Protein 7NDF (pdb70)

Structure (mmCIF, N/CA/C/O backbone):
data_7NDF
#
_entry.id   7NDF
#
_cell.length_a   63.530
_cell.length_b   99.300
_cell.length_c   142.450
_cell.angle_alpha   90.000
_cell.angle_beta   90.000
_cell.angle_gamma   90.000
#
_symmetry.space_group_name_H-M   'P 21 21 21'
#
loop_
_entity.id
_entity.type
_entity.pdbx_description
1 polymer 'Nb_MsbA 1'
2 polymer 'Lipid A ABC transporter ATP-binding protein/permease MsbA'
3 water water
#
loop_
_atom_site.group_PDB
_atom_site.id
_atom_site.type_symbol
_atom_site.label_atom_id
_atom_site.label_alt_id
_atom_site.label_comp_id
_atom_site.label_asym_id
_atom_site.label_entity_id
_atom_site.label_seq_id
_atom_site.pdbx_PDB_ins_code
_atom_site.Cartn_x
_atom_site.Cartn_y
_atom_site.Cartn_z
_atom_site.occupancy
_atom_site.B_iso_or_equiv
_atom_site.auth_seq_id
_atom_site.auth_comp_id
_atom_site.auth_asym_id
_atom_site.auth_atom_id
_atom_site.pdbx_PDB_model_num
ATOM 1 N N . GLN A 1 4 ? -31.201 -15.106 31.290 1.00 50.65 1 GLN C N 1
ATOM 2 C CA . GLN A 1 4 ? -31.494 -14.258 30.138 1.00 48.65 1 GLN C CA 1
ATOM 3 C C . GLN A 1 4 ? -31.728 -12.800 30.538 1.00 41.81 1 GLN C C 1
ATOM 4 O O . GLN A 1 4 ? -32.455 -12.518 31.491 1.00 42.24 1 GLN C O 1
ATOM 10 N N . MET A 1 5 ? -31.131 -11.879 29.785 1.00 34.45 2 MET C N 1
ATOM 11 C CA . MET A 1 5 ? -31.301 -10.460 30.053 1.00 37.59 2 MET C CA 1
ATOM 12 C C . MET A 1 5 ? -32.747 -10.023 29.829 1.00 35.29 2 MET C C 1
ATOM 13 O O . MET A 1 5 ? -33.402 -10.451 28.879 1.00 37.97 2 MET C O 1
ATOM 18 N N . GLN A 1 6 ? -33.236 -9.153 30.712 1.00 34.34 3 GLN C N 1
ATOM 19 C CA . GLN A 1 6 ? -34.568 -8.568 30.611 1.00 33.55 3 GLN C CA 1
ATOM 20 C C . GLN A 1 6 ? -34.454 -7.058 30.754 1.00 31.54 3 GLN C C 1
ATOM 21 O O . GLN A 1 6 ? -33.753 -6.564 31.643 1.00 30.28 3 GLN C O 1
ATOM 27 N N . LEU A 1 7 ? -35.117 -6.336 29.859 1.00 27.03 4 LEU C N 1
ATOM 28 C CA . LEU A 1 7 ? -35.229 -4.885 29.916 1.00 26.25 4 LEU C CA 1
ATOM 29 C C . LEU A 1 7 ? -36.714 -4.578 29.999 1.00 34.14 4 LEU C C 1
ATOM 30 O O . LEU A 1 7 ? -37.485 -4.997 29.124 1.00 30.69 4 LEU C O 1
ATOM 35 N N . VAL A 1 8 ? -37.125 -3.877 31.053 1.00 31.39 5 VAL C N 1
ATOM 36 C CA . VAL A 1 8 ? -38.539 -3.624 31.297 1.00 32.12 5 VAL C CA 1
ATOM 37 C C . VAL A 1 8 ? -38.734 -2.128 31.468 1.00 33.37 5 VAL C C 1
ATOM 38 O O . VAL A 1 8 ? -38.312 -1.552 32.482 1.00 30.58 5 VAL C O 1
ATOM 42 N N . GLU A 1 9 ? -39.388 -1.503 30.489 1.00 33.75 6 GLU C N 1
ATOM 43 C CA . GLU A 1 9 ? -39.685 -0.079 30.524 1.00 36.03 6 GLU C CA 1
ATOM 44 C C . GLU A 1 9 ? -40.947 0.202 31.331 1.00 39.62 6 GLU C C 1
ATOM 45 O O . GLU A 1 9 ? -41.846 -0.634 31.436 1.00 40.17 6 GLU C O 1
ATOM 51 N N . SER A 1 10 ? -41.015 1.410 31.883 1.00 40.00 7 SER C N 1
ATOM 52 C CA . SER A 1 10 ? -42.267 1.910 32.439 1.00 45.66 7 SER C CA 1
ATOM 53 C C . SER A 1 10 ? -42.229 3.431 32.429 1.00 45.98 7 SER C C 1
ATOM 54 O O . SER A 1 10 ? -41.194 4.046 32.159 1.00 44.12 7 SER C O 1
ATOM 57 N N . GLY A 1 11 ? -43.378 4.030 32.729 1.00 43.72 8 GLY C N 1
ATOM 58 C CA . GLY A 1 11 ? -43.499 5.467 32.862 1.00 44.17 8 GLY C CA 1
ATOM 59 C C . GLY A 1 11 ? -44.188 6.154 31.708 1.00 46.01 8 GLY C C 1
ATOM 60 O O . GLY A 1 11 ? -44.513 7.343 31.825 1.00 52.26 8 GLY C O 1
ATOM 61 N N . GLY A 1 12 ? -44.425 5.459 30.602 1.00 46.47 9 GLY C N 1
ATOM 62 C CA . GLY A 1 12 ? -45.078 6.085 29.473 1.00 49.97 9 GLY C CA 1
ATOM 63 C C . GLY A 1 12 ? -46.519 6.450 29.769 1.00 49.82 9 GLY C C 1
ATOM 64 O O . GLY A 1 12 ? -47.132 5.978 30.729 1.00 50.97 9 GLY C O 1
ATOM 65 N N . GLY A 1 13 ? -47.067 7.317 28.925 1.00 52.11 10 GLY C N 1
ATOM 66 C CA . GLY A 1 13 ? -48.468 7.677 29.046 1.00 53.61 10 GLY C CA 1
ATOM 67 C C . GLY A 1 13 ? -48.807 8.868 28.171 1.00 54.05 10 GLY C C 1
ATOM 68 O O . GLY A 1 13 ? -48.072 9.208 27.241 1.00 57.45 10 GLY C O 1
ATOM 69 N N . LEU A 1 14 ? -49.930 9.498 28.497 1.00 52.78 11 LEU C N 1
ATOM 70 C CA . LEU A 1 14 ? -50.451 10.634 27.750 1.00 56.57 11 LEU C CA 1
ATOM 71 C C . LEU A 1 14 ? -50.155 11.924 28.503 1.00 61.65 11 LEU C C 1
ATOM 72 O O . LEU A 1 14 ? -50.460 12.037 29.696 1.00 62.23 11 LEU C O 1
ATOM 77 N N . VAL A 1 15 ? -49.557 12.891 27.803 1.00 63.53 12 VAL C N 1
ATOM 78 C CA . VAL A 1 15 ? -49.315 14.225 28.337 1.00 68.15 12 VAL C CA 1
ATOM 79 C C . VAL A 1 15 ? -49.665 15.248 27.265 1.00 69.74 12 VAL C C 1
ATOM 80 O O . VAL A 1 15 ? -49.670 14.951 26.068 1.00 69.12 12 VAL C O 1
ATOM 84 N N . GLN A 1 16 ? -49.958 16.466 27.708 1.00 69.84 13 GLN C N 1
ATOM 85 C CA . GLN 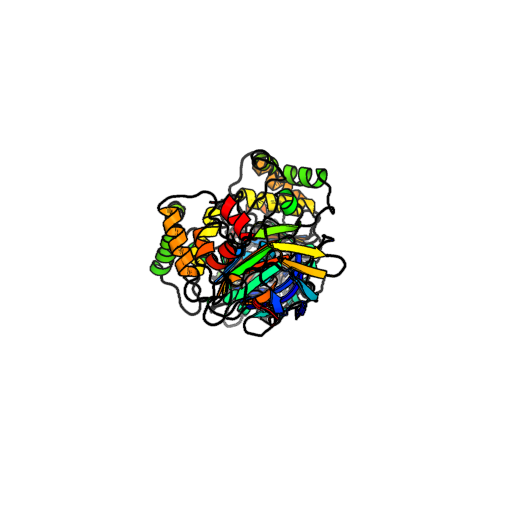A 1 16 ? -50.201 17.570 26.792 1.00 69.87 13 GLN C CA 1
ATOM 86 C C . GLN A 1 16 ? -48.895 18.304 26.504 1.00 68.27 13 GLN C C 1
ATOM 87 O O . GLN A 1 16 ? -47.932 18.232 27.273 1.00 62.02 13 GLN C O 1
ATOM 93 N N . ALA A 1 17 ? -48.875 19.011 25.373 1.00 71.41 14 ALA C N 1
ATOM 94 C CA . ALA A 1 17 ? -47.670 19.699 24.925 1.00 68.79 14 ALA C CA 1
ATOM 95 C C . ALA A 1 17 ? -47.109 20.586 26.028 1.00 70.53 14 ALA C C 1
ATOM 96 O O . ALA A 1 17 ? -47.850 21.270 26.740 1.00 74.14 14 ALA C O 1
ATOM 98 N N . GLY A 1 18 ? -45.786 20.563 26.168 1.00 68.43 15 GLY C N 1
ATOM 99 C CA . GLY A 1 18 ? -45.112 21.254 27.241 1.00 70.08 15 GLY C CA 1
ATOM 100 C C . GLY A 1 18 ? -44.915 20.435 28.497 1.00 66.78 15 GLY C C 1
ATOM 101 O O . GLY A 1 18 ? -44.109 20.826 29.353 1.00 65.97 15 GLY C O 1
ATOM 102 N N . GLY A 1 19 ? -45.612 19.312 28.631 1.00 63.93 16 GLY C N 1
ATOM 103 C CA . GLY A 1 19 ? -45.529 18.505 29.826 1.00 64.58 16 GLY C CA 1
ATOM 104 C C . GLY A 1 19 ? -44.236 17.714 29.905 1.00 66.69 16 GLY C C 1
ATOM 105 O O . GLY A 1 19 ? -43.371 17.756 29.029 1.00 69.26 16 GLY C O 1
ATOM 106 N N . SER A 1 20 ? -44.113 16.968 30.998 1.00 65.84 17 SER C N 1
ATOM 107 C CA . SER A 1 20 ? -42.917 16.199 31.290 1.00 65.33 17 SER C CA 1
ATOM 108 C C . SER A 1 20 ? -43.297 14.759 31.602 1.00 65.40 17 SER C C 1
ATOM 109 O O . SER A 1 20 ? -44.402 14.476 32.075 1.00 68.48 17 SER C O 1
ATOM 112 N N . LEU A 1 21 ? -42.359 13.856 31.326 1.00 59.40 18 LEU C N 1
ATOM 113 C CA . LEU A 1 21 ? -42.499 12.437 31.613 1.00 54.65 18 LEU C CA 1
ATOM 114 C C . LEU A 1 21 ? -41.118 11.868 31.890 1.00 53.82 18 LEU C C 1
ATOM 115 O O . LEU A 1 21 ? -40.149 12.219 31.214 1.00 52.54 18 LEU C O 1
ATOM 120 N N . ARG A 1 22 ? -41.041 10.986 32.879 1.00 52.09 19 ARG C N 1
ATOM 121 C CA . ARG A 1 22 ? -39.810 10.296 33.235 1.00 51.96 19 ARG C CA 1
ATOM 122 C C . ARG A 1 22 ? -40.006 8.815 32.957 1.00 48.57 19 ARG C C 1
ATOM 123 O O . ARG A 1 22 ? -40.867 8.177 33.571 1.00 49.56 19 ARG C O 1
ATOM 131 N N . LEU A 1 23 ? -39.222 8.274 32.027 1.00 43.15 20 LEU C N 1
ATOM 132 C CA . LEU A 1 23 ? -39.262 6.851 31.748 1.00 37.85 20 LEU C CA 1
ATOM 133 C C . LEU A 1 23 ? -38.178 6.139 32.549 1.00 41.34 20 LEU C C 1
ATOM 134 O O . LEU A 1 23 ? -37.125 6.706 32.846 1.00 43.86 20 LEU C O 1
ATOM 139 N N . SER A 1 24 ? -38.465 4.896 32.919 1.00 39.06 21 SER C N 1
ATOM 140 C CA . SER A 1 24 ? -37.551 4.046 33.660 1.00 38.36 21 SER C CA 1
ATOM 141 C C . SER A 1 24 ? -37.439 2.717 32.938 1.00 37.69 21 SER C C 1
ATOM 142 O O . SER A 1 24 ? -38.362 2.300 32.238 1.00 33.82 21 SER C O 1
ATOM 145 N N . CYS A 1 25 ? -36.303 2.053 33.120 1.00 39.10 22 CYS C N 1
ATOM 146 C CA . CYS A 1 25 ? -36.075 0.741 32.530 1.00 37.16 22 CYS C CA 1
ATOM 147 C C . CYS A 1 25 ? -35.246 -0.073 33.509 1.00 41.41 22 CYS C C 1
ATOM 148 O O . CYS A 1 25 ? -34.094 0.270 33.782 1.00 39.30 22 CYS C O 1
ATOM 151 N N . ALA A 1 26 ? -35.825 -1.143 34.042 1.00 37.80 23 ALA C N 1
ATOM 152 C CA . ALA A 1 26 ? -35.080 -2.054 34.898 1.00 36.42 23 ALA C CA 1
ATOM 153 C C . ALA A 1 26 ? -34.369 -3.077 34.028 1.00 37.03 23 ALA C C 1
ATOM 154 O O . ALA A 1 26 ? -34.988 -3.670 33.137 1.00 34.59 23 ALA C O 1
ATOM 156 N N . VAL A 1 27 ? -33.070 -3.270 34.273 1.00 32.10 24 VAL C N 1
ATOM 157 C CA . VAL A 1 27 ? -32.248 -4.203 33.505 1.00 30.19 24 VAL C CA 1
ATOM 158 C C . VAL A 1 27 ? -31.705 -5.260 34.459 1.00 32.58 24 VAL C C 1
ATOM 159 O O . VAL A 1 27 ? -31.019 -4.927 35.431 1.00 37.14 24 VAL C O 1
ATOM 163 N N . SER A 1 28 ? -32.031 -6.527 34.196 1.00 29.58 25 SER C N 1
ATOM 164 C CA . SER A 1 28 ? -31.494 -7.661 34.936 1.00 28.68 25 SER C CA 1
ATOM 165 C C . SER A 1 28 ? -30.704 -8.555 33.987 1.00 33.90 25 SER C C 1
ATOM 166 O O . SER A 1 28 ? -31.021 -8.659 32.800 1.00 35.19 25 SER C O 1
ATOM 169 N N . GLY A 1 29 ? -29.661 -9.190 34.516 1.00 32.40 26 GLY C N 1
ATOM 170 C CA . GLY A 1 29 ? -28.865 -10.108 33.729 1.00 29.10 26 GLY C CA 1
ATOM 171 C C . GLY A 1 29 ? -27.763 -9.472 32.915 1.00 35.44 26 GLY C C 1
ATOM 172 O O . GLY A 1 29 ? -27.196 -10.143 32.047 1.00 38.47 26 GLY C O 1
ATOM 173 N N . SER A 1 30 ? -27.435 -8.205 33.159 1.00 33.64 27 SER C N 1
ATOM 174 C CA . SER A 1 30 ? -26.399 -7.524 32.396 1.00 35.10 27 SER C CA 1
ATOM 175 C C . SER A 1 30 ? -25.280 -7.053 33.314 1.00 33.60 27 SER C C 1
ATOM 176 O O . SER A 1 30 ? -25.479 -6.850 34.519 1.00 27.30 27 SER C O 1
ATOM 179 N N . ILE A 1 31 ? -24.100 -6.857 32.723 1.00 32.30 28 ILE C N 1
ATOM 180 C CA . ILE A 1 31 ? -23.007 -6.196 33.431 1.00 35.22 28 ILE C CA 1
ATOM 181 C C . ILE A 1 31 ? -23.268 -4.701 33.316 1.00 35.36 28 ILE C C 1
ATOM 182 O O . ILE A 1 31 ? -22.659 -3.993 32.498 1.00 34.74 28 ILE C O 1
ATOM 187 N N . PHE A 1 32 ? -24.182 -4.231 34.165 1.00 35.29 29 PHE C N 1
ATOM 188 C CA . PHE A 1 32 ? -24.867 -2.960 33.963 1.00 34.74 29 PHE C CA 1
ATOM 189 C C . PHE A 1 32 ? -23.905 -1.780 33.983 1.00 32.63 29 PHE C C 1
ATOM 190 O O . PHE A 1 32 ? -24.063 -0.828 33.207 1.00 30.82 29 PHE C O 1
ATOM 198 N N . SER A 1 33 ? -22.898 -1.822 34.860 1.00 32.81 30 SER C N 1
ATOM 199 C CA . SER A 1 33 ? -22.024 -0.665 35.016 1.00 33.57 30 SER C CA 1
ATOM 200 C C . SER A 1 33 ? -21.135 -0.430 33.799 1.00 36.29 30 SER C C 1
ATOM 201 O O . SER A 1 33 ? -20.582 0.666 33.665 1.00 40.99 30 SER C O 1
ATOM 204 N N . ILE A 1 34 ? -20.988 -1.408 32.905 1.00 31.80 31 ILE C N 1
ATOM 205 C CA . ILE A 1 34 ? -19.989 -1.345 31.842 1.00 31.29 31 ILE C CA 1
ATOM 206 C C . ILE A 1 34 ? -20.624 -1.240 30.456 1.00 36.12 31 ILE C C 1
ATOM 207 O O . ILE A 1 34 ? -20.164 -0.451 29.624 1.00 33.50 31 ILE C O 1
ATOM 212 N N . ILE A 1 35 ? -21.694 -2.002 30.192 1.00 33.14 32 ILE C N 1
ATOM 213 C CA . ILE A 1 35 ? -22.298 -2.009 28.861 1.00 31.89 32 ILE C CA 1
ATOM 214 C C . ILE A 1 35 ? -22.931 -0.656 28.567 1.00 29.91 32 ILE C C 1
ATOM 215 O O . ILE A 1 35 ? -23.321 0.090 29.474 1.00 27.95 32 ILE C O 1
ATOM 220 N N . THR A 1 36 ? -23.029 -0.336 27.282 1.00 26.73 33 THR C N 1
ATOM 221 C CA . THR A 1 36 ? -23.733 0.859 26.846 1.00 31.06 33 THR C CA 1
ATOM 222 C C . THR A 1 36 ? -25.244 0.653 26.930 1.00 32.54 33 THR C C 1
ATOM 223 O O . THR A 1 36 ? -25.762 -0.410 26.578 1.00 31.83 33 THR C O 1
ATOM 227 N N . LEU A 1 37 ? -25.945 1.680 27.402 1.00 33.55 34 LEU C N 1
ATOM 228 C CA . LEU A 1 37 ? -27.392 1.686 27.518 1.00 32.60 34 LEU C CA 1
ATOM 229 C C . LEU A 1 37 ? -27.943 2.812 26.653 1.00 34.87 34 LEU C C 1
ATOM 230 O O . LEU A 1 37 ? -27.244 3.788 26.361 1.00 35.72 34 LEU C O 1
ATOM 235 N N . ALA A 1 38 ? -29.190 2.669 26.218 1.00 30.03 35 ALA C N 1
ATOM 236 C CA . ALA A 1 38 ? -29.740 3.668 25.314 1.00 35.38 35 ALA C CA 1
ATOM 237 C C . ALA A 1 38 ? -31.257 3.645 25.360 1.00 33.33 35 ALA C C 1
ATOM 238 O O . ALA A 1 38 ? -31.876 2.659 25.770 1.00 34.19 35 ALA C O 1
ATOM 240 N N . TRP A 1 39 ? -31.843 4.749 24.907 1.00 32.54 36 TRP C N 1
ATOM 241 C CA . TRP A 1 39 ? -33.270 4.834 24.639 1.00 33.56 36 TRP C CA 1
ATOM 242 C C . TRP A 1 39 ? -33.466 5.095 23.154 1.00 35.39 36 TRP C C 1
ATOM 243 O O . TRP A 1 39 ? -32.802 5.968 22.583 1.00 35.97 36 TRP C O 1
ATOM 254 N N . TYR A 1 40 ? -34.357 4.322 22.536 1.00 31.84 37 TYR C N 1
ATOM 255 C CA . TYR A 1 40 ? -34.777 4.484 21.152 1.00 31.97 37 TYR C CA 1
ATOM 256 C C . TYR A 1 40 ? -36.274 4.775 21.139 1.00 36.30 37 TYR C C 1
ATOM 257 O O . TYR A 1 40 ? -36.969 4.593 22.142 1.00 35.96 37 TYR C O 1
ATOM 266 N N . ARG A 1 41 ? -36.790 5.223 19.996 1.00 38.67 38 ARG C N 1
ATOM 267 C CA . ARG A 1 41 ? -38.235 5.400 19.875 1.00 37.17 38 ARG C CA 1
ATOM 268 C C . ARG A 1 41 ? -38.657 5.091 18.450 1.00 40.08 38 ARG C C 1
ATOM 269 O O . ARG A 1 41 ? -37.840 5.087 17.525 1.00 44.15 38 ARG C O 1
ATOM 277 N N . GLN A 1 42 ? -39.950 4.819 18.287 1.00 36.39 39 GLN C N 1
ATOM 278 C CA . GLN A 1 42 ? -40.494 4.464 16.980 1.00 40.39 39 GLN C CA 1
ATOM 279 C C . GLN A 1 42 ? -41.919 4.985 16.883 1.00 42.21 39 GLN C C 1
ATOM 280 O O . GLN A 1 42 ? -42.777 4.592 17.680 1.00 43.15 39 GLN C O 1
ATOM 286 N N . ALA A 1 43 ? -42.158 5.879 15.925 1.00 43.03 40 ALA C N 1
ATOM 287 C CA . ALA A 1 43 ? -43.493 6.360 15.596 1.00 47.37 40 ALA C CA 1
ATOM 288 C C . ALA A 1 43 ? -44.165 5.399 14.616 1.00 49.30 40 ALA C C 1
ATOM 289 O O . ALA A 1 43 ? -43.485 4.643 13.920 1.00 49.04 40 ALA C O 1
ATOM 291 N N . PRO A 1 44 ? -45.503 5.407 14.540 1.00 55.62 41 PRO C N 1
ATOM 292 C CA . PRO A 1 44 ? -46.205 4.360 13.768 1.00 60.96 41 PRO C CA 1
ATOM 293 C C . PRO A 1 44 ? -45.738 4.176 12.326 1.00 63.86 41 PRO C C 1
ATOM 294 O O . PRO A 1 44 ? -45.796 3.049 11.814 1.00 64.24 41 PRO C O 1
ATOM 298 N N . GLY A 1 45 ? -45.274 5.224 11.652 1.00 64.02 42 GLY C N 1
ATOM 299 C CA . GLY A 1 45 ? -44.883 5.061 10.264 1.00 66.85 42 GLY C CA 1
ATOM 300 C C . GLY A 1 45 ? -43.390 4.983 10.016 1.00 68.29 42 GLY C C 1
ATOM 301 O O . GLY A 1 45 ? -42.958 4.584 8.929 1.00 67.12 42 GLY C O 1
ATOM 302 N N . LYS A 1 46 ? -42.594 5.341 11.014 1.00 67.82 43 LYS C N 1
ATOM 303 C CA . LYS A 1 46 ? -41.161 5.540 10.882 1.00 66.34 43 LYS C CA 1
ATOM 304 C C . LYS A 1 46 ? -40.394 4.350 11.448 1.00 65.02 43 LYS C C 1
ATOM 305 O O . LYS A 1 46 ? -40.956 3.490 12.132 1.00 64.85 43 LYS C O 1
ATOM 311 N N . PRO A 1 47 ? -39.097 4.255 11.166 1.00 58.25 44 PRO C N 1
ATOM 312 C CA . PRO A 1 47 ? -38.272 3.235 11.818 1.00 55.97 44 PRO C CA 1
ATOM 313 C C . PRO A 1 47 ? -37.902 3.635 13.242 1.00 50.04 44 PRO C C 1
ATOM 314 O O . PRO A 1 47 ? -38.097 4.768 13.684 1.00 48.20 44 PRO C O 1
ATOM 318 N N . ARG A 1 48 ? -37.336 2.669 13.952 1.00 46.77 45 ARG C N 1
ATOM 319 C CA . ARG A 1 48 ? -36.917 2.865 15.333 1.00 42.85 45 ARG C CA 1
ATOM 320 C C . ARG A 1 48 ? -35.573 3.590 15.361 1.00 42.90 45 ARG C C 1
ATOM 321 O O . ARG A 1 48 ? -34.600 3.123 14.757 1.00 46.18 45 ARG C O 1
ATOM 329 N N . GLU A 1 49 ? -35.515 4.729 16.055 1.00 42.35 46 GLU C N 1
ATOM 330 C CA . GLU A 1 49 ? -34.372 5.633 15.979 1.00 45.47 46 GLU C CA 1
ATOM 331 C C . GLU A 1 49 ? -33.847 5.978 17.367 1.00 43.04 46 GLU C C 1
ATOM 332 O O . GLU A 1 49 ? -34.602 6.045 18.341 1.00 40.96 46 GLU C O 1
ATOM 338 N N . ASN A 1 50 ? -32.539 6.214 17.442 1.00 42.35 47 ASN C N 1
ATOM 339 C CA . ASN A 1 50 ? -31.898 6.487 18.721 1.00 39.78 47 ASN C CA 1
ATOM 340 C C . ASN A 1 50 ? -32.337 7.839 19.262 1.00 37.94 47 ASN C C 1
ATOM 341 O O . ASN A 1 50 ? -32.482 8.810 18.515 1.00 40.59 47 ASN C O 1
ATOM 346 N N . VAL A 1 51 ? -32.552 7.897 20.570 1.00 36.90 48 VAL C N 1
ATOM 347 C CA . VAL A 1 51 ? -32.907 9.131 21.259 1.00 34.78 48 VAL C CA 1
ATOM 348 C C . VAL A 1 51 ? -31.760 9.624 22.126 1.00 36.19 48 VAL C C 1
ATOM 349 O O . VAL A 1 51 ? -31.335 10.777 22.019 1.00 34.42 48 VAL C O 1
ATOM 353 N N . ALA A 1 52 ? -31.238 8.751 22.984 1.00 38.35 49 ALA C N 1
ATOM 354 C CA . ALA A 1 52 ? -30.197 9.102 23.935 1.00 39.10 49 ALA C CA 1
ATOM 355 C C . ALA A 1 52 ? -29.405 7.847 24.264 1.00 38.09 49 ALA C C 1
ATOM 356 O O . ALA A 1 52 ? -29.934 6.734 24.222 1.00 37.31 49 ALA C O 1
ATOM 358 N N . THR A 1 53 ? -28.130 8.038 24.586 1.00 36.74 50 THR C N 1
ATOM 359 C CA . THR A 1 53 ? -27.211 6.936 24.827 1.00 36.05 50 THR C CA 1
ATOM 360 C C . THR A 1 53 ? -26.297 7.304 25.985 1.00 37.23 50 THR C C 1
ATOM 361 O O . THR A 1 53 ? -25.870 8.456 26.097 1.00 38.88 50 THR C O 1
ATOM 365 N N . ILE A 1 54 ? -25.995 6.336 26.848 1.00 36.38 51 ILE C N 1
ATOM 366 C CA . ILE A 1 54 ? -25.133 6.582 27.998 1.00 33.23 51 ILE C CA 1
ATOM 367 C C . ILE A 1 54 ? -24.154 5.423 28.129 1.00 34.14 51 ILE C C 1
ATOM 368 O O . ILE A 1 54 ? -24.557 4.257 28.197 1.00 29.93 51 ILE C O 1
ATOM 373 N N . THR A 1 55 ? -22.862 5.739 28.124 1.00 39.24 52 THR C N 1
ATOM 374 C CA . THR A 1 55 ? -21.820 4.729 28.154 1.00 41.92 52 THR C CA 1
ATOM 375 C C . THR A 1 55 ? -21.246 4.615 29.566 1.00 43.60 52 THR C C 1
ATOM 376 O O . THR A 1 55 ? -21.731 5.242 30.511 1.00 46.40 52 THR C O 1
ATOM 380 N N . ARG A 1 56 ? -20.177 3.830 29.698 1.00 46.13 53 ARG C N 1
ATOM 381 C CA . ARG A 1 56 ? -19.754 3.299 30.994 1.00 47.96 53 ARG C CA 1
ATOM 382 C C . ARG A 1 56 ? -19.609 4.382 32.067 1.00 53.48 53 ARG C C 1
ATOM 383 O O . ARG A 1 56 ? -20.165 4.261 33.164 1.00 63.96 53 ARG C O 1
ATOM 391 N N . GLY A 1 57 ? -18.881 5.450 31.773 1.00 46.98 54 GLY C N 1
ATOM 392 C CA . GLY A 1 57 ? -18.700 6.476 32.787 1.00 53.76 54 GLY C CA 1
ATOM 393 C C . GLY A 1 57 ? -19.847 7.462 32.938 1.00 52.92 54 GLY C C 1
ATOM 394 O O . GLY A 1 57 ? -19.650 8.580 33.425 1.00 56.52 54 GLY C O 1
ATOM 395 N N . SER A 1 58 ? -21.051 7.060 32.525 1.00 49.33 55 SER C N 1
ATOM 396 C CA . SER A 1 58 ? -22.216 7.947 32.455 1.00 50.13 55 SER C CA 1
ATOM 397 C C . SER A 1 58 ? -21.981 9.119 31.507 1.00 51.29 55 SER C C 1
ATOM 398 O O . SER A 1 58 ? -22.455 10.231 31.748 1.00 55.41 55 SER C O 1
ATOM 401 N N . ARG A 1 59 ? -21.235 8.882 30.431 1.00 52.28 56 ARG C N 1
ATOM 402 C CA . ARG A 1 59 ? -21.107 9.857 29.355 1.00 53.34 56 ARG C CA 1
ATOM 403 C C . ARG A 1 59 ? -22.351 9.763 28.472 1.00 48.57 56 ARG C C 1
ATOM 404 O O . ARG A 1 59 ? -22.704 8.674 28.007 1.00 46.38 56 ARG C O 1
ATOM 412 N N . THR A 1 60 ? -23.022 10.891 28.257 1.00 45.94 57 THR C N 1
ATOM 413 C CA . THR A 1 60 ? -24.313 10.906 27.586 1.00 46.92 57 THR C CA 1
ATOM 414 C C . THR A 1 60 ? -24.203 11.510 26.190 1.00 46.41 57 THR C C 1
ATOM 415 O O . THR A 1 60 ? -23.291 12.280 25.887 1.00 45.12 57 THR C O 1
ATOM 419 N N . SER A 1 61 ? -25.158 11.143 25.340 1.00 41.84 58 SER C N 1
ATOM 420 C CA . SER A 1 61 ? -25.270 11.690 23.998 1.00 43.70 58 SER C CA 1
ATOM 421 C C . SER A 1 61 ? -26.748 11.722 23.630 1.00 43.42 58 SER C C 1
ATOM 422 O O . SER A 1 61 ? -27.549 10.955 24.172 1.00 41.49 58 SER C O 1
ATOM 425 N N . TYR A 1 62 ? -27.103 12.612 22.705 1.00 44.64 59 TYR C N 1
ATOM 426 C CA . TYR A 1 62 ? -28.502 12.870 22.391 1.00 49.18 59 TYR C CA 1
ATOM 427 C C . TYR A 1 62 ? -28.680 13.102 20.896 1.00 49.56 59 TYR C C 1
ATOM 428 O O . TYR A 1 62 ? -27.774 13.594 20.214 1.00 44.88 59 TYR C O 1
ATOM 437 N N . ALA A 1 63 ? -29.863 12.743 20.393 1.00 48.38 60 ALA C N 1
ATOM 438 C CA . ALA A 1 63 ? -30.253 13.147 19.049 1.00 49.75 60 ALA C CA 1
ATOM 439 C C . ALA A 1 63 ? -30.521 14.651 19.017 1.00 50.50 60 ALA C C 1
ATOM 440 O O . ALA A 1 63 ? -30.950 15.245 20.008 1.00 56.04 60 ALA C O 1
ATOM 442 N N . ASP A 1 64 ? -30.267 15.266 17.857 1.00 53.74 61 ASP C N 1
ATOM 443 C CA . ASP A 1 64 ? -30.362 16.722 17.751 1.00 54.84 61 ASP C CA 1
ATOM 444 C C . ASP A 1 64 ? -31.756 17.228 18.110 1.00 56.04 61 ASP C C 1
ATOM 445 O O . ASP A 1 64 ? -31.895 18.259 18.780 1.00 57.80 61 ASP C O 1
ATOM 450 N N . SER A 1 65 ? -32.803 16.516 17.680 1.00 56.07 62 SER C N 1
ATOM 451 C CA . SER A 1 65 ? -34.172 16.959 17.940 1.00 55.98 62 SER C CA 1
ATOM 452 C C . SER A 1 65 ? -34.527 16.921 19.417 1.00 54.96 62 SER C C 1
ATOM 453 O O . SER A 1 65 ? -35.594 17.409 19.802 1.00 54.07 62 SER C O 1
ATOM 456 N N . VAL A 1 66 ? -33.653 16.366 20.246 1.00 53.62 63 VAL C N 1
ATOM 457 C CA . VAL A 1 66 ? -33.963 16.125 21.645 1.00 54.37 63 VAL C CA 1
ATOM 458 C C . VAL A 1 66 ? -33.036 16.875 22.598 1.00 55.66 63 VAL C C 1
ATOM 459 O O . VAL A 1 66 ? -33.387 17.046 23.781 1.00 55.75 63 VAL C O 1
ATOM 463 N N . LYS A 1 67 ? -31.908 17.397 22.115 1.00 58.23 64 LYS C N 1
ATOM 464 C CA . LYS A 1 67 ? -30.966 18.118 22.960 1.00 58.85 64 LYS C CA 1
ATOM 465 C C . LYS A 1 67 ? -31.649 19.270 23.685 1.00 61.25 64 LYS C C 1
ATOM 466 O O . LYS A 1 67 ? -32.496 19.969 23.120 1.00 64.01 64 LYS C O 1
ATOM 472 N N . GLY A 1 68 ? -31.272 19.459 24.949 1.00 56.80 65 GLY C N 1
ATOM 473 C CA . GLY A 1 68 ? -31.818 20.523 25.762 1.00 61.57 65 GLY C CA 1
ATOM 474 C C . GLY A 1 68 ? -33.175 20.247 26.368 1.00 61.60 65 GLY C C 1
ATOM 475 O O . GLY A 1 68 ? -33.620 21.024 27.223 1.00 66.10 65 GLY C O 1
ATOM 476 N N . ARG A 1 69 ? -33.848 19.178 25.957 1.00 58.74 66 ARG C N 1
ATOM 477 C CA . ARG A 1 69 ? -35.139 18.789 26.507 1.00 57.81 66 ARG C CA 1
ATOM 478 C C . ARG A 1 69 ? -35.095 17.471 27.264 1.00 55.07 66 ARG C C 1
ATOM 479 O O . ARG A 1 69 ? -35.715 17.355 28.324 1.00 55.75 66 ARG C O 1
ATOM 487 N N . PHE A 1 70 ? -34.366 16.478 26.761 1.00 53.57 67 PHE C N 1
ATOM 488 C CA . PHE A 1 70 ? -34.315 15.149 27.363 1.00 50.67 67 PHE C CA 1
ATOM 489 C C . PHE A 1 70 ? -32.982 14.919 28.070 1.00 53.32 67 PHE C C 1
ATOM 490 O O . PHE A 1 70 ? -31.953 15.501 27.716 1.00 50.80 67 PHE C O 1
ATOM 498 N N . THR A 1 71 ? -33.006 14.022 29.055 1.00 53.17 68 THR C N 1
ATOM 499 C CA . THR A 1 71 ? -31.813 13.669 29.817 1.00 52.92 68 THR C CA 1
ATOM 500 C C . THR A 1 71 ? -31.828 12.173 30.101 1.00 49.48 68 THR C C 1
ATOM 501 O O . THR A 1 71 ? -32.791 11.661 30.677 1.00 51.72 68 THR C O 1
ATOM 505 N N . ILE A 1 72 ? -30.774 11.468 29.701 1.00 42.49 69 ILE C N 1
ATOM 506 C CA . ILE A 1 72 ? -30.614 10.058 30.040 1.00 38.00 69 ILE C CA 1
ATOM 507 C C . ILE A 1 72 ? -29.676 9.954 31.234 1.00 37.83 69 ILE C C 1
ATOM 508 O O . ILE A 1 72 ? -28.726 10.736 31.362 1.00 47.13 69 ILE C O 1
ATOM 513 N N . SER A 1 73 ? -29.960 9.008 32.126 1.00 39.85 70 SER C N 1
ATOM 514 C CA . SER A 1 73 ? -29.123 8.753 33.292 1.00 42.83 70 SER C CA 1
ATOM 515 C C . SER A 1 73 ? -29.242 7.277 33.654 1.00 38.89 70 SER C C 1
ATOM 516 O O . SER A 1 73 ? -30.139 6.576 33.180 1.00 39.15 70 SER C O 1
ATOM 519 N N . LYS A 1 74 ? -28.317 6.800 34.491 1.00 35.40 71 LYS C N 1
ATOM 520 C CA . LYS A 1 74 ? -28.306 5.399 34.900 1.00 38.18 71 LYS C CA 1
ATOM 521 C C . LYS A 1 74 ? -28.005 5.296 36.393 1.00 41.51 71 LYS C C 1
ATOM 522 O O . LYS A 1 74 ? -27.383 6.184 36.978 1.00 33.51 71 LYS C O 1
ATOM 528 N N . ASP A 1 75 ? -28.460 4.204 37.008 1.00 39.55 72 ASP C N 1
ATOM 529 C CA . ASP A 1 75 ? -28.267 3.964 38.441 1.00 40.22 72 ASP C CA 1
ATOM 530 C C . ASP A 1 75 ? -27.770 2.531 38.627 1.00 40.96 72 ASP C C 1
ATOM 531 O O . ASP A 1 75 ? -28.569 1.587 38.627 1.00 33.98 72 ASP C O 1
ATOM 536 N N . ASN A 1 76 ? -26.449 2.384 38.793 1.00 37.19 73 ASN C N 1
ATOM 537 C CA . ASN A 1 76 ? -25.843 1.064 38.964 1.00 38.86 73 ASN C CA 1
ATOM 538 C C . ASN A 1 76 ? -26.436 0.318 40.154 1.00 36.73 73 ASN C C 1
ATOM 539 O O . ASN A 1 76 ? -26.626 -0.902 40.099 1.00 38.37 73 ASN C O 1
ATOM 544 N N . ALA A 1 77 ? -26.724 1.027 41.243 1.00 38.73 74 ALA C N 1
ATOM 545 C CA . ALA A 1 77 ? -27.231 0.347 42.430 1.00 43.43 74 ALA C CA 1
ATOM 546 C C . ALA A 1 77 ? -28.602 -0.279 42.169 1.00 45.13 74 ALA C C 1
ATOM 547 O O . ALA A 1 77 ? -28.873 -1.398 42.622 1.00 45.72 74 ALA C O 1
ATOM 549 N N . LYS A 1 78 ? -29.471 0.416 41.429 1.00 42.98 75 LYS C N 1
ATOM 550 C CA . LYS A 1 78 ? -30.789 -0.104 41.073 1.00 42.02 75 LYS C CA 1
ATOM 551 C C . LYS A 1 78 ? -30.812 -0.823 39.737 1.00 42.66 75 LYS C C 1
ATOM 552 O O . LYS A 1 78 ? -31.866 -1.362 39.366 1.00 40.17 75 LYS C O 1
ATOM 558 N N . SER A 1 79 ? -29.686 -0.840 39.021 1.00 39.56 76 SER C N 1
ATOM 559 C CA . SER A 1 79 ? -29.593 -1.308 37.638 1.00 41.80 76 SER C CA 1
ATOM 560 C C . SER A 1 79 ? -30.788 -0.835 36.810 1.00 40.48 76 SER C C 1
ATOM 561 O O . SER A 1 79 ? -31.477 -1.608 36.140 1.00 37.66 76 SER C O 1
ATOM 564 N N . THR A 1 80 ? -31.015 0.471 36.849 1.00 35.99 77 THR C N 1
ATOM 565 C CA . THR A 1 80 ? -32.082 1.102 36.098 1.00 36.65 77 THR C CA 1
ATOM 566 C C . THR A 1 80 ? -31.497 2.237 35.269 1.00 38.16 77 THR C C 1
ATOM 567 O O . THR A 1 80 ? -30.526 2.884 35.678 1.00 36.16 77 THR C O 1
ATOM 571 N N . VAL A 1 81 ? -32.064 2.446 34.086 1.00 34.68 78 VAL C N 1
ATOM 572 C CA . VAL A 1 81 ? -31.720 3.571 33.229 1.00 37.49 78 VAL C CA 1
ATOM 573 C C . VAL A 1 81 ? -32.987 4.400 33.044 1.00 39.54 78 VAL C C 1
ATOM 574 O O . VAL A 1 81 ? -34.097 3.854 33.016 1.00 42.74 78 VAL C O 1
ATOM 578 N N . TYR A 1 82 ? -32.824 5.718 32.976 1.00 34.52 79 TYR C N 1
ATOM 579 C CA . TYR A 1 82 ? -33.932 6.664 33.019 1.00 38.17 79 TYR C CA 1
ATOM 580 C C . TYR A 1 82 ? -33.863 7.604 31.824 1.00 42.53 79 TYR C C 1
ATOM 581 O O . TYR A 1 82 ? -32.777 7.909 31.319 1.00 41.52 79 TYR C O 1
ATOM 590 N N . LEU A 1 83 ? -35.030 8.069 31.377 1.00 41.34 80 LEU C N 1
ATOM 591 C CA . LEU A 1 83 ? -35.114 9.119 30.360 1.00 42.89 80 LEU C CA 1
ATOM 592 C C . LEU A 1 83 ? -36.055 10.204 30.872 1.00 48.13 80 LEU C C 1
ATOM 593 O O . LEU A 1 83 ? -37.277 10.027 30.852 1.00 48.74 80 LEU C O 1
ATOM 598 N N . GLN A 1 84 ? -35.489 11.325 31.326 1.00 45.18 81 GLN C N 1
ATOM 599 C CA . GLN A 1 84 ? -36.285 12.467 31.753 1.00 48.91 81 GLN C CA 1
ATOM 600 C C . GLN A 1 84 ? -36.645 13.304 30.533 1.00 54.14 81 GLN C C 1
ATOM 601 O O . GLN A 1 84 ? -35.764 13.866 29.874 1.00 55.74 81 GLN C O 1
ATOM 607 N N . MET A 1 85 ? -37.936 13.381 30.229 1.00 53.16 82 MET C N 1
ATOM 608 C CA . MET A 1 85 ? -38.439 14.075 29.049 1.00 53.17 82 MET C CA 1
ATOM 609 C C . MET A 1 85 ? -39.180 15.317 29.515 1.00 57.75 82 MET C C 1
ATOM 610 O O . MET A 1 85 ? -40.218 15.214 30.169 1.00 61.84 82 MET C O 1
ATOM 615 N N . ASN A 1 86 ? -38.633 16.486 29.196 1.00 59.67 83 ASN C N 1
ATOM 616 C CA . ASN A 1 86 ? -39.250 17.765 29.499 1.00 62.02 83 ASN C CA 1
ATOM 617 C C . ASN A 1 86 ? -39.567 18.479 28.195 1.00 62.30 83 ASN C C 1
ATOM 618 O O . ASN A 1 86 ? -39.051 18.120 27.133 1.00 60.81 83 ASN C O 1
ATOM 623 N N . LYS A 1 87 ? -40.430 19.493 28.286 1.00 60.95 84 LYS C N 1
ATOM 624 C CA . LYS A 1 87 ? -40.780 20.331 27.142 1.00 61.61 84 LYS C CA 1
ATOM 625 C C . LYS A 1 87 ? -41.276 19.479 25.976 1.00 64.45 84 LYS C C 1
ATOM 626 O O . LYS A 1 87 ? -40.871 19.653 24.824 1.00 67.14 84 LYS C O 1
ATOM 632 N N . LEU A 1 88 ? -42.168 18.542 26.290 1.00 61.61 85 LEU C N 1
ATOM 633 C CA . LEU A 1 88 ? -42.588 17.544 25.317 1.00 60.18 85 LEU C CA 1
ATOM 634 C C . LEU A 1 88 ? -43.404 18.178 24.197 1.00 69.11 85 LEU C C 1
ATOM 635 O O . LEU A 1 88 ? -44.310 18.981 24.444 1.00 68.32 85 LEU C O 1
ATOM 640 N N . LYS A 1 89 ? -43.061 17.813 22.941 1.00 72.59 86 LYS C N 1
ATOM 641 C CA . LYS A 1 89 ? -43.674 18.186 21.678 1.00 75.37 86 LYS C CA 1
ATOM 642 C C . LYS A 1 89 ? -44.489 17.023 21.125 1.00 73.57 86 LYS C C 1
ATOM 643 O O . LYS A 1 89 ? -44.165 15.857 21.375 1.00 71.10 86 LYS C O 1
ATOM 649 N N . PRO A 1 90 ? -45.558 17.304 20.373 1.00 71.92 87 PRO C N 1
ATOM 650 C CA . PRO A 1 90 ? -46.326 16.204 19.766 1.00 70.05 87 PRO C CA 1
ATOM 651 C C . PRO A 1 90 ? -45.479 15.300 18.891 1.00 68.42 87 PRO C C 1
ATOM 652 O O . PRO A 1 90 ? -45.782 14.106 18.770 1.00 68.57 87 PRO C O 1
ATOM 656 N N . GLU A 1 91 ? -44.416 15.832 18.285 1.00 66.55 88 GLU C N 1
ATOM 657 C CA . GLU A 1 91 ? -43.518 15.032 17.464 1.00 64.10 88 GLU C CA 1
ATOM 658 C C . GLU A 1 91 ? -42.736 14.012 18.280 1.00 57.26 88 GLU C C 1
ATOM 659 O O . GLU A 1 91 ? -42.033 13.184 17.690 1.00 53.05 88 GLU C O 1
ATOM 665 N N . ASP A 1 92 ? -42.829 14.059 19.611 1.00 52.19 89 ASP C N 1
ATOM 666 C CA . ASP A 1 92 ? -42.206 13.062 20.469 1.00 49.85 89 ASP C CA 1
ATOM 667 C C . ASP A 1 92 ? -43.089 11.846 20.691 1.00 47.99 89 ASP C C 1
ATOM 668 O O . ASP A 1 92 ? -42.641 10.879 21.317 1.00 47.83 89 ASP C O 1
ATOM 673 N N . THR A 1 93 ? -44.326 11.879 20.205 1.00 48.48 90 THR C N 1
ATOM 674 C CA . THR A 1 93 ? -45.225 10.742 20.326 1.00 47.38 90 THR C CA 1
ATOM 675 C C . THR A 1 93 ? -44.649 9.537 19.597 1.00 45.07 90 THR C C 1
ATOM 676 O O . THR A 1 93 ? -44.366 9.611 18.397 1.00 46.96 90 THR C O 1
ATOM 680 N N . ALA A 1 94 ? -44.493 8.428 20.320 1.00 44.60 91 ALA C N 1
ATOM 681 C CA . ALA A 1 94 ? -43.872 7.215 19.802 1.00 43.15 91 ALA C CA 1
ATOM 682 C C . ALA A 1 94 ? -43.872 6.149 20.895 1.00 40.89 91 ALA C C 1
ATOM 683 O O . ALA A 1 94 ? -44.179 6.416 22.063 1.00 40.07 91 ALA C O 1
ATOM 685 N N . ASP A 1 95 ? -43.525 4.929 20.485 1.00 37.60 92 ASP C N 1
ATOM 686 C CA . ASP A 1 95 ? -43.166 3.850 21.395 1.00 36.56 92 ASP C CA 1
ATOM 687 C C . ASP A 1 95 ? -41.691 3.999 21.763 1.00 41.02 92 ASP C C 1
ATOM 688 O O . ASP A 1 95 ? -40.829 4.016 20.878 1.00 39.75 92 ASP C O 1
ATOM 693 N N . TYR A 1 96 ? -41.394 4.104 23.056 1.00 41.74 93 TYR C N 1
ATOM 694 C CA . TYR A 1 96 ? -40.023 4.300 23.520 1.00 37.39 93 TYR C CA 1
ATOM 695 C C . TYR A 1 96 ? -39.439 2.986 24.023 1.00 34.94 93 TYR C C 1
ATOM 696 O O . TYR A 1 96 ? -40.043 2.316 24.862 1.00 36.76 93 TYR C O 1
ATOM 705 N N . TYR A 1 97 ? -38.262 2.626 23.514 1.00 38.10 94 TYR C N 1
ATOM 706 C CA . TYR A 1 97 ? -37.621 1.344 23.790 1.00 36.70 94 TYR C CA 1
ATOM 707 C C . TYR A 1 97 ? -36.318 1.525 24.561 1.00 38.92 94 TYR C C 1
ATOM 708 O O . TYR A 1 97 ? -35.462 2.331 24.178 1.00 37.49 94 TYR C O 1
ATOM 717 N N . CYS A 1 98 ? -36.151 0.730 25.607 1.00 34.89 95 CYS C N 1
ATOM 718 C CA . CYS A 1 98 ? -34.882 0.600 26.302 1.00 31.65 95 CYS C CA 1
ATOM 719 C C . CYS A 1 98 ? -33.960 -0.358 25.543 1.00 27.93 95 CYS C C 1
ATOM 720 O O . CYS A 1 98 ? -34.412 -1.326 24.927 1.00 27.93 95 CYS C O 1
ATOM 723 N N . ASN A 1 99 ? -32.655 -0.092 25.594 1.00 28.58 96 ASN C N 1
ATOM 724 C CA . ASN A 1 99 ? -31.701 -0.870 24.806 1.00 26.86 96 ASN C CA 1
ATOM 725 C C . ASN A 1 99 ? -30.395 -1.052 25.573 1.00 30.51 96 ASN C C 1
ATOM 726 O O . ASN A 1 99 ? -29.957 -0.141 26.281 1.00 30.39 96 ASN C O 1
ATOM 731 N N . ALA A 1 100 ? -29.789 -2.245 25.442 1.00 31.70 97 ALA C N 1
ATOM 732 C CA . ALA A 1 100 ? -28.486 -2.557 26.027 1.00 33.50 97 ALA C CA 1
ATOM 733 C C . ALA A 1 100 ? -27.573 -3.204 24.989 1.00 34.24 97 ALA C C 1
ATOM 734 O O . ALA A 1 100 ? -28.029 -4.006 24.165 1.00 32.67 97 ALA C O 1
ATOM 736 N N . GLU A 1 101 ? -26.283 -2.844 25.039 1.00 31.13 98 GLU C N 1
ATOM 737 C CA . GLU A 1 101 ? -25.239 -3.368 24.140 1.00 30.36 98 GLU C CA 1
ATOM 738 C C . GLU A 1 101 ? -25.502 -3.040 22.667 1.00 31.81 98 GLU C C 1
ATOM 739 O O . GLU A 1 101 ? -25.237 -3.856 21.774 1.00 31.56 98 GLU C O 1
ATOM 745 N N . GLY A 1 102 ? -26.037 -1.842 22.397 1.00 33.40 99 GLY C N 1
ATOM 746 C CA . GLY A 1 102 ? -26.082 -1.323 21.043 1.00 31.57 99 GLY C CA 1
ATOM 747 C C . GLY A 1 102 ? -27.254 -1.812 20.209 1.00 33.87 99 GLY C C 1
ATOM 748 O O . GLY A 1 102 ? -28.040 -2.656 20.649 1.00 34.13 99 GLY C O 1
ATOM 749 N N . PRO A 1 103 ? -27.379 -1.300 18.973 1.00 31.66 100 PRO C N 1
ATOM 750 C CA . PRO A 1 103 ? -28.579 -1.594 18.170 1.00 33.82 100 PRO C CA 1
ATOM 751 C C . PRO A 1 103 ? -28.751 -3.053 17.794 1.00 37.19 100 PRO C C 1
ATOM 752 O O . PRO A 1 103 ? -29.883 -3.449 17.508 1.00 30.89 100 PRO C O 1
ATOM 756 N N . ALA A 1 104 ? -27.694 -3.868 17.767 1.00 36.43 101 ALA C N 1
ATOM 757 C CA . ALA A 1 104 ? -27.873 -5.305 17.580 1.00 33.85 101 ALA C CA 1
ATOM 758 C C . ALA A 1 104 ? -27.798 -6.067 18.905 1.00 28.84 101 ALA C C 1
ATOM 759 O O . ALA A 1 104 ? -27.586 -7.283 18.913 1.00 29.98 101 ALA C O 1
ATOM 761 N N . GLY A 1 105 ? -27.943 -5.366 20.020 1.00 27.05 102 GLY C N 1
ATOM 762 C CA . GLY A 1 105 ? -27.918 -5.988 21.331 1.00 33.41 102 GLY C CA 1
ATOM 763 C C . GLY A 1 105 ? -29.292 -6.432 21.800 1.00 34.24 102 GLY C C 1
ATOM 764 O O . GLY A 1 105 ? -29.931 -7.265 21.152 1.00 30.96 102 GLY C O 1
ATOM 765 N N . TYR A 1 106 ? -29.763 -5.874 22.915 1.00 30.01 103 TYR C N 1
ATOM 766 C CA . TYR A 1 106 ? -30.976 -6.327 23.584 1.00 26.13 103 TYR C CA 1
ATOM 767 C C . TYR A 1 106 ? -31.964 -5.173 23.705 1.00 31.33 103 TYR C C 1
ATOM 768 O O . TYR A 1 106 ? -31.567 -4.000 23.737 1.00 30.61 103 TYR C O 1
ATOM 777 N N . TRP A 1 107 ? -33.258 -5.516 23.779 1.00 30.22 104 TRP C N 1
ATOM 778 C CA . TRP A 1 107 ? -34.341 -4.544 23.684 1.00 28.91 104 TRP C CA 1
ATOM 779 C C . TRP A 1 107 ? -35.442 -4.856 24.691 1.00 29.87 104 TRP C C 1
ATOM 780 O O . TRP A 1 107 ? -35.780 -6.021 24.907 1.00 26.97 104 TRP C O 1
ATOM 791 N N . GLY A 1 108 ? -36.007 -3.813 25.291 1.00 31.05 105 GLY C N 1
ATOM 792 C CA . GLY A 1 108 ? -37.273 -3.941 25.988 1.00 30.14 105 GLY C CA 1
ATOM 793 C C . GLY A 1 108 ? -38.412 -4.119 24.993 1.00 30.37 105 GLY C C 1
ATOM 794 O O . GLY A 1 108 ? -38.223 -4.173 23.779 1.00 33.75 105 GLY C O 1
ATOM 795 N N . GLN A 1 109 ? -39.629 -4.206 25.518 1.00 32.29 106 GLN C N 1
ATOM 796 C CA . GLN A 1 109 ? -40.800 -4.258 24.654 1.00 31.30 106 GLN C CA 1
ATOM 797 C C . GLN A 1 109 ? -41.479 -2.904 24.535 1.00 31.57 106 GLN C C 1
ATOM 798 O O . GLN A 1 109 ? -42.546 -2.805 23.921 1.00 37.27 106 GLN C O 1
ATOM 804 N N . GLY A 1 110 ? -40.887 -1.866 25.113 1.00 27.44 107 GLY C N 1
ATOM 805 C CA . GLY A 1 110 ? -41.309 -0.501 24.882 1.00 33.44 107 GLY C CA 1
ATOM 806 C C . GLY A 1 110 ? -42.374 -0.025 25.857 1.00 35.73 107 GLY C C 1
ATOM 807 O O . GLY A 1 110 ? -43.063 -0.804 26.512 1.00 35.59 107 GLY C O 1
ATOM 808 N N . THR A 1 111 ? -42.493 1.303 25.954 1.00 36.31 108 THR C N 1
ATOM 809 C CA . THR A 1 111 ? -43.558 1.921 26.728 1.00 39.12 108 THR C CA 1
ATOM 810 C C . THR A 1 111 ? -44.115 3.054 25.870 1.00 39.97 108 THR C C 1
ATOM 811 O O . THR A 1 111 ? -43.331 3.830 25.289 1.00 36.93 108 THR C O 1
ATOM 815 N N . PRO A 1 112 ? -45.439 3.164 25.738 1.00 37.94 109 PRO C N 1
ATOM 816 C CA . PRO A 1 112 ? -46.014 4.133 24.799 1.00 38.48 109 PRO C CA 1
ATOM 817 C C . PRO A 1 112 ? -46.038 5.537 25.378 1.00 42.14 109 PRO C C 1
ATOM 818 O O . PRO A 1 112 ? -46.327 5.741 26.560 1.00 45.94 109 PRO C O 1
ATOM 822 N N . VAL A 1 113 ? -45.761 6.513 24.520 1.00 40.97 110 VAL C N 1
ATOM 823 C CA . VAL A 1 113 ? -45.788 7.919 24.896 1.00 44.60 110 VAL C CA 1
ATOM 824 C C . VAL A 1 113 ? -46.622 8.683 23.878 1.00 49.03 110 VAL C C 1
ATOM 825 O O . VAL A 1 113 ? -46.371 8.588 22.672 1.00 49.53 110 VAL C O 1
ATOM 829 N N . THR A 1 114 ? -47.601 9.449 24.360 1.00 51.63 111 THR C N 1
ATOM 830 C CA . THR A 1 114 ? -48.444 10.262 23.495 1.00 52.82 111 THR C CA 1
ATOM 831 C C . THR A 1 114 ? -48.438 11.702 23.989 1.00 54.34 111 THR C C 1
ATOM 832 O O . THR A 1 114 ? -48.649 11.957 25.178 1.00 51.86 111 THR C O 1
ATOM 836 N N . VAL A 1 115 ? -48.187 12.640 23.079 1.00 55.28 112 VAL C N 1
ATOM 837 C CA . VAL A 1 115 ? -48.151 14.060 23.403 1.00 57.22 112 VAL C CA 1
ATOM 838 C C . VAL A 1 115 ? -49.225 14.749 22.570 1.00 64.48 112 VAL C C 1
ATOM 839 O O . VAL A 1 115 ? -49.115 14.829 21.340 1.00 66.53 112 VAL C O 1
ATOM 843 N N . SER A 1 116 ? -50.265 15.241 23.238 1.00 71.12 113 SER C N 1
ATOM 844 C CA . SER A 1 116 ? -51.384 15.896 22.564 1.00 73.06 113 SER C CA 1
ATOM 845 C C . SER A 1 116 ? -51.201 17.406 22.520 1.00 74.34 113 SER C C 1
ATOM 846 O O . SER A 1 116 ? -50.497 17.978 23.351 1.00 72.16 113 SER C O 1
ATOM 850 N N . GLN B 1 4 ? 9.076 -53.428 25.759 1.00 84.80 1 GLN D N 1
ATOM 851 C CA . GLN B 1 4 ? 8.852 -54.864 25.897 1.00 85.73 1 GLN D CA 1
ATOM 852 C C . GLN B 1 4 ? 9.650 -55.622 24.836 1.00 81.87 1 GLN D C 1
ATOM 853 O O . GLN B 1 4 ? 9.199 -56.637 24.301 1.00 83.65 1 GLN D O 1
ATOM 859 N N . MET B 1 5 ? 10.845 -55.126 24.549 1.00 76.35 2 MET D N 1
ATOM 860 C CA . MET B 1 5 ? 11.738 -55.746 23.584 1.00 69.26 2 MET D CA 1
ATOM 861 C C . MET B 1 5 ? 12.544 -56.871 24.235 1.00 62.79 2 MET D C 1
ATOM 862 O O . MET B 1 5 ? 12.920 -56.796 25.408 1.00 63.47 2 MET D O 1
ATOM 867 N N . GLN B 1 6 ? 12.817 -57.919 23.456 1.00 59.68 3 GLN D N 1
ATOM 868 C CA . GLN B 1 6 ? 13.502 -59.108 23.952 1.00 63.29 3 GLN D CA 1
ATOM 869 C C . GLN B 1 6 ? 14.714 -59.412 23.083 1.00 61.55 3 GLN D C 1
ATOM 870 O O . GLN B 1 6 ? 14.606 -59.450 21.852 1.00 61.90 3 GLN D O 1
ATOM 876 N N . LEU B 1 7 ? 15.863 -59.632 23.723 1.00 57.62 4 LEU D N 1
ATOM 877 C CA . LEU B 1 7 ? 17.108 -59.970 23.040 1.00 54.65 4 LEU D CA 1
ATOM 878 C C . LEU B 1 7 ? 17.622 -61.280 23.624 1.00 62.91 4 LEU D C 1
ATOM 879 O O . LEU B 1 7 ? 18.026 -61.327 24.791 1.00 66.52 4 LEU D O 1
ATOM 884 N N . VAL B 1 8 ? 17.604 -62.339 22.818 1.00 64.95 5 VAL D N 1
ATOM 885 C CA . VAL B 1 8 ? 18.000 -63.677 23.251 1.00 67.62 5 VAL D CA 1
ATOM 886 C C . VAL B 1 8 ? 19.190 -64.118 22.413 1.00 66.12 5 VAL D C 1
ATOM 887 O O . VAL B 1 8 ? 19.079 -64.249 21.188 1.00 66.37 5 VAL D O 1
ATOM 891 N N . GLU B 1 9 ? 20.317 -64.365 23.072 1.00 66.55 6 GLU D N 1
ATOM 892 C CA . GLU B 1 9 ? 21.559 -64.715 22.402 1.00 64.04 6 GLU D CA 1
ATOM 893 C C . GLU B 1 9 ? 21.769 -66.225 22.389 1.00 68.69 6 GLU D C 1
ATOM 894 O O . GLU B 1 9 ? 21.143 -66.974 23.144 1.00 71.10 6 GLU D O 1
ATOM 900 N N . SER B 1 10 ? 22.668 -66.664 21.507 1.00 68.61 7 SER D N 1
ATOM 901 C CA . SER B 1 10 ? 23.037 -68.068 21.393 1.00 71.35 7 SER D CA 1
ATOM 902 C C . SER B 1 10 ? 24.362 -68.163 20.655 1.00 71.32 7 SER D C 1
ATOM 903 O O . SER B 1 10 ? 24.725 -67.275 19.880 1.00 70.95 7 SER D O 1
ATOM 906 N N . GLY B 1 11 ? 25.077 -69.260 20.904 1.00 82.40 8 GLY D N 1
ATOM 907 C CA . GLY B 1 11 ? 26.306 -69.562 20.200 1.00 82.34 8 GLY D CA 1
ATOM 908 C C . GLY B 1 11 ? 27.551 -69.569 21.058 1.00 82.92 8 GLY D C 1
ATOM 909 O O . GLY B 1 11 ? 28.602 -70.018 20.582 1.00 85.40 8 GLY D O 1
ATOM 910 N N . GLY B 1 12 ? 27.477 -69.099 22.300 1.00 81.06 9 GLY D N 1
ATOM 911 C CA . GLY B 1 12 ? 28.668 -69.027 23.123 1.00 82.77 9 GLY D CA 1
ATOM 912 C C . GLY B 1 12 ? 29.120 -70.389 23.615 1.00 84.84 9 GLY D C 1
ATOM 913 O O . GLY B 1 12 ? 28.319 -71.294 23.851 1.00 86.70 9 GLY D O 1
ATOM 914 N N . GLY B 1 13 ? 30.430 -70.529 23.771 1.00 83.92 10 GLY D N 1
ATOM 915 C CA . GLY B 1 13 ? 30.985 -71.768 24.276 1.00 83.06 10 GLY D CA 1
ATOM 916 C C . GLY B 1 13 ? 32.480 -71.658 24.449 1.00 82.71 10 GLY D C 1
ATOM 917 O O . GLY B 1 13 ? 33.026 -70.562 24.578 1.00 77.10 10 GLY D O 1
ATOM 918 N N . LEU B 1 14 ? 33.139 -72.814 24.449 1.00 85.50 11 LEU D N 1
ATOM 919 C CA . LEU B 1 14 ? 34.584 -72.910 24.607 1.00 84.60 11 LEU D CA 1
ATOM 920 C C . LEU B 1 14 ? 35.222 -73.271 23.273 1.00 87.64 11 LEU D C 1
ATOM 921 O O . LEU B 1 14 ? 34.723 -74.143 22.553 1.00 88.55 11 LEU D O 1
ATOM 926 N N . VAL B 1 15 ? 36.323 -72.591 22.939 1.00 89.46 12 VAL D N 1
ATOM 927 C CA . VAL B 1 15 ? 37.076 -72.860 21.719 1.00 91.71 12 VAL D CA 1
ATOM 928 C C . VAL B 1 15 ? 38.563 -72.710 22.006 1.00 92.28 12 VAL D C 1
ATOM 929 O O . VAL B 1 15 ? 38.976 -72.015 22.937 1.00 92.45 12 VAL D O 1
ATOM 933 N N . GLN B 1 16 ? 39.369 -73.374 21.184 1.00 92.61 13 GLN D N 1
ATOM 934 C CA . GLN B 1 16 ? 40.814 -73.250 21.268 1.00 94.40 13 GLN D CA 1
ATOM 935 C C . GLN B 1 16 ? 41.282 -72.012 20.509 1.00 95.05 13 GLN D C 1
ATOM 936 O O . GLN B 1 16 ? 40.600 -71.508 19.612 1.00 97.87 13 GLN D O 1
ATOM 942 N N . ALA B 1 17 ? 42.458 -71.514 20.886 1.00 94.33 14 ALA D N 1
ATOM 943 C CA . ALA B 1 17 ? 43.026 -70.349 20.219 1.00 93.01 14 ALA D CA 1
ATOM 944 C C . ALA B 1 17 ? 43.247 -70.649 18.743 1.00 96.22 14 ALA D C 1
ATOM 945 O O . ALA B 1 17 ? 43.970 -71.584 18.390 1.00 98.11 14 ALA D O 1
ATOM 947 N N . GLY B 1 18 ? 42.611 -69.854 17.880 1.00 98.96 15 GLY D N 1
ATOM 948 C CA . GLY B 1 18 ? 42.639 -70.048 16.446 1.00 100.18 15 GLY D CA 1
ATOM 949 C C . GLY B 1 18 ? 41.303 -70.472 15.866 1.00 99.51 15 GLY D C 1
ATOM 950 O O . GLY B 1 18 ? 40.993 -70.116 14.721 1.00 101.32 15 GLY D O 1
ATOM 951 N N . GLY B 1 19 ? 40.507 -71.211 16.632 1.00 96.35 16 GLY D N 1
ATOM 952 C CA . GLY B 1 19 ? 39.213 -71.664 16.171 1.00 91.54 16 GLY D CA 1
ATOM 953 C C . GLY B 1 19 ? 38.234 -70.521 15.968 1.00 93.41 16 GLY D C 1
ATOM 954 O O . GLY B 1 19 ? 38.526 -69.342 16.179 1.00 91.07 16 GLY D O 1
ATOM 955 N N . SER B 1 20 ? 37.029 -70.895 15.549 1.00 92.98 17 SER D N 1
ATOM 956 C CA . SER B 1 20 ? 35.987 -69.932 15.240 1.00 92.54 17 SER D CA 1
ATOM 957 C C . SER B 1 20 ? 34.714 -70.281 15.994 1.00 92.70 17 SER D C 1
ATOM 958 O O . SER B 1 20 ? 34.520 -71.412 16.448 1.00 88.17 17 SER D O 1
ATOM 961 N N . LEU B 1 21 ? 33.846 -69.278 16.117 1.00 70.86 18 LEU D N 1
ATOM 962 C CA . LEU B 1 21 ? 32.569 -69.427 16.800 1.00 72.96 18 LEU D CA 1
ATOM 963 C C . LEU B 1 21 ? 31.663 -68.291 16.351 1.00 73.46 18 LEU D C 1
ATOM 964 O O . LEU B 1 21 ? 32.099 -67.137 16.303 1.00 75.91 18 LEU D O 1
ATOM 969 N N . ARG B 1 22 ? 30.417 -68.613 16.014 1.00 71.20 19 ARG D N 1
ATOM 970 C CA . ARG B 1 22 ? 29.455 -67.616 15.565 1.00 70.75 19 ARG D CA 1
ATOM 971 C C . ARG B 1 22 ? 28.382 -67.418 16.625 1.00 67.91 19 ARG D C 1
ATOM 972 O O . ARG B 1 22 ? 27.770 -68.389 17.085 1.00 69.34 19 ARG D O 1
ATOM 980 N N . LEU B 1 23 ? 28.161 -66.163 17.005 1.00 62.30 20 LEU D N 1
ATOM 981 C CA . LEU B 1 23 ? 27.122 -65.788 17.952 1.00 62.88 20 LEU D CA 1
ATOM 982 C C . LEU B 1 23 ? 25.927 -65.219 17.204 1.00 66.64 20 LEU D C 1
ATOM 983 O O . LEU B 1 23 ? 26.087 -64.492 16.221 1.00 69.67 20 LEU D O 1
ATOM 988 N N . SER B 1 24 ? 24.730 -65.542 17.682 1.00 64.17 21 SER D N 1
ATOM 989 C CA . SER B 1 24 ? 23.497 -65.014 17.123 1.00 62.36 21 SER D CA 1
ATOM 990 C C . SER B 1 24 ? 22.639 -64.456 18.246 1.00 61.31 21 SER D C 1
ATOM 991 O O . SER B 1 24 ? 22.756 -64.860 19.404 1.00 62.75 21 SER D O 1
ATOM 994 N N . CYS B 1 25 ? 21.766 -63.519 17.888 1.00 59.42 22 CYS D N 1
ATOM 995 C CA . CYS B 1 25 ? 20.890 -62.866 18.853 1.00 57.19 22 CYS D CA 1
ATOM 996 C C . CYS B 1 25 ? 19.538 -62.631 18.201 1.00 58.86 22 CYS D C 1
ATOM 997 O O . CYS B 1 25 ? 19.428 -61.823 17.274 1.00 57.92 22 CYS D O 1
ATOM 1000 N N . ALA B 1 26 ? 18.516 -63.334 18.682 1.00 61.17 23 ALA D N 1
ATOM 1001 C CA . ALA B 1 26 ? 17.156 -63.121 18.214 1.00 62.84 23 ALA D CA 1
ATOM 1002 C C . ALA B 1 26 ? 16.561 -61.910 18.917 1.00 67.14 23 ALA D C 1
ATOM 1003 O O . ALA B 1 26 ? 16.552 -61.841 20.150 1.00 71.27 23 ALA D O 1
ATOM 1005 N N . VAL B 1 27 ? 16.065 -60.957 18.130 1.00 65.79 24 VAL D N 1
ATOM 1006 C CA . VAL B 1 27 ? 15.505 -59.707 18.628 1.00 63.76 24 VAL D CA 1
ATOM 1007 C C . VAL B 1 27 ? 14.035 -59.662 18.237 1.00 70.76 24 VAL D C 1
ATOM 1008 O O . VAL B 1 27 ? 13.702 -59.758 17.049 1.00 76.58 24 VAL D O 1
ATOM 1012 N N . SER B 1 28 ? 13.159 -59.514 19.225 1.00 69.73 25 SER D N 1
ATOM 1013 C CA . SER B 1 28 ? 11.729 -59.416 18.981 1.00 73.59 25 SER D CA 1
ATOM 1014 C C . SER B 1 28 ? 11.194 -58.122 19.577 1.00 73.93 25 SER D C 1
ATOM 1015 O O . SER B 1 28 ? 11.767 -57.570 20.520 1.00 75.28 25 SER D O 1
ATOM 1018 N N . GLY B 1 29 ? 10.090 -57.639 19.016 1.00 77.24 26 GLY D N 1
ATOM 1019 C CA . GLY B 1 29 ? 9.497 -56.402 19.481 1.00 72.63 26 GLY D CA 1
ATOM 1020 C C . GLY B 1 29 ? 10.155 -55.149 18.960 1.00 66.76 26 GLY D C 1
ATOM 1021 O O . GLY B 1 29 ? 9.811 -54.049 19.410 1.00 63.47 26 GLY D O 1
ATOM 1022 N N . SER B 1 30 ? 11.085 -55.274 18.025 1.00 63.11 27 SER D N 1
ATOM 1023 C CA . SER B 1 30 ? 11.793 -54.132 17.481 1.00 58.23 27 SER D CA 1
ATOM 1024 C C . SER B 1 30 ? 11.425 -53.930 16.020 1.00 52.47 27 SER D C 1
ATOM 1025 O O . SER B 1 30 ? 10.930 -54.836 15.347 1.00 55.49 27 SER D O 1
ATOM 1028 N N . ILE B 1 31 ? 11.677 -52.714 15.541 1.00 47.72 28 ILE D N 1
ATOM 1029 C CA . ILE B 1 31 ? 11.656 -52.421 14.116 1.00 51.25 28 ILE D CA 1
ATOM 1030 C C . ILE B 1 31 ? 13.024 -52.801 13.568 1.00 52.56 28 ILE D C 1
ATOM 1031 O O . ILE B 1 31 ? 13.905 -51.948 13.414 1.00 48.55 28 ILE D O 1
ATOM 1036 N N . PHE B 1 32 ? 13.193 -54.093 13.267 1.00 57.96 29 PHE D N 1
ATOM 1037 C CA . PHE B 1 32 ? 14.523 -54.697 13.197 1.00 57.43 29 PHE D CA 1
ATOM 1038 C C . PHE B 1 32 ? 15.374 -54.095 12.085 1.00 56.72 29 PHE D C 1
ATOM 1039 O O . PHE B 1 32 ? 16.571 -53.846 12.276 1.00 51.57 29 PHE D O 1
ATOM 1047 N N . SER B 1 33 ? 14.783 -53.865 10.913 1.00 58.47 30 SER D N 1
ATOM 1048 C CA . SER B 1 33 ? 15.559 -53.398 9.772 1.00 58.88 30 SER D CA 1
ATOM 1049 C C . SER B 1 33 ? 16.083 -51.977 9.942 1.00 54.18 30 SER D C 1
ATOM 1050 O O . SER B 1 33 ? 16.951 -51.565 9.165 1.00 52.60 30 SER D O 1
ATOM 1053 N N . ILE B 1 34 ? 15.590 -51.225 10.927 1.00 49.96 31 ILE D N 1
ATOM 1054 C CA . ILE B 1 34 ? 15.900 -49.811 11.062 1.00 46.68 31 ILE D CA 1
ATOM 1055 C C . ILE B 1 34 ? 16.805 -49.536 12.255 1.00 43.51 31 ILE D C 1
ATOM 1056 O O . ILE B 1 34 ? 17.738 -48.736 12.151 1.00 46.95 31 ILE D O 1
ATOM 1061 N N . ILE B 1 35 ? 16.539 -50.164 13.403 1.00 38.13 32 ILE D N 1
ATOM 1062 C CA . ILE B 1 35 ? 17.277 -49.829 14.616 1.00 38.96 32 ILE D CA 1
ATOM 1063 C C . ILE B 1 35 ? 18.729 -50.273 14.482 1.00 39.88 32 ILE D C 1
ATOM 1064 O O . ILE B 1 35 ? 19.050 -51.226 13.762 1.00 43.38 32 ILE D O 1
ATOM 1069 N N . THR B 1 36 ? 19.614 -49.581 15.192 1.00 40.64 33 THR D N 1
ATOM 1070 C CA . THR B 1 36 ? 21.009 -49.993 15.263 1.00 45.34 33 THR D CA 1
ATOM 1071 C C . THR B 1 36 ? 21.158 -51.205 16.174 1.00 47.83 33 THR D C 1
ATOM 1072 O O . THR B 1 36 ? 20.532 -51.287 17.233 1.00 43.98 33 THR D O 1
ATOM 1076 N N . LEU B 1 37 ? 21.981 -52.156 15.745 1.00 46.47 34 LEU D N 1
ATOM 1077 C CA . LEU B 1 37 ? 22.285 -53.356 16.509 1.00 48.73 34 LEU D CA 1
ATOM 1078 C C . LEU B 1 37 ? 23.792 -53.456 16.698 1.00 48.37 34 LEU D C 1
ATOM 1079 O O . LEU B 1 37 ? 24.570 -52.960 15.878 1.00 50.26 34 LEU D O 1
ATOM 1084 N N . ALA B 1 38 ? 24.203 -54.094 17.790 1.00 45.27 35 ALA D N 1
ATOM 1085 C CA . ALA B 1 38 ? 25.617 -54.130 18.140 1.00 44.90 35 ALA D CA 1
ATOM 1086 C C . ALA B 1 38 ? 25.891 -55.294 19.073 1.00 47.81 35 ALA D C 1
ATOM 1087 O O . ALA B 1 38 ? 24.992 -55.811 19.739 1.00 50.42 35 ALA D O 1
ATOM 1089 N N . TRP B 1 39 ? 27.161 -55.683 19.119 1.00 47.64 36 TRP D N 1
ATOM 1090 C CA . TRP B 1 39 ? 27.669 -56.636 20.092 1.00 45.31 36 TRP D CA 1
ATOM 1091 C C . TRP B 1 39 ? 28.644 -55.926 21.021 1.00 45.83 36 TRP D C 1
ATOM 1092 O O . TRP B 1 39 ? 29.491 -55.149 20.566 1.00 42.59 36 TRP D O 1
ATOM 1103 N N . TYR B 1 40 ? 28.498 -56.171 22.319 1.00 44.91 37 TYR D N 1
ATOM 1104 C CA . TYR B 1 40 ? 29.427 -55.723 23.342 1.00 43.46 37 TYR D CA 1
ATOM 1105 C C . TYR B 1 40 ? 30.048 -56.942 24.007 1.00 44.77 37 TYR D C 1
ATOM 1106 O O . TYR B 1 40 ? 29.577 -58.069 23.848 1.00 49.92 37 TYR D O 1
ATOM 1115 N N . ARG B 1 41 ? 31.118 -56.710 24.758 1.00 44.25 38 ARG D N 1
ATOM 1116 C CA . ARG B 1 41 ? 31.713 -57.776 25.547 1.00 46.98 38 ARG D CA 1
ATOM 1117 C C . ARG B 1 41 ? 32.362 -57.184 26.783 1.00 47.34 38 ARG D C 1
ATOM 1118 O O . ARG B 1 41 ? 32.736 -56.009 26.810 1.00 47.92 38 ARG D O 1
ATOM 1126 N N . GLN B 1 42 ? 32.476 -58.014 27.811 1.00 48.18 39 GLN D N 1
ATOM 1127 C CA . GLN B 1 42 ? 33.113 -57.615 29.059 1.00 49.37 39 GLN D CA 1
ATOM 1128 C C . GLN B 1 42 ? 33.803 -58.838 29.629 1.00 50.63 39 GLN D C 1
ATOM 1129 O O . GLN B 1 42 ? 33.142 -59.846 29.897 1.00 54.19 39 GLN D O 1
ATOM 1135 N N . ALA B 1 43 ? 35.119 -58.762 29.774 1.00 47.13 40 ALA D N 1
ATOM 1136 C CA . ALA B 1 43 ? 35.846 -59.757 30.537 1.00 50.55 40 ALA D CA 1
ATOM 1137 C C . ALA B 1 43 ? 35.689 -59.464 32.027 1.00 51.56 40 ALA D C 1
ATOM 1138 O O . ALA B 1 43 ? 35.395 -58.330 32.413 1.00 50.62 40 ALA D O 1
ATOM 1140 N N . PRO B 1 44 ? 35.852 -60.470 32.885 1.00 54.65 41 PRO D N 1
ATOM 1141 C CA . PRO B 1 44 ? 35.754 -60.224 34.331 1.00 55.48 41 PRO D CA 1
ATOM 1142 C C . PRO B 1 44 ? 36.739 -59.155 34.793 1.00 60.05 41 PRO D C 1
ATOM 1143 O O . PRO B 1 44 ? 37.895 -59.115 34.362 1.00 64.13 41 PRO D O 1
ATOM 1147 N N . GLY B 1 45 ? 36.265 -58.280 35.680 1.00 54.34 42 GLY D N 1
ATOM 1148 C CA . GLY B 1 45 ? 37.106 -57.215 36.195 1.00 54.08 42 GLY D CA 1
ATOM 1149 C C . GLY B 1 45 ? 37.547 -56.189 35.173 1.00 50.78 42 GLY D C 1
ATOM 1150 O O . GLY B 1 45 ? 38.494 -55.442 35.427 1.00 50.49 42 GLY D O 1
ATOM 1151 N N . LYS B 1 46 ? 36.892 -56.130 34.021 1.00 45.25 43 LYS D N 1
ATOM 1152 C CA . LYS B 1 46 ? 37.256 -55.209 32.958 1.00 51.47 43 LYS D CA 1
ATOM 1153 C C . LYS B 1 46 ? 36.034 -54.416 32.517 1.00 50.67 43 LYS D C 1
ATOM 1154 O O . LYS B 1 46 ? 34.905 -54.903 32.624 1.00 55.05 43 LYS D O 1
ATOM 1160 N N . PRO B 1 47 ? 36.224 -53.189 32.029 1.00 49.24 44 PRO D N 1
ATOM 1161 C CA . PRO B 1 47 ? 35.085 -52.431 31.495 1.00 45.31 44 PRO D CA 1
ATOM 1162 C C . PRO B 1 47 ? 34.469 -53.146 30.303 1.00 46.09 44 PRO D C 1
ATOM 1163 O O . PRO B 1 47 ? 35.163 -53.789 29.514 1.00 49.29 44 PRO D O 1
ATOM 1167 N N . ARG B 1 48 ? 33.145 -53.034 30.179 1.00 41.99 45 ARG D N 1
ATOM 1168 C CA . ARG B 1 48 ? 32.471 -53.564 29.002 1.00 41.31 45 ARG D CA 1
ATOM 1169 C C . ARG B 1 48 ? 32.711 -52.629 27.820 1.00 43.49 45 ARG D C 1
ATOM 1170 O O . ARG B 1 48 ? 32.780 -51.408 27.981 1.00 46.39 45 ARG D O 1
ATOM 1178 N N . GLU B 1 49 ? 32.853 -53.208 26.627 1.00 44.52 46 GLU D N 1
ATOM 1179 C CA . GLU B 1 49 ? 33.329 -52.471 25.465 1.00 46.01 46 GLU D CA 1
ATOM 1180 C C . GLU B 1 49 ? 32.543 -52.880 24.228 1.00 42.91 46 GLU D C 1
ATOM 1181 O O . GLU B 1 49 ? 32.140 -54.039 24.076 1.00 42.05 46 GLU D O 1
ATOM 1187 N N . ASN B 1 50 ? 32.344 -51.920 23.334 1.00 41.43 47 ASN D N 1
ATOM 1188 C CA . ASN B 1 50 ? 31.725 -52.231 22.053 1.00 44.21 47 ASN D CA 1
ATOM 1189 C C . ASN B 1 50 ? 32.672 -53.062 21.194 1.00 47.49 47 ASN D C 1
ATOM 1190 O O . ASN B 1 50 ? 33.877 -52.791 21.121 1.00 53.19 47 ASN D O 1
ATOM 1195 N N . VAL B 1 51 ? 32.125 -54.093 20.557 1.00 45.72 48 VAL D N 1
ATOM 1196 C CA . VAL B 1 51 ? 32.894 -54.992 19.695 1.00 48.18 48 VAL D CA 1
ATOM 1197 C C . VAL B 1 51 ? 32.624 -54.721 18.221 1.00 50.33 48 VAL D C 1
ATOM 1198 O O . VAL B 1 51 ? 33.552 -54.592 17.423 1.00 50.78 48 VAL D O 1
ATOM 1202 N N . ALA B 1 52 ? 31.350 -54.633 17.847 1.00 49.90 49 ALA D N 1
ATOM 1203 C CA . ALA B 1 52 ? 30.955 -54.352 16.477 1.00 47.22 49 ALA D CA 1
ATOM 1204 C C . ALA B 1 52 ? 29.565 -53.743 16.503 1.00 51.07 49 ALA D C 1
ATOM 1205 O O . ALA B 1 52 ? 28.816 -53.895 17.474 1.00 48.02 49 ALA D O 1
ATOM 1207 N N . THR B 1 53 ? 29.233 -53.043 15.422 1.00 49.79 50 THR D N 1
ATOM 1208 C CA . THR B 1 53 ? 27.973 -52.331 15.302 1.00 46.99 50 THR D CA 1
ATOM 1209 C C . THR B 1 53 ? 27.521 -52.411 13.853 1.00 51.60 50 THR D C 1
ATOM 1210 O O . THR B 1 53 ? 28.350 -52.413 12.937 1.00 53.01 50 THR D O 1
ATOM 1214 N N . ILE B 1 54 ? 26.210 -52.493 13.646 1.00 44.26 51 ILE D N 1
ATOM 1215 C CA . ILE B 1 54 ? 25.639 -52.522 12.304 1.00 49.71 51 ILE D CA 1
ATOM 1216 C C . ILE B 1 54 ? 24.376 -51.674 12.315 1.00 48.03 51 ILE D C 1
ATOM 1217 O O . ILE B 1 54 ? 23.557 -51.780 13.234 1.00 47.46 51 ILE D O 1
ATOM 1222 N N . THR B 1 55 ? 24.242 -50.806 11.318 1.00 49.61 52 THR D N 1
ATOM 1223 C CA . THR B 1 55 ? 23.161 -49.841 11.242 1.00 50.80 52 THR D CA 1
ATOM 1224 C C . THR B 1 55 ? 22.178 -50.242 10.144 1.00 56.45 52 THR D C 1
ATOM 1225 O O . THR B 1 55 ? 22.241 -51.352 9.601 1.00 61.74 52 THR D O 1
ATOM 1229 N N . ARG B 1 56 ? 21.277 -49.317 9.807 1.00 54.39 53 ARG D N 1
ATOM 1230 C CA . ARG B 1 56 ? 20.133 -49.629 8.952 1.00 58.16 53 ARG D CA 1
ATOM 1231 C C . ARG B 1 56 ? 20.557 -50.268 7.632 1.00 62.80 53 ARG D C 1
ATOM 1232 O O . ARG B 1 56 ? 20.132 -51.380 7.300 1.00 67.42 53 ARG D O 1
ATOM 1240 N N . GLY B 1 57 ? 21.389 -49.580 6.860 1.00 58.58 54 GLY D N 1
ATOM 1241 C CA . GLY B 1 57 ? 21.758 -50.108 5.560 1.00 62.51 54 GLY D CA 1
ATOM 1242 C C . GLY B 1 57 ? 22.818 -51.190 5.615 1.00 63.86 54 GLY D C 1
ATOM 1243 O O . GLY B 1 57 ? 23.555 -51.388 4.643 1.00 64.41 54 GLY D O 1
ATOM 1244 N N . SER B 1 58 ? 22.897 -51.900 6.747 1.00 60.57 55 SER D N 1
ATOM 1245 C CA . SER B 1 58 ? 23.947 -52.887 7.008 1.00 61.18 55 SER D CA 1
ATOM 1246 C C . SER B 1 58 ? 25.342 -52.269 6.906 1.00 60.16 55 SER D C 1
ATOM 1247 O O . SER B 1 58 ? 26.290 -52.920 6.462 1.00 59.80 55 SER D O 1
ATOM 1250 N N . ARG B 1 59 ? 25.475 -51.004 7.303 1.00 59.04 56 ARG D N 1
ATOM 1251 C CA . ARG B 1 59 ? 26.783 -50.370 7.437 1.00 62.10 56 ARG D CA 1
ATOM 1252 C C . ARG B 1 59 ? 27.407 -50.810 8.758 1.00 60.21 56 ARG D C 1
ATOM 1253 O O . ARG B 1 59 ? 26.816 -50.602 9.825 1.00 58.17 56 ARG D O 1
ATOM 1261 N N . THR B 1 60 ? 28.593 -51.414 8.689 1.00 57.53 57 THR D N 1
ATOM 1262 C CA . THR B 1 60 ? 29.226 -52.068 9.828 1.00 56.15 57 THR D CA 1
ATOM 1263 C C . THR B 1 60 ? 30.445 -51.291 10.316 1.00 54.37 57 THR D C 1
ATOM 1264 O O . THR B 1 60 ? 31.163 -50.665 9.529 1.00 51.99 57 THR D O 1
ATOM 1268 N N . SER B 1 61 ? 30.675 -51.355 11.628 1.00 53.25 58 SER D N 1
ATOM 1269 C CA . SER B 1 61 ? 31.867 -50.801 12.259 1.00 52.38 58 SER D CA 1
ATOM 1270 C C . SER B 1 61 ? 32.394 -51.808 13.274 1.00 52.27 58 SER D C 1
ATOM 1271 O O . SER B 1 61 ? 31.655 -52.660 13.771 1.00 51.36 58 SER D O 1
ATOM 1274 N N . TYR B 1 62 ? 33.689 -51.701 13.580 1.00 52.43 59 TYR D N 1
ATOM 1275 C CA . TYR B 1 62 ? 34.370 -52.679 14.416 1.00 53.58 59 TYR D CA 1
ATOM 1276 C C . TYR B 1 62 ? 35.410 -51.997 15.288 1.00 57.52 59 TYR D C 1
ATOM 1277 O O . TYR B 1 62 ? 36.094 -51.070 14.844 1.00 60.68 59 TYR D O 1
ATOM 1286 N N . ALA B 1 63 ? 35.534 -52.469 16.526 1.00 55.41 60 ALA D N 1
ATOM 1287 C CA . ALA B 1 63 ? 36.670 -52.085 17.348 1.00 58.18 60 ALA D CA 1
ATOM 1288 C C . ALA B 1 63 ? 37.969 -52.438 16.633 1.00 60.75 60 ALA D C 1
ATOM 1289 O O . ALA B 1 63 ? 38.045 -53.417 15.885 1.00 63.84 60 ALA D O 1
ATOM 1291 N N . ASP B 1 64 ? 38.996 -51.615 16.852 1.00 62.93 61 ASP D N 1
ATOM 1292 C CA . ASP B 1 64 ? 40.278 -51.851 16.191 1.00 69.14 61 ASP D CA 1
ATOM 1293 C C . ASP B 1 64 ? 40.832 -53.234 16.515 1.00 74.80 61 ASP D C 1
ATOM 1294 O O . ASP B 1 64 ? 41.436 -53.883 15.653 1.00 83.88 61 ASP D O 1
ATOM 1299 N N . SER B 1 65 ? 40.627 -53.709 17.745 1.00 70.85 62 SER D N 1
ATOM 1300 C CA . SER B 1 65 ? 41.246 -54.958 18.184 1.00 72.69 62 SER D CA 1
ATOM 1301 C C . SER B 1 65 ? 40.694 -56.192 17.476 1.00 73.84 62 SER D C 1
ATOM 1302 O O . SER B 1 65 ? 41.302 -57.264 17.576 1.00 76.84 62 SER D O 1
ATOM 1305 N N . VAL B 1 66 ? 39.564 -56.079 16.777 1.00 70.16 63 VAL D N 1
ATOM 1306 C CA . VAL B 1 66 ? 38.917 -57.221 16.144 1.00 71.38 63 VAL D CA 1
ATOM 1307 C C . VAL B 1 66 ? 38.759 -57.056 14.641 1.00 75.71 63 VAL D C 1
ATOM 1308 O O . VAL B 1 66 ? 38.171 -57.929 13.997 1.00 77.66 63 VAL D O 1
ATOM 1312 N N . LYS B 1 67 ? 39.241 -55.956 14.063 1.00 71.88 64 LYS D N 1
ATOM 1313 C CA . LYS B 1 67 ? 39.120 -55.759 12.624 1.00 71.66 64 LYS D CA 1
ATOM 1314 C C . LYS B 1 67 ? 39.840 -56.876 11.882 1.00 73.25 64 LYS D C 1
ATOM 1315 O O . LYS B 1 67 ? 40.901 -57.344 12.305 1.00 75.22 64 LYS D O 1
ATOM 1321 N N . GLY B 1 68 ? 39.244 -57.323 10.780 1.00 75.40 65 GLY D N 1
ATOM 1322 C CA . GLY B 1 68 ? 39.809 -58.409 10.008 1.00 80.83 65 GLY D CA 1
ATOM 1323 C C . GLY B 1 68 ? 39.646 -59.784 10.618 1.00 80.44 65 GLY D C 1
ATOM 1324 O O . GLY B 1 68 ? 40.109 -60.764 10.021 1.00 81.30 65 GLY D O 1
ATOM 1325 N N . ARG B 1 69 ? 39.006 -59.891 11.780 1.00 76.21 66 ARG D N 1
ATOM 1326 C CA . ARG B 1 69 ? 38.760 -61.171 12.434 1.00 76.76 66 ARG D CA 1
ATOM 1327 C C . ARG B 1 69 ? 37.293 -61.412 12.740 1.00 76.91 66 ARG D C 1
ATOM 1328 O O . ARG B 1 69 ? 36.827 -62.550 12.630 1.00 79.27 66 ARG D O 1
ATOM 1336 N N . PHE B 1 70 ? 36.551 -60.374 13.120 1.00 72.94 67 PHE D N 1
ATOM 1337 C CA . PHE B 1 70 ? 35.136 -60.490 13.438 1.00 70.94 67 PHE D CA 1
ATOM 1338 C C . PHE B 1 70 ? 34.291 -59.893 12.320 1.00 70.37 67 PHE D C 1
ATOM 1339 O O . PHE B 1 70 ? 34.718 -58.973 11.615 1.00 71.10 67 PHE D O 1
ATOM 1347 N N . THR B 1 71 ? 33.078 -60.420 12.175 1.00 68.47 68 THR D N 1
ATOM 1348 C CA . THR B 1 71 ? 32.145 -59.949 11.159 1.00 69.15 68 THR D CA 1
ATOM 1349 C C . THR B 1 71 ? 30.744 -59.934 11.749 1.00 69.14 68 THR D C 1
ATOM 1350 O O . THR B 1 71 ? 30.258 -60.962 12.229 1.00 71.69 68 THR D O 1
ATOM 1354 N N . ILE B 1 72 ? 30.100 -58.771 11.720 1.00 64.35 69 ILE D N 1
ATOM 1355 C CA . ILE B 1 72 ? 28.733 -58.620 12.196 1.00 62.96 69 ILE D CA 1
ATOM 1356 C C . ILE B 1 72 ? 27.815 -58.512 10.985 1.00 63.94 69 ILE D C 1
ATOM 1357 O O . ILE B 1 72 ? 28.166 -57.886 9.977 1.00 65.84 69 ILE D O 1
ATOM 1362 N N . SER B 1 73 ? 26.652 -59.152 11.076 1.00 61.23 70 SER D N 1
ATOM 1363 C CA . SER B 1 73 ? 25.664 -59.145 10.008 1.00 60.99 70 SER D CA 1
ATOM 1364 C C . SER B 1 73 ? 24.283 -59.312 10.624 1.00 62.99 70 SER D C 1
ATOM 1365 O O . SER B 1 73 ? 24.140 -59.654 11.803 1.00 60.92 70 SER D O 1
ATOM 1368 N N . LYS B 1 74 ? 23.262 -59.080 9.803 1.00 62.67 71 LYS D N 1
ATOM 1369 C CA . LYS B 1 74 ? 21.879 -59.152 10.248 1.00 64.90 71 LYS D CA 1
ATOM 1370 C C . LYS B 1 74 ? 21.028 -59.791 9.162 1.00 68.08 71 LYS D C 1
ATOM 1371 O O . LYS B 1 74 ? 21.284 -59.604 7.968 1.00 70.27 71 LYS D O 1
ATOM 1377 N N . ASP B 1 75 ? 20.030 -60.564 9.589 1.00 65.21 72 ASP D N 1
ATOM 1378 C CA . ASP B 1 75 ? 19.025 -61.150 8.707 1.00 62.22 72 ASP D CA 1
ATOM 1379 C C . ASP B 1 75 ? 17.692 -60.499 9.051 1.00 66.92 72 ASP D C 1
ATOM 1380 O O . ASP B 1 75 ? 17.120 -60.769 10.113 1.00 66.46 72 ASP D O 1
ATOM 1385 N N . ASN B 1 76 ? 17.199 -59.644 8.152 1.00 57.20 73 ASN D N 1
ATOM 1386 C CA . ASN B 1 76 ? 15.949 -58.940 8.416 1.00 56.56 73 ASN D CA 1
ATOM 1387 C C . ASN B 1 76 ? 14.775 -59.907 8.479 1.00 63.35 73 ASN D C 1
ATOM 1388 O O . ASN B 1 76 ? 13.875 -59.745 9.312 1.00 65.42 73 ASN D O 1
ATOM 1393 N N . ALA B 1 77 ? 14.781 -60.935 7.624 1.00 67.41 74 ALA D N 1
ATOM 1394 C CA . ALA B 1 77 ? 13.665 -61.875 7.588 1.00 69.87 74 ALA D CA 1
ATOM 1395 C C . ALA B 1 77 ? 13.534 -62.632 8.906 1.00 72.74 74 ALA D C 1
ATOM 1396 O O . ALA B 1 77 ? 12.424 -62.801 9.426 1.00 77.02 74 ALA D O 1
ATOM 1398 N N . LYS B 1 78 ? 14.649 -63.093 9.463 1.00 68.97 75 LYS D N 1
ATOM 1399 C CA . LYS B 1 78 ? 14.619 -63.796 10.736 1.00 69.40 75 LYS D CA 1
ATOM 1400 C C . LYS B 1 78 ? 14.740 -62.861 11.932 1.00 65.99 75 LYS D C 1
ATOM 1401 O O . LYS B 1 78 ? 14.548 -63.313 13.065 1.00 67.63 75 LYS D O 1
ATOM 1407 N N . SER B 1 79 ? 15.031 -61.578 11.703 1.00 63.27 76 SER D N 1
ATOM 1408 C CA . SER B 1 79 ? 15.273 -60.598 12.768 1.00 60.29 76 SER D CA 1
ATOM 1409 C C . SER B 1 79 ? 16.309 -61.115 13.768 1.00 57.50 76 SER D C 1
ATOM 1410 O O . SER B 1 79 ? 16.085 -61.157 14.981 1.00 55.83 76 SER D O 1
ATOM 1413 N N . THR B 1 80 ? 17.469 -61.503 13.237 1.00 55.40 77 THR D N 1
ATOM 1414 C CA . THR B 1 80 ? 18.567 -62.053 14.020 1.00 56.96 77 THR D CA 1
ATOM 1415 C C . THR B 1 80 ? 19.868 -61.379 13.607 1.00 55.89 77 THR D C 1
ATOM 1416 O O . THR B 1 80 ? 20.145 -61.240 12.412 1.00 56.72 77 THR D O 1
ATOM 1420 N N . VAL B 1 81 ? 20.666 -60.968 14.588 1.00 54.66 78 VAL D N 1
ATOM 1421 C CA . VAL B 1 81 ? 21.954 -60.330 14.343 1.00 53.08 78 VAL D CA 1
ATOM 1422 C C . VAL B 1 81 ? 23.053 -61.308 14.734 1.00 55.02 78 VAL D C 1
ATOM 1423 O O . VAL B 1 81 ? 22.983 -61.944 15.792 1.00 58.13 78 VAL D O 1
ATOM 1427 N N . TYR B 1 82 ? 24.060 -61.435 13.877 1.00 55.92 79 TYR D N 1
ATOM 1428 C CA . TYR B 1 82 ? 25.094 -62.441 14.040 1.00 59.86 79 TYR D CA 1
ATOM 1429 C C . TYR B 1 82 ? 26.448 -61.796 14.311 1.00 59.93 79 TYR D C 1
ATOM 1430 O O . TYR B 1 82 ? 26.722 -60.673 13.878 1.00 58.71 79 TYR D O 1
ATOM 1439 N N . LEU B 1 83 ? 27.294 -62.521 15.041 1.00 57.66 80 LEU D N 1
ATOM 1440 C CA . LEU B 1 83 ? 28.690 -62.138 15.237 1.00 57.80 80 LEU D CA 1
ATOM 1441 C C . LEU B 1 83 ? 29.565 -63.331 14.861 1.00 63.83 80 LEU D C 1
ATOM 1442 O O . LEU B 1 83 ? 29.694 -64.281 15.641 1.00 66.23 80 LEU D O 1
ATOM 1447 N N . GLN B 1 84 ? 30.160 -63.278 13.667 1.00 63.85 81 GLN D N 1
ATOM 1448 C CA . GLN B 1 84 ? 31.104 -64.297 13.215 1.00 66.60 81 GLN D CA 1
ATOM 1449 C C . GLN B 1 84 ? 32.497 -63.965 13.735 1.00 67.89 81 GLN D C 1
ATOM 1450 O O . GLN B 1 84 ? 33.061 -62.922 13.386 1.00 66.56 81 GLN D O 1
ATOM 1456 N N . MET B 1 85 ? 33.057 -64.848 14.561 1.00 75.35 82 MET D N 1
ATOM 1457 C CA . MET B 1 85 ? 34.340 -64.617 15.226 1.00 78.44 82 MET D CA 1
ATOM 1458 C C . MET B 1 85 ? 35.359 -65.633 14.719 1.00 82.96 82 MET D C 1
ATOM 1459 O O . MET B 1 85 ? 35.282 -66.817 15.063 1.00 86.28 82 MET D O 1
ATOM 1464 N N . ASN B 1 86 ? 36.320 -65.167 13.922 1.00 95.50 83 ASN D N 1
ATOM 1465 C CA . ASN B 1 86 ? 37.381 -66.006 13.380 1.00 95.32 83 ASN D CA 1
ATOM 1466 C C . ASN B 1 86 ? 38.732 -65.621 13.972 1.00 94.33 83 ASN D C 1
ATOM 1467 O O . ASN B 1 86 ? 38.945 -64.483 14.405 1.00 93.40 83 ASN D O 1
ATOM 1472 N N . LYS B 1 87 ? 39.647 -66.593 13.962 1.00 93.21 84 LYS D N 1
ATOM 1473 C CA . LYS B 1 87 ? 41.004 -66.455 14.493 1.00 92.38 84 LYS D CA 1
ATOM 1474 C C . LYS B 1 87 ? 40.977 -65.948 15.933 1.00 87.39 84 LYS D C 1
ATOM 1475 O O . LYS B 1 87 ? 41.550 -64.912 16.274 1.00 87.61 84 LYS D O 1
ATOM 1481 N N . LEU B 1 88 ? 40.306 -66.716 16.784 1.00 86.01 85 LEU D N 1
ATOM 1482 C CA . LEU B 1 88 ? 40.028 -66.269 18.142 1.00 84.71 85 LEU D CA 1
ATOM 1483 C C . LEU B 1 88 ? 41.274 -66.350 19.016 1.00 88.97 85 LEU D C 1
ATOM 1484 O O . LEU B 1 88 ? 41.958 -67.377 19.057 1.00 91.86 85 LEU D O 1
ATOM 1489 N N . LYS B 1 89 ? 41.565 -65.259 19.716 1.00 87.42 86 LYS D N 1
ATOM 1490 C CA . LYS B 1 89 ? 42.667 -65.161 20.656 1.00 86.93 86 LYS D CA 1
ATOM 1491 C C . LYS B 1 89 ? 42.154 -65.279 22.083 1.00 87.76 86 LYS D C 1
ATOM 1492 O O . LYS B 1 89 ? 40.976 -65.020 22.356 1.00 81.54 86 LYS D O 1
ATOM 1498 N N . PRO B 1 90 ? 43.014 -65.677 23.027 1.00 87.02 87 PRO D N 1
ATOM 1499 C CA . PRO B 1 90 ? 42.601 -65.666 24.441 1.00 85.18 87 PRO D CA 1
ATOM 1500 C C . PRO B 1 90 ? 42.143 -64.300 24.921 1.00 81.24 87 PRO D C 1
ATOM 1501 O O . PRO B 1 90 ? 41.375 -64.222 25.887 1.00 80.33 87 PRO D O 1
ATOM 1505 N N . GLU B 1 91 ? 42.591 -63.221 24.277 1.00 85.27 88 GLU D N 1
ATOM 1506 C CA . GLU B 1 91 ? 42.153 -61.877 24.629 1.00 86.82 88 GLU D CA 1
ATOM 1507 C C . GLU B 1 91 ? 40.682 -61.640 24.318 1.00 84.06 88 GLU D C 1
ATOM 1508 O O . GLU B 1 91 ? 40.129 -60.635 24.773 1.00 83.87 88 GLU D O 1
ATOM 1514 N N . ASP B 1 92 ? 40.044 -62.526 23.557 1.00 82.77 89 ASP D N 1
ATOM 1515 C CA . ASP B 1 92 ? 38.629 -62.408 23.232 1.00 80.40 89 ASP D CA 1
ATOM 1516 C C . ASP B 1 92 ? 37.724 -63.024 24.291 1.00 79.13 89 ASP D C 1
ATOM 1517 O O . ASP B 1 92 ? 36.499 -62.923 24.172 1.00 77.46 89 ASP D O 1
ATOM 1522 N N . THR B 1 93 ? 38.294 -63.663 25.312 1.00 79.95 90 THR D N 1
ATOM 1523 C CA . THR B 1 93 ? 37.490 -64.227 26.389 1.00 78.99 90 THR D CA 1
ATOM 1524 C C . THR B 1 93 ? 36.690 -63.126 27.073 1.00 76.73 90 THR D C 1
ATOM 1525 O O . THR B 1 93 ? 37.257 -62.134 27.541 1.00 78.40 90 THR D O 1
ATOM 1529 N N . ALA B 1 94 ? 35.372 -63.295 27.117 1.00 62.03 91 ALA D N 1
ATOM 1530 C CA . ALA B 1 94 ? 34.483 -62.306 27.717 1.00 61.53 91 ALA D CA 1
ATOM 1531 C C . ALA B 1 94 ? 33.058 -62.837 27.651 1.00 63.12 91 ALA D C 1
ATOM 1532 O O . ALA B 1 94 ? 32.764 -63.808 26.947 1.00 67.99 91 ALA D O 1
ATOM 1534 N N . ASP B 1 95 ? 32.174 -62.184 28.398 1.00 61.54 92 ASP D N 1
ATOM 1535 C CA . ASP B 1 95 ? 30.739 -62.362 28.228 1.00 62.75 92 ASP D CA 1
ATOM 1536 C C . ASP B 1 95 ? 30.272 -61.395 27.147 1.00 59.45 92 ASP D C 1
ATOM 1537 O O . ASP B 1 95 ? 30.542 -60.191 27.231 1.00 59.67 92 ASP D O 1
ATOM 1542 N N . TYR B 1 96 ? 29.595 -61.916 26.130 1.00 56.71 93 TYR D N 1
ATOM 1543 C CA . TYR B 1 96 ? 29.207 -61.126 24.967 1.00 57.18 93 TYR D CA 1
ATOM 1544 C C . TYR B 1 96 ? 27.726 -60.777 25.039 1.00 53.44 93 TYR D C 1
ATOM 1545 O O . TYR B 1 96 ? 26.889 -61.644 25.303 1.00 56.06 93 TYR D O 1
ATOM 1554 N N . TYR B 1 97 ? 27.410 -59.510 24.792 1.00 50.49 94 TYR D N 1
ATOM 1555 C CA . TYR B 1 97 ? 26.065 -58.981 24.976 1.00 48.32 94 TYR D CA 1
ATOM 1556 C C . TYR B 1 97 ? 25.518 -58.462 23.654 1.00 50.42 94 TYR D C 1
ATOM 1557 O O . TYR B 1 97 ? 26.167 -57.662 22.972 1.00 47.63 94 TYR D O 1
ATOM 1566 N N . CYS B 1 98 ? 24.325 -58.919 23.302 1.00 53.82 95 CYS D N 1
ATOM 1567 C CA . CYS B 1 98 ? 23.572 -58.346 22.201 1.00 52.67 95 CYS D CA 1
ATOM 1568 C C . CYS B 1 98 ? 23.000 -56.997 22.621 1.00 45.94 95 CYS D C 1
ATOM 1569 O O . CYS B 1 98 ? 22.584 -56.821 23.767 1.00 44.87 95 CYS D O 1
ATOM 1572 N N . ASN B 1 99 ? 22.977 -56.040 21.691 1.00 46.21 96 ASN D N 1
ATOM 1573 C CA . ASN B 1 99 ? 22.564 -54.683 22.027 1.00 41.40 96 ASN D CA 1
ATOM 1574 C C . ASN B 1 99 ? 21.697 -54.086 20.925 1.00 42.15 96 ASN D C 1
ATOM 1575 O O . ASN B 1 99 ? 21.979 -54.264 19.737 1.00 39.40 96 ASN D O 1
ATOM 1580 N N . ALA B 1 100 ? 20.646 -53.362 21.326 1.00 39.32 97 ALA D N 1
ATOM 1581 C CA . ALA B 1 100 ? 19.711 -52.760 20.384 1.00 44.39 97 ALA D CA 1
ATOM 1582 C C . ALA B 1 100 ? 19.385 -51.330 20.803 1.00 41.70 97 ALA D C 1
ATOM 1583 O O . ALA B 1 100 ? 19.200 -51.048 21.991 1.00 41.30 97 ALA D O 1
ATOM 1585 N N . GLU B 1 101 ? 19.299 -50.438 19.810 1.00 42.35 98 GLU D N 1
ATOM 1586 C CA . GLU B 1 101 ? 18.995 -49.018 20.018 1.00 39.25 98 GLU D CA 1
ATOM 1587 C C . GLU B 1 101 ? 20.068 -48.328 20.856 1.00 41.19 98 GLU D C 1
ATOM 1588 O O . GLU B 1 101 ? 19.773 -47.479 21.698 1.00 42.68 98 GLU D O 1
ATOM 1594 N N . GLY B 1 102 ? 21.325 -48.692 20.625 1.00 38.35 99 GLY D N 1
ATOM 1595 C CA . GLY B 1 102 ? 22.435 -47.965 21.193 1.00 38.43 99 GLY D CA 1
ATOM 1596 C C . GLY B 1 102 ? 22.714 -48.295 22.645 1.00 37.81 99 GLY D C 1
ATOM 1597 O O . GLY B 1 102 ? 22.040 -49.120 23.267 1.00 38.38 99 GLY D O 1
ATOM 1598 N N . PR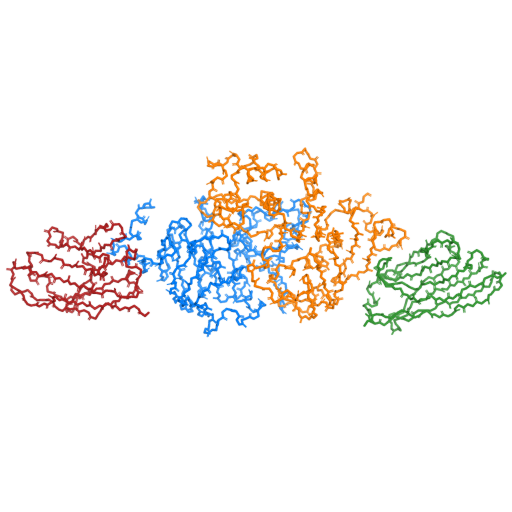O B 1 103 ? 23.726 -47.638 23.214 1.00 39.28 100 PRO D N 1
ATOM 1599 C CA . PRO B 1 103 ? 24.204 -48.036 24.549 1.00 37.44 100 PRO D CA 1
ATOM 1600 C C . PRO B 1 103 ? 23.258 -47.701 25.690 1.00 43.19 100 PRO D C 1
ATOM 1601 O O . PRO B 1 103 ? 23.447 -48.235 26.792 1.00 43.02 100 PRO D O 1
ATOM 1605 N N . ALA B 1 104 ? 22.265 -46.837 25.490 1.00 38.88 101 ALA D N 1
ATOM 1606 C CA . ALA B 1 104 ? 21.230 -46.635 26.496 1.00 42.52 101 ALA D CA 1
ATOM 1607 C C . ALA B 1 104 ? 19.932 -47.348 26.127 1.00 43.00 101 ALA D C 1
ATOM 1608 O O . ALA B 1 104 ? 18.868 -47.009 26.656 1.00 39.64 101 ALA D O 1
ATOM 1610 N N . GLY B 1 105 ? 20.004 -48.323 25.221 1.00 44.67 102 GLY D N 1
ATOM 1611 C CA . GLY B 1 105 ? 18.845 -49.072 24.779 1.00 44.11 102 GLY D CA 1
ATOM 1612 C C . GLY B 1 105 ? 18.655 -50.379 25.522 1.00 44.99 102 GLY D C 1
ATOM 1613 O O . GLY B 1 105 ? 18.552 -50.389 26.749 1.00 45.21 102 GLY D O 1
ATOM 1614 N N . TYR B 1 106 ? 18.624 -51.492 24.794 1.00 44.95 103 TYR D N 1
ATOM 1615 C CA . TYR B 1 106 ? 18.248 -52.781 25.352 1.00 44.40 103 TYR D CA 1
ATOM 1616 C C . TYR B 1 106 ? 19.409 -53.763 25.229 1.00 43.52 103 TYR D C 1
ATOM 1617 O O . TYR B 1 106 ? 20.180 -53.732 24.261 1.00 36.40 103 TYR D O 1
ATOM 1626 N N . TRP B 1 107 ? 19.525 -54.639 26.219 1.00 39.47 104 TRP D N 1
ATOM 1627 C CA . TRP B 1 107 ? 20.651 -55.550 26.330 1.00 43.64 104 TRP D CA 1
ATOM 1628 C C . TRP B 1 107 ? 20.153 -56.970 26.526 1.00 50.02 104 TRP D C 1
ATOM 1629 O O . TRP B 1 107 ? 19.143 -57.198 27.198 1.00 52.44 104 TRP D O 1
ATOM 1640 N N . GLY B 1 108 ? 20.863 -57.920 25.930 1.00 51.39 105 GLY D N 1
ATOM 1641 C CA . GLY B 1 108 ? 20.665 -59.305 26.281 1.00 54.04 105 GLY D CA 1
ATOM 1642 C C . GLY B 1 108 ? 21.288 -59.613 27.623 1.00 56.40 105 GLY D C 1
ATOM 1643 O O . GLY B 1 108 ? 21.978 -58.788 28.221 1.00 56.39 105 GLY D O 1
ATOM 1644 N N . GLN B 1 109 ? 21.037 -60.826 28.107 1.00 59.13 106 GLN D N 1
ATOM 1645 C CA . GLN B 1 109 ? 21.629 -61.241 29.370 1.00 63.70 106 GLN D CA 1
ATOM 1646 C C . GLN B 1 109 ? 23.061 -61.725 29.214 1.00 63.49 106 GLN D C 1
ATOM 1647 O O . GLN B 1 109 ? 23.717 -61.997 30.225 1.00 61.66 106 GLN D O 1
ATOM 1653 N N . GLY B 1 110 ? 23.558 -61.830 27.985 1.00 64.29 107 GLY D N 1
ATOM 1654 C CA . GLY B 1 110 ? 24.936 -62.181 27.727 1.00 64.46 10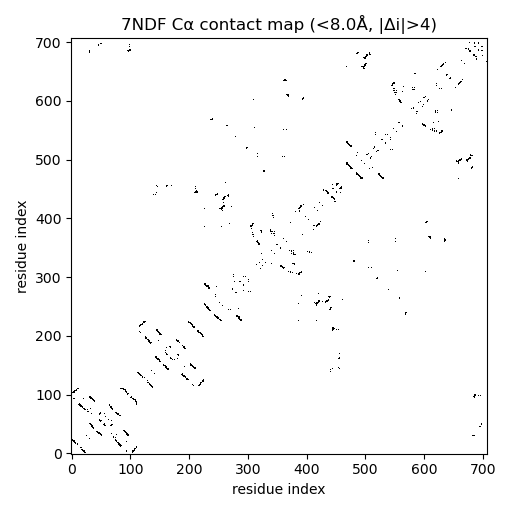7 GLY D CA 1
ATOM 1655 C C . GLY B 1 110 ? 25.117 -63.668 27.466 1.00 71.91 107 GLY D C 1
ATOM 1656 O O . GLY B 1 110 ? 24.292 -64.507 27.837 1.00 76.56 107 GLY D O 1
ATOM 1657 N N . THR B 1 111 ? 26.231 -63.993 26.804 1.00 74.56 108 THR D N 1
ATOM 1658 C CA . THR B 1 111 ? 26.595 -65.367 26.508 1.00 75.22 108 THR D CA 1
ATOM 1659 C C . THR B 1 111 ? 28.111 -65.468 26.627 1.00 73.66 108 THR D C 1
ATOM 1660 O O . THR B 1 111 ? 28.834 -64.669 26.002 1.00 71.04 108 THR D O 1
ATOM 1664 N N . PRO B 1 112 ? 28.623 -66.422 27.401 1.00 73.80 109 PRO D N 1
ATOM 1665 C CA . PRO B 1 112 ? 30.070 -66.498 27.614 1.00 71.86 109 PRO D CA 1
ATOM 1666 C C . PRO B 1 112 ? 30.781 -67.192 26.468 1.00 75.04 109 PRO D C 1
ATOM 1667 O O . PRO B 1 112 ? 30.288 -68.169 25.897 1.00 81.31 109 PRO D O 1
ATOM 1671 N N . VAL B 1 113 ? 31.947 -66.661 26.124 1.00 70.17 110 VAL D N 1
ATOM 1672 C CA . VAL B 1 113 ? 32.894 -67.351 25.265 1.00 72.92 110 VAL D CA 1
ATOM 1673 C C . VAL B 1 113 ? 34.219 -67.406 26.009 1.00 77.04 110 VAL D C 1
ATOM 1674 O O . VAL B 1 113 ? 34.537 -66.530 26.823 1.00 77.14 110 VAL D O 1
ATOM 1678 N N . THR B 1 114 ? 34.977 -68.466 25.751 1.00 79.04 111 THR D N 1
ATOM 1679 C CA . THR B 1 114 ? 36.266 -68.678 26.392 1.00 78.89 111 THR D CA 1
ATOM 1680 C C . THR B 1 114 ? 37.222 -69.249 25.359 1.00 79.70 111 THR D C 1
ATOM 1681 O O . THR B 1 114 ? 36.874 -70.197 24.652 1.00 80.94 111 THR D O 1
ATOM 1685 N N . VAL B 1 115 ? 38.413 -68.660 25.265 1.00 82.01 112 VAL D N 1
ATOM 1686 C CA . VAL B 1 115 ? 39.441 -69.077 24.316 1.00 86.33 112 VAL D CA 1
ATOM 1687 C C . VAL B 1 115 ? 40.635 -69.589 25.111 1.00 89.55 112 VAL D C 1
ATOM 1688 O O . VAL B 1 115 ? 41.226 -68.841 25.902 1.00 91.07 112 VAL D O 1
ATOM 1692 N N . SER B 1 116 ? 40.992 -70.856 24.898 1.00 88.83 113 SER D N 1
ATOM 1693 C CA . SER B 1 116 ? 42.082 -71.497 25.637 1.00 86.81 113 SER D CA 1
ATOM 1694 C C . SER B 1 116 ? 43.364 -71.588 24.812 1.00 85.47 113 SER D C 1
ATOM 1695 O O . SER B 1 116 ? 43.432 -71.098 23.685 1.00 83.52 113 SER D O 1
ATOM 1699 N N . GLY C 2 2 ? 8.849 -33.328 37.403 1.00 55.01 340 GLY A N 1
ATOM 1700 C CA . GLY C 2 2 ? 7.962 -33.811 36.356 1.00 53.10 340 GLY A CA 1
ATOM 1701 C C . GLY C 2 2 ? 8.505 -34.839 35.365 1.00 50.43 340 GLY A C 1
ATOM 1702 O O . GLY C 2 2 ? 9.156 -34.479 34.393 1.00 51.17 340 GLY A O 1
ATOM 1703 N N . ASP C 2 3 ? 8.216 -36.121 35.596 1.00 51.42 341 ASP A N 1
ATOM 1704 C CA . ASP C 2 3 ? 8.561 -37.162 34.635 1.00 49.67 341 ASP A CA 1
ATOM 1705 C C . ASP C 2 3 ? 7.724 -37.034 33.367 1.00 50.66 341 ASP A C 1
ATOM 1706 O O . ASP C 2 3 ? 6.573 -36.589 33.396 1.00 51.16 341 ASP A O 1
ATOM 1711 N N . VAL C 2 4 ? 8.314 -37.441 32.243 1.00 40.72 342 VAL A N 1
ATOM 1712 C CA . VAL C 2 4 ? 7.617 -37.528 30.967 1.00 36.92 342 VAL A CA 1
ATOM 1713 C C . VAL C 2 4 ? 7.950 -38.870 30.339 1.00 42.13 342 VAL A C 1
ATOM 1714 O O . VAL C 2 4 ? 9.127 -39.238 30.241 1.00 40.87 342 VAL A O 1
ATOM 1718 N N . GLU C 2 5 ? 6.920 -39.588 29.890 1.00 39.26 343 GLU A N 1
ATOM 1719 C CA . GLU C 2 5 ? 7.104 -40.902 29.297 1.00 37.36 343 GLU A CA 1
ATOM 1720 C C . GLU C 2 5 ? 6.268 -41.035 28.033 1.00 42.20 343 GLU A C 1
ATOM 1721 O O . GLU C 2 5 ? 5.063 -40.762 28.045 1.00 44.55 343 GLU A O 1
ATOM 1727 N N . PHE C 2 6 ? 6.908 -41.445 26.949 1.00 38.38 344 PHE A N 1
ATOM 1728 C CA . PHE C 2 6 ? 6.212 -41.911 25.762 1.00 39.01 344 PHE A CA 1
ATOM 1729 C C . PHE C 2 6 ? 6.133 -43.428 25.841 1.00 41.98 344 PHE A C 1
ATOM 1730 O O . PHE C 2 6 ? 7.149 -44.096 26.061 1.00 41.96 344 PHE A O 1
ATOM 1738 N N . ARG C 2 7 ? 4.928 -43.969 25.693 1.00 38.69 345 ARG A N 1
ATOM 1739 C CA . ARG C 2 7 ? 4.705 -45.407 25.787 1.00 44.41 345 ARG A CA 1
ATOM 1740 C C . ARG C 2 7 ? 3.972 -45.864 24.534 1.00 45.37 345 ARG A C 1
ATOM 1741 O O . ARG C 2 7 ? 2.781 -45.580 24.369 1.00 44.31 345 ARG A O 1
ATOM 1749 N N . ASN C 2 8 ? 4.699 -46.545 23.646 1.00 48.21 346 ASN A N 1
ATOM 1750 C CA . ASN C 2 8 ? 4.147 -47.132 22.427 1.00 47.99 346 ASN A CA 1
ATOM 1751 C C . ASN C 2 8 ? 3.401 -46.092 21.593 1.00 44.91 346 ASN A C 1
ATOM 1752 O O . ASN C 2 8 ? 2.299 -46.325 21.094 1.00 46.72 346 ASN A O 1
ATOM 1757 N N . VAL C 2 9 ? 4.019 -44.931 21.434 1.00 39.61 347 VAL A N 1
ATOM 1758 C CA . VAL C 2 9 ? 3.380 -43.790 20.787 1.00 36.88 347 VAL A CA 1
ATOM 1759 C C . VAL C 2 9 ? 3.558 -43.886 19.273 1.00 39.50 347 VAL A C 1
ATOM 1760 O O . VAL C 2 9 ? 4.686 -43.981 18.768 1.00 37.95 347 VAL A O 1
ATOM 1764 N N . THR C 2 10 ? 2.442 -43.842 18.546 1.00 36.59 348 THR A N 1
ATOM 1765 C CA . THR C 2 10 ? 2.433 -43.735 17.092 1.00 39.54 348 THR A CA 1
ATOM 1766 C C . THR C 2 10 ? 1.574 -42.539 16.706 1.00 37.60 348 THR A C 1
ATOM 1767 O O . THR C 2 10 ? 0.527 -42.302 17.311 1.00 37.00 348 THR A O 1
ATOM 1771 N N . PHE C 2 11 ? 2.021 -41.776 15.711 1.00 41.59 349 PHE A N 1
ATOM 1772 C CA . PHE C 2 11 ? 1.292 -40.586 15.297 1.00 32.83 349 PHE A CA 1
ATOM 1773 C C . PHE C 2 11 ? 1.430 -40.393 13.796 1.00 33.63 349 PHE A C 1
ATOM 1774 O O . PHE C 2 11 ? 2.514 -40.572 13.233 1.00 34.79 349 PHE A O 1
ATOM 1782 N N . THR C 2 12 ? 0.330 -39.988 13.172 1.00 43.30 350 THR A N 1
ATOM 1783 C CA . THR C 2 12 ? 0.261 -39.648 11.756 1.00 43.29 350 THR A CA 1
ATOM 1784 C C . THR C 2 12 ? -0.387 -38.277 11.639 1.00 43.30 350 THR A C 1
ATOM 1785 O O . THR C 2 12 ? -1.455 -38.047 12.220 1.00 39.43 350 THR A O 1
ATOM 1789 N N . TYR C 2 13 ? 0.250 -37.368 10.908 1.00 34.19 351 TYR A N 1
ATOM 1790 C CA . TYR C 2 13 ? -0.371 -36.071 10.694 1.00 37.90 351 TYR A CA 1
ATOM 1791 C C . TYR C 2 13 ? -1.670 -36.251 9.914 1.00 39.95 351 TYR A C 1
ATOM 1792 O O . TYR C 2 13 ? -1.750 -37.117 9.031 1.00 39.98 351 TYR A O 1
ATOM 1801 N N . PRO C 2 14 ? -2.703 -35.474 10.225 1.00 41.46 352 PRO A N 1
ATOM 1802 C CA . PRO C 2 14 ? -3.937 -35.527 9.429 1.00 45.57 352 PRO A CA 1
ATOM 1803 C C . PRO C 2 14 ? -3.643 -35.255 7.961 1.00 50.29 352 PRO A C 1
ATOM 1804 O O . PRO C 2 14 ? -2.976 -34.277 7.614 1.00 52.27 352 PRO A O 1
ATOM 1808 N N . GLY C 2 15 ? -4.130 -36.140 7.100 1.00 50.91 353 GLY A N 1
ATOM 1809 C CA . GLY C 2 15 ? -3.931 -35.993 5.673 1.00 54.75 353 GLY A CA 1
ATOM 1810 C C . GLY C 2 15 ? -2.709 -36.687 5.117 1.00 54.62 353 GLY A C 1
ATOM 1811 O O . GLY C 2 15 ? -2.373 -36.467 3.945 1.00 57.28 353 GLY A O 1
ATOM 1812 N N . ARG C 2 16 ? -2.032 -37.511 5.915 1.00 49.13 354 ARG A N 1
ATOM 1813 C CA . ARG C 2 16 ? -0.901 -38.304 5.462 1.00 51.90 354 ARG A CA 1
ATOM 1814 C C . ARG C 2 16 ? -1.211 -39.781 5.647 1.00 55.03 354 ARG A C 1
ATOM 1815 O O . ARG C 2 16 ? -2.033 -40.162 6.481 1.00 57.13 354 ARG A O 1
ATOM 1823 N N . ASP C 2 17 ? -0.532 -40.613 4.860 1.00 62.40 355 ASP A N 1
ATOM 1824 C CA . ASP C 2 17 ? -0.763 -42.050 4.858 1.00 66.99 355 ASP A CA 1
ATOM 1825 C C . ASP C 2 17 ? 0.381 -42.849 5.470 1.00 63.11 355 ASP A C 1
ATOM 1826 O O . ASP C 2 17 ? 0.335 -44.083 5.449 1.00 65.27 355 ASP A O 1
ATOM 1831 N N . VAL C 2 18 ? 1.407 -42.188 5.999 1.00 60.30 356 VAL A N 1
ATOM 1832 C CA . VAL C 2 18 ? 2.506 -42.872 6.679 1.00 57.14 356 VAL A CA 1
ATOM 1833 C C . VAL C 2 18 ? 2.771 -42.162 8.004 1.00 51.68 356 VAL A C 1
ATOM 1834 O O . VAL C 2 18 ? 2.818 -40.924 8.040 1.00 47.97 356 VAL A O 1
ATOM 1838 N N . PRO C 2 19 ? 2.927 -42.893 9.110 1.00 47.43 357 PRO A N 1
ATOM 1839 C CA . PRO C 2 19 ? 3.102 -42.236 10.414 1.00 44.91 357 PRO A CA 1
ATOM 1840 C C . PRO C 2 19 ? 4.373 -41.405 10.470 1.00 44.32 357 PRO A C 1
ATOM 1841 O O . PRO C 2 19 ? 5.396 -41.750 9.876 1.00 46.12 357 PRO A O 1
ATOM 1845 N N . ALA C 2 20 ? 4.291 -40.291 11.198 1.00 41.94 358 ALA A N 1
ATOM 1846 C CA . ALA C 2 20 ? 5.482 -39.524 11.534 1.00 34.60 358 ALA A CA 1
ATOM 1847 C C . ALA C 2 20 ? 6.299 -40.196 12.631 1.00 38.28 358 ALA A C 1
ATOM 1848 O O . ALA C 2 20 ? 7.524 -40.036 12.664 1.00 41.35 358 ALA A O 1
ATOM 1850 N N . LEU C 2 21 ? 5.654 -40.932 13.540 1.00 37.70 359 LEU A N 1
ATOM 1851 C CA . LEU C 2 21 ? 6.350 -41.632 14.617 1.00 38.65 359 LEU A CA 1
ATOM 1852 C C . LEU C 2 21 ? 5.772 -43.026 14.772 1.00 40.91 359 LEU A C 1
ATOM 1853 O O . LEU C 2 21 ? 4.554 -43.209 14.694 1.00 45.72 359 LEU A O 1
ATOM 1858 N N . ARG C 2 22 ? 6.642 -44.001 15.023 1.00 42.03 360 ARG A N 1
ATOM 1859 C CA . ARG C 2 22 ? 6.240 -45.404 15.098 1.00 48.41 360 ARG A CA 1
ATOM 1860 C C . ARG C 2 22 ? 6.733 -46.001 16.410 1.00 49.85 360 ARG A C 1
ATOM 1861 O O . ARG C 2 22 ? 7.942 -46.169 16.598 1.00 48.72 360 ARG A O 1
ATOM 1869 N N . ASN C 2 23 ? 5.795 -46.324 17.304 1.00 50.42 361 ASN A N 1
ATOM 1870 C CA . ASN C 2 23 ? 6.072 -47.087 18.523 1.00 49.08 361 ASN A CA 1
ATOM 1871 C C . ASN C 2 23 ? 7.166 -46.432 19.360 1.00 47.18 361 ASN A C 1
ATOM 1872 O O . ASN C 2 23 ? 8.145 -47.068 1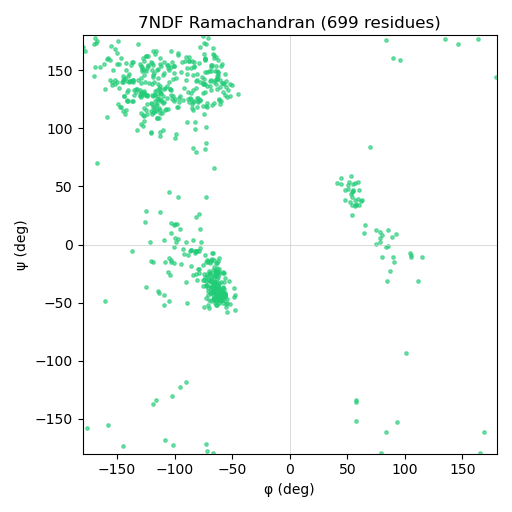9.756 1.00 46.82 361 ASN A O 1
ATOM 1877 N N . ILE C 2 24 ? 6.992 -45.145 19.634 1.00 39.20 362 ILE A N 1
ATOM 1878 C CA . ILE C 2 24 ? 7.986 -44.392 20.386 1.00 38.29 362 ILE A CA 1
ATOM 1879 C C . ILE C 2 24 ? 7.893 -44.777 21.860 1.00 43.59 362 ILE A C 1
ATOM 1880 O O . ILE C 2 24 ? 6.841 -44.621 22.495 1.00 39.57 362 ILE A O 1
ATOM 1885 N N . ASN C 2 25 ? 8.987 -45.313 22.395 1.00 43.37 363 ASN A N 1
ATOM 1886 C CA . ASN C 2 25 ? 9.139 -45.589 23.819 1.00 44.74 363 ASN A CA 1
ATOM 1887 C C . ASN C 2 25 ? 10.256 -44.689 24.319 1.00 45.97 363 ASN A C 1
ATOM 1888 O O . ASN C 2 25 ? 11.427 -44.901 23.983 1.00 49.87 363 ASN A O 1
ATOM 1893 N N . LEU C 2 26 ? 9.903 -43.677 25.101 1.00 43.20 364 LEU A N 1
ATOM 1894 C CA . LEU C 2 26 ? 10.882 -42.703 25.563 1.00 41.83 364 LEU A CA 1
ATOM 1895 C C . LEU C 2 26 ? 10.545 -42.311 26.992 1.00 45.99 364 LEU A C 1
ATOM 1896 O O . LEU C 2 26 ? 9.486 -41.727 27.245 1.00 44.04 364 LEU A O 1
ATOM 1901 N N . LYS C 2 27 ? 11.437 -42.639 27.921 1.00 50.48 365 LYS A N 1
ATOM 1902 C CA . LYS C 2 27 ? 11.265 -42.329 29.334 1.00 59.97 365 LYS A CA 1
ATOM 1903 C C . LYS C 2 27 ? 12.229 -41.207 29.695 1.00 61.00 365 LYS A C 1
ATOM 1904 O O . LYS C 2 27 ? 13.451 -41.376 29.601 1.00 62.03 365 LYS A O 1
ATOM 1910 N N . ILE C 2 28 ? 11.678 -40.066 30.095 1.00 55.11 366 ILE A N 1
ATOM 1911 C CA . ILE C 2 28 ? 12.475 -38.896 30.445 1.00 49.41 366 ILE A CA 1
ATOM 1912 C C . ILE C 2 28 ? 12.342 -38.636 31.941 1.00 51.99 366 ILE A C 1
ATOM 1913 O O . ILE C 2 28 ? 11.363 -38.008 32.370 1.00 51.73 366 ILE A O 1
ATOM 1918 N N . PRO C 2 29 ? 13.289 -39.092 32.765 1.00 53.18 367 PRO A N 1
ATOM 1919 C CA . PRO C 2 29 ? 13.164 -38.891 34.212 1.00 50.58 367 PRO A CA 1
ATOM 1920 C C . PRO C 2 29 ? 13.192 -37.414 34.569 1.00 46.72 367 PRO A C 1
ATOM 1921 O O . PRO C 2 29 ? 13.764 -36.590 33.854 1.00 45.18 367 PRO A O 1
ATOM 1925 N N . ALA C 2 30 ? 12.563 -37.090 35.696 1.00 44.10 368 ALA A N 1
ATOM 1926 C CA . ALA C 2 30 ? 12.471 -35.704 36.132 1.00 44.86 368 ALA A CA 1
ATOM 1927 C C . ALA C 2 30 ? 13.859 -35.096 36.298 1.00 44.79 368 ALA A C 1
ATOM 1928 O O . ALA C 2 30 ? 14.739 -35.682 36.934 1.00 48.43 368 ALA A O 1
ATOM 1930 N N . GLY C 2 31 ? 14.050 -33.912 35.722 1.00 50.04 369 GLY A N 1
ATOM 1931 C CA . GLY C 2 31 ? 15.285 -33.177 35.871 1.00 53.11 369 GLY A CA 1
ATOM 1932 C C . GLY C 2 31 ? 16.348 -33.472 34.836 1.00 49.33 369 GLY A C 1
ATOM 1933 O O . GLY C 2 31 ? 17.340 -32.737 34.768 1.00 45.73 369 GLY A O 1
ATOM 1934 N N . LYS C 2 32 ? 16.175 -34.510 34.026 1.00 47.72 370 LYS A N 1
ATOM 1935 C CA . LYS C 2 32 ? 17.182 -34.884 33.047 1.00 46.14 370 LYS A CA 1
ATOM 1936 C C . LYS C 2 32 ? 16.960 -34.120 31.744 1.00 47.53 370 LYS A C 1
ATOM 1937 O O . LYS C 2 32 ? 15.868 -33.625 31.457 1.00 44.58 370 LYS A O 1
ATOM 1943 N N . THR C 2 33 ? 18.022 -34.017 30.957 1.00 45.15 371 THR A N 1
ATOM 1944 C CA . THR C 2 33 ? 17.958 -33.384 29.647 1.00 42.56 371 THR A CA 1
ATOM 1945 C C . THR C 2 33 ? 18.114 -34.475 28.597 1.00 35.73 371 THR A C 1
ATOM 1946 O O . THR C 2 33 ? 19.106 -35.209 28.607 1.00 38.69 371 THR A O 1
ATOM 1950 N N . VAL C 2 34 ? 17.125 -34.610 27.724 1.00 38.14 372 VAL A N 1
ATOM 1951 C CA . VAL C 2 34 ? 17.187 -35.557 26.618 1.00 39.49 372 VAL A CA 1
ATOM 1952 C C . VAL C 2 34 ? 17.207 -34.768 25.319 1.00 38.42 372 VAL A C 1
ATOM 1953 O O . VAL C 2 34 ? 16.355 -33.900 25.096 1.00 39.15 372 VAL A O 1
ATOM 1957 N N . ALA C 2 35 ? 18.185 -35.064 24.469 1.00 34.94 373 ALA A N 1
ATOM 1958 C CA . ALA C 2 35 ? 18.352 -34.404 23.183 1.00 32.09 373 ALA A CA 1
ATOM 1959 C C . ALA C 2 35 ? 17.881 -35.323 22.067 1.00 36.21 373 ALA A C 1
ATOM 1960 O O . ALA C 2 35 ? 18.243 -36.504 22.040 1.00 41.81 373 ALA A O 1
ATOM 1962 N N . LEU C 2 36 ? 17.092 -34.776 21.142 1.00 29.96 374 LEU A N 1
ATOM 1963 C CA . LEU C 2 36 ? 16.612 -35.504 19.973 1.00 30.95 374 LEU A CA 1
ATOM 1964 C C . LEU C 2 36 ? 17.360 -35.017 18.737 1.00 34.26 374 LEU A C 1
ATOM 1965 O O . LEU C 2 36 ? 17.390 -33.815 18.464 1.00 36.56 374 LEU A O 1
ATOM 1970 N N . VAL C 2 37 ? 17.961 -35.947 17.990 1.00 35.22 375 VAL A N 1
ATOM 1971 C CA . VAL C 2 37 ? 18.704 -35.623 16.777 1.00 35.92 375 VAL A CA 1
ATOM 1972 C C . VAL C 2 37 ? 18.261 -36.546 15.651 1.00 37.85 375 VAL A C 1
ATOM 1973 O O . VAL C 2 37 ? 17.529 -37.515 15.855 1.00 35.84 375 VAL A O 1
ATOM 1977 N N . GLY C 2 38 ? 18.762 -36.244 14.454 1.00 39.40 376 GLY A N 1
ATOM 1978 C CA . GLY C 2 38 ? 18.444 -36.978 13.246 1.00 41.20 376 GLY A CA 1
ATOM 1979 C C . GLY C 2 38 ? 18.141 -36.023 12.109 1.00 45.75 376 GLY A C 1
ATOM 1980 O O . GLY C 2 38 ? 18.124 -34.805 12.313 1.00 41.73 376 GLY A O 1
ATOM 1981 N N . ARG C 2 39 ? 17.895 -36.554 10.913 1.00 51.96 377 ARG A N 1
ATOM 1982 C CA . ARG C 2 39 ? 17.641 -35.708 9.756 1.00 56.85 377 ARG A CA 1
ATOM 1983 C C . ARG C 2 39 ? 16.334 -34.936 9.921 1.00 63.85 377 ARG A C 1
ATOM 1984 O O . ARG C 2 39 ? 15.467 -35.274 10.738 1.00 61.28 377 ARG A O 1
ATOM 1992 N N . SER C 2 40 ? 16.205 -33.867 9.141 1.00 67.83 378 SER A N 1
ATOM 1993 C CA . SER C 2 40 ? 14.979 -33.086 9.172 1.00 66.64 378 SER A CA 1
ATOM 1994 C C . SER C 2 40 ? 13.820 -33.940 8.674 1.00 67.06 378 SER A C 1
ATOM 1995 O O . SER C 2 40 ? 13.960 -34.710 7.719 1.00 72.70 378 SER A O 1
ATOM 1998 N N . GLY C 2 41 ? 12.677 -33.830 9.345 1.00 60.06 379 GLY A N 1
ATOM 1999 C CA . GLY C 2 41 ? 11.539 -34.658 9.008 1.00 60.47 379 GLY A CA 1
ATOM 2000 C C . GLY C 2 41 ? 11.591 -36.079 9.529 1.00 60.62 379 GLY A C 1
ATOM 2001 O O . GLY C 2 41 ? 10.671 -36.857 9.243 1.00 58.92 379 GLY A O 1
ATOM 2002 N N . SER C 2 42 ? 12.637 -36.446 10.279 1.00 58.15 380 SER A N 1
ATOM 2003 C CA . SER C 2 42 ? 12.733 -37.756 10.918 1.00 51.15 380 SER A CA 1
ATOM 2004 C C . SER C 2 42 ? 11.642 -37.999 11.949 1.00 48.63 380 SER A C 1
ATOM 2005 O O . SER C 2 42 ? 11.441 -39.152 12.349 1.00 46.88 380 SER A O 1
ATOM 2008 N N . GLY C 2 43 ? 10.947 -36.955 12.391 1.00 46.36 381 GLY A N 1
ATOM 2009 C CA . GLY C 2 43 ? 10.004 -37.050 13.481 1.00 43.92 381 GLY A CA 1
ATOM 2010 C C . GLY C 2 43 ? 10.507 -36.469 14.784 1.00 43.44 381 GLY A C 1
ATOM 2011 O O . GLY C 2 43 ? 9.723 -36.379 15.741 1.00 40.78 381 GLY A O 1
ATOM 2012 N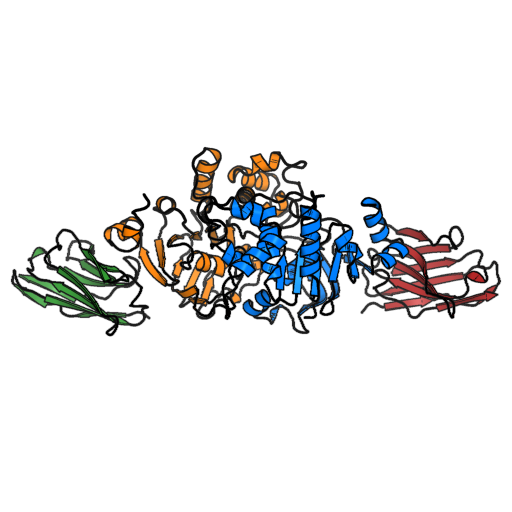 N . LYS C 2 44 ? 11.785 -36.077 14.863 1.00 34.20 382 LYS A N 1
ATOM 2013 C CA . LYS C 2 44 ? 12.295 -35.522 16.113 1.00 34.89 382 LYS A CA 1
ATOM 2014 C C . LYS C 2 44 ? 11.465 -34.319 16.554 1.00 35.60 382 LYS A C 1
ATOM 2015 O O . LYS C 2 44 ? 11.092 -34.214 17.727 1.00 38.43 382 LYS A O 1
ATOM 2021 N N . SER C 2 45 ? 11.118 -33.426 15.619 1.00 36.10 383 SER A N 1
ATOM 2022 C CA . SER C 2 45 ? 10.288 -32.276 15.979 1.00 39.42 383 SER A CA 1
ATOM 2023 C C . SER C 2 45 ? 8.896 -32.704 16.419 1.00 40.63 383 SER A C 1
ATOM 2024 O O . SER C 2 45 ? 8.290 -32.056 17.279 1.00 38.27 383 SER A O 1
ATOM 2027 N N . THR C 2 46 ? 8.378 -33.788 15.846 1.00 39.71 384 THR A N 1
ATOM 2028 C CA . THR C 2 46 ? 7.041 -34.242 16.211 1.00 40.68 384 THR A CA 1
ATOM 2029 C C . THR C 2 46 ? 7.006 -34.778 17.641 1.00 42.30 384 THR A C 1
ATOM 2030 O O . THR C 2 46 ? 6.025 -34.561 18.361 1.00 44.47 384 THR A O 1
ATOM 2034 N N . ILE C 2 47 ? 8.068 -35.463 18.079 1.00 39.97 385 ILE A N 1
ATOM 2035 C CA . ILE C 2 47 ? 8.093 -36.007 19.440 1.00 38.96 385 ILE A CA 1
ATOM 2036 C C . ILE C 2 47 ? 7.901 -34.895 20.463 1.00 37.85 385 ILE A C 1
ATOM 2037 O O . ILE C 2 47 ? 7.057 -34.989 21.360 1.00 40.71 385 ILE A O 1
ATOM 2042 N N . ALA C 2 48 ? 8.687 -33.824 20.345 1.00 39.23 386 ALA A N 1
ATOM 2043 C CA . ALA C 2 48 ? 8.597 -32.733 21.309 1.00 42.19 386 ALA A CA 1
ATOM 2044 C C . ALA C 2 48 ? 7.312 -31.937 21.128 1.00 43.69 386 ALA A C 1
ATOM 2045 O O . ALA C 2 48 ? 6.724 -31.468 22.108 1.00 53.67 386 ALA A O 1
ATOM 2047 N N . SER C 2 49 ? 6.853 -31.783 19.888 1.00 35.18 387 SER A N 1
ATOM 2048 C CA . SER C 2 49 ? 5.685 -30.940 19.647 1.00 37.61 387 SER A CA 1
ATOM 2049 C C . SER C 2 49 ? 4.413 -31.552 20.225 1.00 37.31 387 SER A C 1
ATOM 2050 O O . SER C 2 49 ? 3.513 -30.816 20.639 1.00 38.67 387 SER A O 1
ATOM 2053 N N . LEU C 2 50 ? 4.340 -32.887 20.296 1.00 39.01 388 LEU A N 1
ATOM 2054 C CA . LEU C 2 50 ? 3.160 -33.573 20.818 1.00 40.70 388 LEU A CA 1
ATOM 2055 C C . LEU C 2 50 ? 2.901 -33.274 22.289 1.00 39.41 388 LEU A C 1
ATOM 2056 O O . LEU C 2 50 ? 1.760 -33.409 22.747 1.00 34.52 388 LEU A O 1
ATOM 2061 N N . ILE C 2 51 ? 3.932 -32.884 23.040 1.00 39.76 389 ILE A N 1
ATOM 2062 C CA . ILE C 2 51 ? 3.742 -32.542 24.445 1.00 36.00 389 ILE A CA 1
ATOM 2063 C C . ILE C 2 51 ? 2.863 -31.297 24.595 1.00 38.01 389 ILE A C 1
ATOM 2064 O O . ILE C 2 51 ? 2.183 -31.136 25.617 1.00 40.41 389 ILE A O 1
ATOM 2069 N N . THR C 2 52 ? 2.834 -30.410 23.585 1.00 36.21 390 THR A N 1
ATOM 2070 C CA . THR C 2 52 ? 1.961 -29.235 23.641 1.00 35.00 390 THR A CA 1
ATOM 2071 C C . THR C 2 52 ? 0.526 -29.546 23.228 1.00 36.50 390 THR A C 1
ATOM 2072 O O . THR C 2 52 ? -0.346 -28.674 23.349 1.00 36.84 390 THR A O 1
ATOM 2076 N N . ARG C 2 53 ? 0.259 -30.768 22.769 1.00 38.51 391 ARG A N 1
ATOM 2077 C CA . ARG C 2 53 ? -1.088 -31.200 22.407 1.00 38.01 391 ARG A CA 1
ATOM 2078 C C . ARG C 2 53 ? -1.713 -30.286 21.359 1.00 35.53 391 ARG A C 1
ATOM 2079 O O . ARG C 2 53 ? -2.898 -29.974 21.420 1.00 34.74 391 ARG A O 1
ATOM 2087 N N . PHE C 2 54 ? -0.913 -29.825 20.398 1.00 30.46 392 PHE A N 1
ATOM 2088 C CA . PHE C 2 54 ? -1.525 -29.268 19.198 1.00 27.60 392 PHE A CA 1
ATOM 2089 C C . PHE C 2 54 ? -2.269 -30.362 18.435 1.00 25.51 392 PHE A C 1
ATOM 2090 O O . PHE C 2 54 ? -3.331 -30.118 17.859 1.00 31.83 392 PHE A O 1
ATOM 2098 N N . TYR C 2 55 ? -1.720 -31.573 18.420 1.00 31.72 393 TYR A N 1
ATOM 2099 C CA . TYR C 2 55 ? -2.421 -32.765 17.974 1.00 35.11 393 TYR A CA 1
ATOM 2100 C C . TYR C 2 55 ? -2.383 -33.809 19.083 1.00 36.30 393 TYR A C 1
ATOM 2101 O O . TYR C 2 55 ? -1.552 -33.745 19.993 1.00 33.60 393 TYR A O 1
ATOM 2110 N N . ASP C 2 56 ? -3.272 -34.789 18.981 1.00 29.17 394 ASP A N 1
ATOM 2111 C CA . ASP C 2 56 ? -3.260 -35.966 19.835 1.00 39.60 394 ASP A CA 1
ATOM 2112 C C . ASP C 2 56 ? -2.641 -37.148 19.095 1.00 40.34 394 ASP A C 1
ATOM 2113 O O . ASP C 2 56 ? -2.704 -37.239 17.865 1.00 38.79 394 ASP A O 1
ATOM 2118 N N . ILE C 2 57 ? -2.077 -38.082 19.865 1.00 36.55 395 ILE A N 1
ATOM 2119 C CA . ILE C 2 57 ? -1.422 -39.244 19.270 1.00 38.44 395 ILE A CA 1
ATOM 2120 C C . ILE C 2 57 ? -2.457 -40.218 18.715 1.00 40.80 395 ILE A C 1
ATOM 2121 O O . ILE C 2 57 ? -3.634 -40.217 19.102 1.00 43.44 395 ILE A O 1
ATOM 2126 N N . ASP C 2 58 ? -2.000 -41.076 17.793 1.00 42.89 396 ASP A N 1
ATOM 2127 C CA . ASP C 2 58 ? -2.862 -42.125 17.241 1.00 46.06 396 ASP A CA 1
ATOM 2128 C C . ASP C 2 58 ? -3.155 -43.191 18.285 1.00 50.58 396 ASP A C 1
ATOM 2129 O O . ASP C 2 58 ? -4.315 -43.529 18.546 1.00 51.18 396 ASP A O 1
ATOM 2134 N N . GLU C 2 59 ? -2.103 -43.763 18.865 1.00 50.45 397 GLU A N 1
ATOM 2135 C CA . GLU C 2 59 ? -2.245 -44.794 19.878 1.00 51.66 397 GLU A CA 1
ATOM 2136 C C . GLU C 2 59 ? -1.066 -44.689 20.835 1.00 46.02 397 GLU A C 1
ATOM 2137 O O . GLU C 2 59 ? -0.144 -43.890 20.635 1.00 41.05 397 GLU A O 1
ATOM 2143 N N . GLY C 2 60 ? -1.102 -45.501 21.882 1.00 44.62 398 GLY A N 1
ATOM 2144 C CA . GLY C 2 60 ? -0.135 -45.373 22.948 1.00 43.42 398 GLY A CA 1
ATOM 2145 C C . GLY C 2 60 ? -0.557 -44.305 23.944 1.00 43.43 398 GLY A C 1
ATOM 2146 O O . GLY C 2 60 ? -1.723 -43.899 24.013 1.00 43.19 398 GLY A O 1
ATOM 2147 N N . GLU C 2 61 ? 0.416 -43.839 24.725 1.00 41.28 399 GLU A N 1
ATOM 2148 C CA . GLU C 2 61 ? 0.111 -42.809 25.706 1.00 45.60 399 GLU A CA 1
ATOM 2149 C C . GLU C 2 61 ? 1.361 -42.002 26.017 1.00 41.54 399 GLU A C 1
ATOM 2150 O O . GLU C 2 61 ? 2.458 -42.554 26.123 1.00 43.41 399 GLU A O 1
ATOM 2156 N N . ILE C 2 62 ? 1.180 -40.695 26.152 1.00 36.13 400 ILE A N 1
ATOM 2157 C CA . ILE C 2 62 ? 2.198 -39.815 26.701 1.00 38.77 400 ILE A CA 1
ATOM 2158 C C . ILE C 2 62 ? 1.817 -39.536 28.148 1.00 42.74 400 ILE A C 1
ATOM 2159 O O . ILE C 2 62 ? 0.700 -39.090 28.428 1.00 47.39 400 ILE A O 1
ATOM 2164 N N . LEU C 2 63 ? 2.720 -39.834 29.074 1.00 40.83 401 LEU A N 1
ATOM 2165 C CA . LEU C 2 63 ? 2.470 -39.640 30.493 1.00 44.24 401 LEU A CA 1
ATOM 2166 C C . LEU C 2 63 ? 3.312 -38.479 31.009 1.00 41.23 401 LEU A C 1
ATOM 2167 O O . LEU C 2 63 ? 4.508 -38.384 30.709 1.00 35.26 401 LEU A O 1
ATOM 2172 N N . MET C 2 64 ? 2.679 -37.596 31.775 1.00 43.01 402 MET A N 1
ATOM 2173 C CA . MET C 2 64 ? 3.363 -36.539 32.512 1.00 47.75 402 MET A CA 1
ATOM 2174 C C . MET C 2 64 ? 3.138 -36.816 33.990 1.00 50.55 402 MET A C 1
ATOM 2175 O O . MET C 2 64 ? 1.995 -36.787 34.461 1.00 55.09 402 MET A O 1
ATOM 2180 N N . ASP C 2 65 ? 4.221 -37.109 34.711 1.00 48.13 403 ASP A N 1
ATOM 2181 C CA . ASP C 2 65 ? 4.161 -37.427 36.135 1.00 51.16 403 ASP A CA 1
ATOM 2182 C C . ASP C 2 65 ? 3.227 -38.598 36.412 1.00 50.52 403 ASP A C 1
ATOM 2183 O O . ASP C 2 65 ? 2.578 -38.654 37.459 1.00 49.84 403 ASP A O 1
ATOM 2188 N N . GLY C 2 66 ? 3.166 -39.545 35.480 1.00 48.41 404 GLY A N 1
ATOM 2189 C CA . GLY C 2 66 ? 2.372 -40.740 35.663 1.00 49.40 404 GLY A CA 1
ATOM 2190 C C . GLY C 2 66 ? 0.932 -40.651 35.212 1.00 50.06 404 GLY A C 1
ATOM 2191 O O . GLY C 2 66 ? 0.172 -41.594 35.456 1.00 49.61 404 GLY A O 1
ATOM 2192 N N . HIS C 2 67 ? 0.529 -39.557 34.561 1.00 46.53 405 HIS A N 1
ATOM 2193 C CA . HIS C 2 67 ? -0.842 -39.375 34.109 1.00 50.21 405 HIS A CA 1
ATOM 2194 C C . HIS C 2 67 ? -0.849 -38.995 32.638 1.00 48.97 405 HIS A C 1
ATOM 2195 O O . HIS C 2 67 ? -0.027 -38.189 32.190 1.00 46.24 405 HIS A O 1
ATOM 2202 N N . ASP C 2 68 ? -1.788 -39.574 31.895 1.00 47.63 406 ASP A N 1
ATOM 2203 C CA . ASP C 2 68 ? -1.890 -39.293 30.472 1.00 49.64 406 ASP A CA 1
ATOM 2204 C C . ASP C 2 68 ? -2.083 -37.799 30.240 1.00 45.36 406 ASP A C 1
ATOM 2205 O O . ASP C 2 68 ? -2.814 -37.128 30.975 1.00 43.48 406 ASP A O 1
ATOM 2210 N N . LEU C 2 69 ? -1.403 -37.284 29.211 1.00 43.72 407 LEU A N 1
ATOM 2211 C CA . LEU C 2 69 ? -1.537 -35.878 28.830 1.00 49.79 407 LEU A CA 1
ATOM 2212 C C . LEU C 2 69 ? -2.993 -35.440 28.736 1.00 53.08 407 LEU A C 1
ATOM 2213 O O . LEU C 2 69 ? -3.345 -34.347 29.195 1.00 57.52 407 LEU A O 1
ATOM 2218 N N . ARG C 2 70 ? -3.853 -36.271 28.133 1.00 52.30 408 ARG A N 1
ATOM 2219 C CA . ARG C 2 70 ? -5.242 -35.871 27.907 1.00 56.36 408 ARG A CA 1
ATOM 2220 C C . ARG C 2 70 ? -6.003 -35.647 29.203 1.00 57.44 408 ARG A C 1
ATOM 2221 O O . ARG C 2 70 ? -7.081 -35.043 29.173 1.00 57.82 408 ARG A O 1
ATOM 2229 N N . GLU C 2 71 ? -5.485 -36.132 30.333 1.00 53.67 409 GLU A N 1
ATOM 2230 C CA . GLU C 2 71 ? -6.179 -35.969 31.604 1.00 51.31 409 GLU A CA 1
ATOM 2231 C C . GLU C 2 71 ? -5.988 -34.585 32.211 1.00 50.07 409 GLU A C 1
ATOM 2232 O O . GLU C 2 71 ? -6.798 -34.176 33.047 1.00 55.34 409 GLU A O 1
ATOM 2238 N N . TYR C 2 72 ? -4.944 -33.861 31.821 1.00 45.97 410 TYR A N 1
ATOM 2239 C CA . TYR C 2 72 ? -4.677 -32.552 32.399 1.00 43.12 410 TYR A CA 1
ATOM 2240 C C . TYR C 2 72 ? -5.598 -31.505 31.797 1.00 43.94 410 TYR A C 1
ATOM 2241 O O . TYR C 2 72 ? -5.864 -31.511 30.589 1.00 40.56 410 TYR A O 1
ATOM 2250 N N . THR C 2 73 ? -6.089 -30.599 32.644 1.00 42.29 411 THR A N 1
ATOM 2251 C CA . THR C 2 73 ? -6.709 -29.393 32.115 1.00 40.48 411 THR A CA 1
ATOM 2252 C C . THR C 2 73 ? -5.693 -28.651 31.258 1.00 40.52 411 THR A C 1
ATOM 2253 O O . THR C 2 73 ? -4.474 -28.805 31.420 1.00 39.85 411 THR A O 1
ATOM 2257 N N . LEU C 2 74 ? -6.197 -27.848 30.319 1.00 37.75 412 LEU A N 1
ATOM 2258 C CA . LEU C 2 74 ? -5.282 -27.083 29.480 1.00 38.26 412 LEU A CA 1
ATOM 2259 C C . LEU C 2 74 ? -4.490 -26.079 30.309 1.00 36.40 412 LEU A C 1
ATOM 2260 O O . LEU C 2 74 ? -3.305 -25.849 30.052 1.00 39.45 412 LEU A O 1
ATOM 2265 N N . ALA C 2 75 ? -5.127 -25.467 31.308 1.00 35.25 413 ALA A N 1
ATOM 2266 C CA . ALA C 2 75 ? -4.407 -24.537 32.171 1.00 38.07 413 ALA A CA 1
ATOM 2267 C C . ALA C 2 75 ? -3.232 -25.237 32.841 1.00 42.42 413 ALA A C 1
ATOM 2268 O O . ALA C 2 75 ? -2.103 -24.732 32.838 1.00 40.27 413 ALA A O 1
ATOM 2270 N N . SER C 2 76 ? -3.481 -26.422 33.401 1.00 39.99 414 SER A N 1
ATOM 2271 C CA . SER C 2 76 ? -2.399 -27.190 34.002 1.00 44.34 414 SER A CA 1
ATOM 2272 C C . SER C 2 76 ? -1.350 -27.569 32.959 1.00 43.90 414 SER A C 1
ATOM 2273 O O . SER C 2 76 ? -0.146 -27.497 33.227 1.00 43.69 414 SER A O 1
ATOM 2276 N N . LEU C 2 77 ? -1.782 -27.957 31.759 1.00 42.62 415 LEU A N 1
ATOM 2277 C CA . LEU C 2 77 ? -0.824 -28.357 30.735 1.00 39.65 415 LEU A CA 1
ATOM 2278 C C . LEU C 2 77 ? 0.087 -27.197 30.359 1.00 37.75 415 LEU A C 1
ATOM 2279 O O . LEU C 2 77 ? 1.307 -27.355 30.287 1.00 38.23 415 LEU A O 1
ATOM 2284 N N . ARG C 2 78 ? -0.494 -26.016 30.128 1.00 36.70 416 ARG A N 1
ATOM 2285 C CA . ARG C 2 78 ? 0.301 -24.845 29.767 1.00 34.04 416 ARG A CA 1
ATOM 2286 C C . ARG C 2 78 ? 1.228 -24.412 30.893 1.00 38.90 416 ARG A C 1
ATOM 2287 O O . ARG C 2 78 ? 2.341 -23.939 30.624 1.00 37.36 416 ARG A O 1
ATOM 2295 N N . ASN C 2 79 ? 0.795 -24.562 32.154 1.00 36.33 417 ASN A N 1
ATOM 2296 C CA . ASN C 2 79 ? 1.637 -24.166 33.280 1.00 37.04 417 ASN A CA 1
ATOM 2297 C C . ASN C 2 79 ? 2.824 -25.101 33.465 1.00 39.93 417 ASN A C 1
ATOM 2298 O O . ASN C 2 79 ? 3.877 -24.670 33.950 1.00 40.21 417 ASN A O 1
ATOM 2303 N N . GLN C 2 80 ? 2.675 -26.380 33.114 1.00 38.68 418 GLN A N 1
ATOM 2304 C CA . GLN C 2 80 ? 3.743 -27.340 33.364 1.00 44.09 418 GLN A CA 1
ATOM 2305 C C . GLN C 2 80 ? 4.866 -27.256 32.343 1.00 42.13 418 GLN A C 1
ATOM 2306 O O . GLN C 2 80 ? 5.978 -27.716 32.627 1.00 38.25 418 GLN A O 1
ATOM 2312 N N . VAL C 2 81 ? 4.606 -26.698 31.167 1.00 41.18 419 VAL A N 1
ATOM 2313 C CA . VAL C 2 81 ? 5.530 -26.777 30.044 1.00 39.43 419 VAL A CA 1
ATOM 2314 C C . VAL C 2 81 ? 5.943 -25.370 29.643 1.00 34.99 419 VAL A C 1
ATOM 2315 O O . VAL C 2 81 ? 5.090 -24.500 29.439 1.00 34.12 419 VAL A O 1
ATOM 2319 N N . ALA C 2 82 ? 7.249 -25.150 29.549 1.00 30.54 420 ALA A N 1
ATOM 2320 C CA . ALA C 2 82 ? 7.801 -23.947 28.946 1.00 34.12 420 ALA A CA 1
ATOM 2321 C C . ALA C 2 82 ? 8.284 -24.296 27.543 1.00 39.36 420 ALA A C 1
ATOM 2322 O O . ALA C 2 82 ? 9.080 -25.226 27.369 1.00 42.58 420 ALA A O 1
ATOM 2324 N N . LEU C 2 83 ? 7.802 -23.556 26.552 1.00 31.39 421 LEU A N 1
ATOM 2325 C CA . LEU C 2 83 ? 8.073 -23.831 25.149 1.00 29.49 421 LEU A CA 1
ATOM 2326 C C . LEU C 2 83 ? 9.012 -22.766 24.595 1.00 30.88 421 LEU A C 1
ATOM 2327 O O . LEU C 2 83 ? 8.706 -21.572 24.665 1.00 30.61 421 LEU A O 1
ATOM 2332 N N . VAL C 2 84 ? 10.153 -23.192 24.061 1.00 28.98 422 VAL A N 1
ATOM 2333 C CA . VAL C 2 84 ? 11.100 -22.289 23.406 1.00 30.65 422 VAL A CA 1
ATOM 2334 C C . VAL C 2 84 ? 11.241 -22.784 21.970 1.00 30.06 422 VAL A C 1
ATOM 2335 O O . VAL C 2 84 ? 12.016 -23.699 21.675 1.00 31.11 422 VAL A O 1
ATOM 2339 N N . SER C 2 85 ? 10.488 -22.170 21.064 1.00 28.90 423 SER A N 1
ATOM 2340 C CA . SER C 2 85 ? 10.447 -22.568 19.659 1.00 31.94 423 SER A CA 1
ATOM 2341 C C . SER C 2 85 ? 9.684 -21.505 18.882 1.00 29.55 423 SER A C 1
ATOM 2342 O O . SER C 2 85 ? 9.097 -20.585 19.458 1.00 29.91 423 SER A O 1
ATOM 2345 N N . GLN C 2 86 ? 9.692 -21.652 17.556 1.00 27.42 424 GLN A N 1
ATOM 2346 C CA . GLN C 2 86 ? 8.913 -20.763 16.703 1.00 30.98 424 GLN A CA 1
ATOM 2347 C C . GLN C 2 86 ? 7.413 -20.848 16.965 1.00 31.59 424 GLN A C 1
ATOM 2348 O O . GLN C 2 86 ? 6.677 -19.962 16.517 1.00 34.11 424 GLN A O 1
ATOM 2354 N N . ASN C 2 87 ? 6.933 -21.865 17.682 1.00 27.91 425 ASN A N 1
ATOM 2355 C CA . ASN C 2 87 ? 5.508 -21.969 17.976 1.00 31.72 425 ASN A CA 1
ATOM 2356 C C . ASN C 2 87 ? 5.154 -21.509 19.390 1.00 34.22 425 ASN A C 1
ATOM 2357 O O . ASN C 2 87 ? 4.059 -21.815 19.884 1.00 30.98 425 ASN A O 1
ATOM 2362 N N . VAL C 2 88 ? 6.053 -20.773 20.052 1.00 32.99 426 VAL A N 1
ATOM 2363 C CA . VAL C 2 88 ? 5.686 -20.165 21.322 1.00 31.88 426 VAL A CA 1
ATOM 2364 C C . VAL C 2 88 ? 4.495 -19.234 21.108 1.00 29.40 426 VAL A C 1
ATOM 2365 O O . VAL C 2 88 ? 4.413 -18.502 20.116 1.00 27.75 426 VAL A O 1
ATOM 2369 N N . HIS C 2 89 ? 3.563 -19.263 22.043 1.00 28.59 427 HIS A N 1
ATOM 2370 C CA . HIS C 2 89 ? 2.330 -18.494 21.927 1.00 28.74 427 HIS A CA 1
ATOM 2371 C C . HIS C 2 89 ? 2.588 -17.029 22.274 1.00 29.96 427 HIS A C 1
ATOM 2372 O O . HIS C 2 89 ? 3.072 -16.720 23.370 1.00 30.02 427 HIS A O 1
ATOM 2379 N N . LEU C 2 90 ? 2.252 -16.130 21.349 1.00 29.39 428 LEU A N 1
ATOM 2380 C CA . LEU C 2 90 ? 2.349 -14.693 21.564 1.00 29.89 428 LEU A CA 1
ATOM 2381 C C . LEU C 2 90 ? 0.978 -14.109 21.897 1.00 34.37 428 LEU A C 1
ATOM 2382 O O . LEU C 2 90 ? -0.056 -14.587 21.418 1.00 33.57 428 LEU A O 1
ATOM 2387 N N . PHE C 2 91 ? 0.981 -13.066 22.721 1.00 30.45 429 PHE A N 1
ATOM 2388 C CA . PHE C 2 91 ? -0.233 -12.359 23.096 1.00 30.74 429 PHE A CA 1
ATOM 2389 C C . PHE C 2 91 ? -0.233 -10.975 22.464 1.00 35.65 429 PHE A C 1
ATOM 2390 O O . PHE C 2 91 ? 0.822 -10.352 22.297 1.00 36.21 429 PHE A O 1
ATOM 2398 N N . ASN C 2 92 ? -1.427 -10.506 22.101 1.00 31.90 430 ASN A N 1
ATOM 2399 C CA . ASN C 2 92 ? -1.610 -9.126 21.655 1.00 33.83 430 ASN A CA 1
ATOM 2400 C C . ASN C 2 92 ? -1.504 -8.243 22.894 1.00 33.87 430 ASN A C 1
ATOM 2401 O O . ASN C 2 92 ? -2.498 -7.846 23.503 1.00 38.64 430 ASN A O 1
ATOM 2406 N N . ASP C 2 93 ? -0.270 -7.933 23.280 1.00 35.85 431 ASP A N 1
ATOM 2407 C CA . ASP C 2 93 ? 0.005 -7.319 24.576 1.00 32.13 431 ASP A CA 1
ATOM 2408 C C . ASP C 2 93 ? 1.446 -6.810 24.556 1.00 38.51 431 ASP A C 1
ATOM 2409 O O . ASP C 2 93 ? 2.182 -7.012 23.583 1.00 36.29 431 ASP A O 1
ATOM 2414 N N . THR C 2 94 ? 1.843 -6.127 25.632 1.00 37.22 432 THR A N 1
ATOM 2415 C CA . THR C 2 94 ? 3.181 -5.549 25.684 1.00 38.54 432 THR A CA 1
ATOM 2416 C C . THR C 2 94 ? 4.250 -6.638 25.607 1.00 34.44 432 THR A C 1
ATOM 2417 O O . THR C 2 94 ? 4.003 -7.812 25.885 1.00 33.08 432 THR A O 1
ATOM 2421 N N . VAL C 2 95 ? 5.458 -6.225 25.207 1.00 34.07 433 VAL A N 1
ATOM 2422 C CA . VAL C 2 95 ? 6.602 -7.131 25.252 1.00 32.25 433 VAL A CA 1
ATOM 2423 C C . VAL C 2 95 ? 6.750 -7.703 26.655 1.00 36.13 433 VAL A C 1
ATOM 2424 O O . VAL C 2 95 ? 6.914 -8.913 26.837 1.00 35.80 433 VAL A O 1
ATOM 2428 N N . ALA C 2 96 ? 6.673 -6.835 27.668 1.00 37.22 434 ALA A N 1
ATOM 2429 C CA . ALA C 2 96 ? 6.817 -7.276 29.053 1.00 38.43 434 ALA A CA 1
ATOM 2430 C C . ALA C 2 96 ? 5.816 -8.372 29.391 1.00 36.79 434 ALA A C 1
ATOM 2431 O O . ALA C 2 96 ? 6.188 -9.430 29.908 1.00 36.92 434 ALA A O 1
ATOM 2433 N N . ASN C 2 97 ? 4.537 -8.143 29.095 1.00 36.61 435 ASN A N 1
ATOM 2434 C CA . ASN C 2 97 ? 3.542 -9.159 29.410 1.00 37.17 435 ASN A CA 1
ATOM 2435 C C . ASN C 2 97 ? 3.722 -10.422 28.586 1.00 36.56 435 ASN A C 1
ATOM 2436 O O . ASN C 2 97 ? 3.263 -11.492 29.006 1.00 35.29 435 ASN A O 1
ATOM 2441 N N . ASN C 2 98 ? 4.385 -10.330 27.432 1.00 33.13 436 ASN A N 1
ATOM 2442 C CA . ASN C 2 98 ? 4.711 -11.540 26.696 1.00 33.69 436 ASN A CA 1
ATOM 2443 C C . ASN C 2 98 ? 5.864 -12.300 27.330 1.00 34.90 436 ASN A C 1
ATOM 2444 O O . ASN C 2 98 ? 6.054 -13.479 27.020 1.00 37.09 436 ASN A O 1
ATOM 2449 N N . ILE C 2 99 ? 6.643 -11.655 28.194 1.00 35.75 437 ILE A N 1
ATOM 2450 C CA . ILE C 2 99 ? 7.719 -12.343 28.900 1.00 32.34 437 ILE A CA 1
ATOM 2451 C C . ILE C 2 99 ? 7.219 -12.941 30.206 1.00 33.61 437 ILE A C 1
ATOM 2452 O O . ILE C 2 99 ? 7.386 -14.136 30.458 1.00 36.30 437 ILE A O 1
ATOM 2457 N N . ALA C 2 100 ? 6.541 -12.140 31.024 1.00 37.07 438 ALA A N 1
ATOM 2458 C CA . ALA C 2 100 ? 5.936 -12.642 32.253 1.00 38.97 438 ALA A CA 1
ATOM 2459 C C . ALA C 2 100 ? 4.839 -11.667 32.651 1.00 46.96 438 ALA A C 1
ATOM 2460 O O . ALA C 2 100 ? 5.138 -10.545 33.069 1.00 47.86 438 ALA A O 1
ATOM 2462 N N . TYR C 2 101 ? 3.585 -12.082 32.522 1.00 49.82 439 TYR A N 1
ATOM 2463 C CA . TYR C 2 101 ? 2.499 -11.239 32.987 1.00 53.12 439 TYR A CA 1
ATOM 2464 C C . TYR C 2 101 ? 2.200 -11.561 34.449 1.00 54.52 439 TYR A C 1
ATOM 2465 O O . TYR C 2 101 ? 2.459 -12.670 34.925 1.00 50.07 439 TYR A O 1
ATOM 2474 N N . ALA C 2 102 ? 1.686 -10.565 35.169 1.00 60.68 440 ALA A N 1
ATOM 2475 C CA . ALA C 2 102 ? 1.506 -10.691 36.612 1.00 70.42 440 ALA A CA 1
ATOM 2476 C C . ALA C 2 102 ? 0.457 -11.755 36.927 1.00 78.16 440 ALA A C 1
ATOM 2477 O O . ALA C 2 102 ? -0.689 -11.658 36.476 1.00 82.34 440 ALA A O 1
ATOM 2479 N N . ARG C 2 103 ? 0.848 -12.764 37.694 1.00 77.64 441 ARG A N 1
ATOM 2480 C CA . ARG C 2 103 ? -0.049 -13.822 38.139 1.00 77.76 441 ARG A CA 1
ATOM 2481 C C . ARG C 2 103 ? -0.438 -13.545 39.598 1.00 89.08 441 ARG A C 1
ATOM 2482 O O . ARG C 2 103 ? -0.849 -12.414 39.881 1.00 91.51 441 ARG A O 1
ATOM 2490 N N . THR C 2 104 ? -0.342 -14.507 40.524 1.00 95.80 442 THR A N 1
ATOM 2491 C CA . THR C 2 104 ? -0.600 -14.194 41.927 1.00 105.45 442 THR A CA 1
ATOM 2492 C C . THR C 2 104 ? 0.430 -13.209 42.463 1.00 109.96 442 THR A C 1
ATOM 2493 O O . THR C 2 104 ? 0.141 -12.448 43.393 1.00 113.45 442 THR A O 1
ATOM 2497 N N . GLU C 2 105 ? 1.629 -13.212 41.886 1.00 110.94 443 GLU A N 1
ATOM 2498 C CA . GLU C 2 105 ? 2.655 -12.216 42.143 1.00 115.09 443 GLU A CA 1
ATOM 2499 C C . GLU C 2 105 ? 2.916 -11.435 40.861 1.00 111.72 443 GLU A C 1
ATOM 2500 O O . GLU C 2 105 ? 2.757 -11.958 39.753 1.00 110.33 443 GLU A O 1
ATOM 2506 N N . GLN C 2 106 ? 3.308 -10.174 41.011 1.00 109.39 444 GLN A N 1
ATOM 2507 C CA . GLN C 2 106 ? 3.660 -9.336 39.873 1.00 101.48 444 GLN A CA 1
ATOM 2508 C C . GLN C 2 106 ? 5.176 -9.353 39.705 1.00 96.65 444 GLN A C 1
ATOM 2509 O O . GLN C 2 106 ? 5.913 -8.964 40.617 1.00 102.16 444 GLN A O 1
ATOM 2515 N N . TYR C 2 107 ? 5.638 -9.837 38.554 1.00 86.83 445 TYR A N 1
ATOM 2516 C CA . TYR C 2 107 ? 7.067 -9.836 38.275 1.00 79.81 445 TYR A CA 1
ATOM 2517 C C . TYR C 2 107 ? 7.580 -8.407 38.216 1.00 74.04 445 TYR A C 1
ATOM 2518 O O . TYR C 2 107 ? 6.966 -7.538 37.592 1.00 74.20 445 TYR A O 1
ATOM 2527 N N . SER C 2 108 ? 8.707 -8.168 38.878 1.00 67.92 446 SER A N 1
ATOM 2528 C CA . SER C 2 108 ? 9.309 -6.846 38.854 1.00 64.52 446 SER A CA 1
ATOM 2529 C C . SER C 2 108 ? 9.738 -6.473 37.441 1.00 57.95 446 SER A C 1
ATOM 2530 O O . SER C 2 108 ? 10.111 -7.326 36.630 1.00 48.66 446 SER A O 1
ATOM 2533 N N . ARG C 2 109 ? 9.698 -5.172 37.157 1.00 58.28 447 ARG A N 1
ATOM 2534 C CA . ARG C 2 109 ? 10.223 -4.683 35.890 1.00 56.00 447 ARG A CA 1
ATOM 2535 C C . ARG C 2 109 ? 11.685 -5.073 35.712 1.00 55.65 447 ARG A C 1
ATOM 2536 O O . ARG C 2 109 ? 12.096 -5.486 34.621 1.00 50.05 447 ARG A O 1
ATOM 2544 N N . GLU C 2 110 ? 12.483 -4.963 36.781 1.00 58.62 448 GLU A N 1
ATOM 2545 C CA . GLU C 2 110 ? 13.898 -5.313 36.690 1.00 63.22 448 GLU A CA 1
ATOM 2546 C C . GLU C 2 110 ? 14.085 -6.797 36.409 1.00 60.42 448 GLU A C 1
ATOM 2547 O O . GLU C 2 110 ? 15.007 -7.185 35.679 1.00 55.17 448 GLU A O 1
ATOM 2553 N N . GLN C 2 111 ? 13.231 -7.643 36.992 1.00 49.58 449 GLN A N 1
ATOM 2554 C CA . GLN C 2 111 ? 13.286 -9.068 36.689 1.00 48.61 449 GLN A CA 1
ATOM 2555 C C . GLN C 2 111 ? 12.993 -9.322 35.214 1.00 47.23 449 GLN A C 1
ATOM 2556 O O . GLN C 2 111 ? 13.690 -10.106 34.558 1.00 47.02 449 GLN A O 1
ATOM 2562 N N . ILE C 2 112 ? 11.972 -8.659 34.673 1.00 45.30 450 ILE A N 1
ATOM 2563 C CA . ILE C 2 112 ? 11.647 -8.832 33.262 1.00 45.11 450 ILE A CA 1
ATOM 2564 C C . ILE C 2 112 ? 12.794 -8.330 32.394 1.00 38.48 450 ILE A C 1
ATOM 2565 O O . ILE C 2 112 ? 13.236 -9.008 31.458 1.00 36.90 450 ILE A O 1
ATOM 2570 N N . GLU C 2 113 ? 13.282 -7.128 32.690 1.00 42.45 451 GLU A N 1
ATOM 2571 C CA . GLU C 2 113 ? 14.424 -6.583 31.964 1.00 46.29 451 GLU A CA 1
ATOM 2572 C C . GLU C 2 113 ? 15.622 -7.528 32.029 1.00 49.40 451 GLU A C 1
ATOM 2573 O O . GLU C 2 113 ? 16.278 -7.784 31.010 1.00 38.66 451 GLU A O 1
ATOM 2579 N N . GLU C 2 114 ? 15.906 -8.074 33.216 1.00 41.98 452 GLU A N 1
ATOM 2580 C CA . GLU C 2 114 ? 17.024 -9.002 33.361 1.00 44.47 452 GLU A CA 1
ATOM 2581 C C . GLU C 2 114 ? 16.822 -10.256 32.516 1.00 43.05 452 GLU A C 1
ATOM 2582 O O . GLU C 2 114 ? 17.755 -10.715 31.844 1.00 40.88 452 GLU A O 1
ATOM 2588 N N . ALA C 2 115 ? 15.609 -10.826 32.534 1.00 38.09 453 ALA A N 1
ATOM 2589 C CA . ALA C 2 115 ? 15.334 -11.985 31.684 1.00 36.76 453 ALA A CA 1
ATOM 2590 C C . ALA C 2 115 ? 15.533 -11.649 30.216 1.00 37.20 453 ALA A C 1
ATOM 2591 O O . ALA C 2 115 ? 16.084 -12.454 29.451 1.00 35.44 453 ALA A O 1
ATOM 2593 N N . ALA C 2 116 ? 15.072 -10.475 29.792 1.00 33.63 454 ALA A N 1
ATOM 2594 C CA . ALA C 2 116 ? 15.232 -10.119 28.390 1.00 38.36 454 ALA A CA 1
ATOM 2595 C C . ALA C 2 116 ? 16.708 -9.969 28.036 1.00 35.49 454 ALA A C 1
ATOM 2596 O O . ALA C 2 116 ? 17.131 -10.380 26.950 1.00 37.32 454 ALA A O 1
ATOM 2598 N N . ARG C 2 117 ? 17.509 -9.418 28.958 1.00 36.03 455 ARG A N 1
ATOM 2599 C CA . ARG C 2 117 ? 18.938 -9.237 28.714 1.00 36.98 455 ARG A CA 1
ATOM 2600 C C . ARG C 2 117 ? 19.660 -10.577 28.602 1.00 36.82 455 ARG A C 1
ATOM 2601 O O . ARG C 2 117 ? 20.472 -10.781 27.692 1.00 36.92 455 ARG A O 1
ATOM 2609 N N . MET C 2 118 ? 19.396 -11.497 29.536 1.00 42.79 456 MET A N 1
ATOM 2610 C CA . MET C 2 118 ? 19.963 -12.841 29.436 1.00 42.79 456 MET A CA 1
ATOM 2611 C C . MET C 2 118 ? 19.571 -13.515 28.126 1.00 39.98 456 MET A C 1
ATOM 2612 O O . MET C 2 118 ? 20.340 -14.314 27.580 1.00 40.09 456 MET A O 1
ATOM 2617 N N . ALA C 2 119 ? 18.386 -13.211 27.609 1.00 35.92 457 ALA A N 1
ATOM 2618 C CA . ALA C 2 119 ? 17.956 -13.737 26.320 1.00 35.17 457 ALA A CA 1
ATOM 2619 C C . ALA C 2 119 ? 18.592 -13.007 25.142 1.00 35.57 457 ALA A C 1
ATOM 2620 O O . ALA C 2 119 ? 18.360 -13.401 23.992 1.00 32.37 457 ALA A O 1
ATOM 2622 N N . TYR C 2 120 ? 19.391 -11.972 25.403 1.00 32.98 458 TYR A N 1
ATOM 2623 C CA . TYR C 2 120 ? 19.915 -11.088 24.357 1.00 43.48 458 TYR A CA 1
ATOM 2624 C C . TYR C 2 120 ? 18.780 -10.527 23.504 1.00 35.90 458 TYR A C 1
ATOM 2625 O O . TYR C 2 120 ? 18.874 -10.413 22.277 1.00 33.39 458 TYR A O 1
ATOM 2634 N N . ALA C 2 121 ? 17.695 -10.159 24.179 1.00 31.36 459 ALA A N 1
ATOM 2635 C CA . ALA C 2 121 ? 16.538 -9.557 23.542 1.00 31.68 459 ALA A CA 1
ATOM 2636 C C . ALA C 2 121 ? 16.454 -8.056 23.758 1.00 34.96 459 ALA A C 1
ATOM 2637 O O . ALA C 2 121 ? 15.704 -7.392 23.038 1.00 32.17 459 ALA A O 1
ATOM 2639 N N . MET C 2 122 ? 17.206 -7.500 24.719 1.00 35.27 460 MET A N 1
ATOM 2640 C CA . MET C 2 122 ? 17.020 -6.088 25.040 1.00 36.17 460 MET A CA 1
ATOM 2641 C C . MET C 2 122 ? 17.513 -5.176 23.928 1.00 36.74 460 MET A C 1
ATOM 2642 O O . MET C 2 122 ? 17.061 -4.030 23.831 1.00 37.95 460 MET A O 1
ATOM 2647 N N . ASP C 2 123 ? 18.425 -5.657 23.091 1.00 36.11 461 ASP A N 1
ATOM 2648 C CA . ASP C 2 123 ? 18.940 -4.823 22.014 1.00 41.47 461 ASP A CA 1
ATOM 2649 C C . ASP C 2 123 ? 17.821 -4.469 21.035 1.00 41.05 461 ASP A C 1
ATOM 2650 O O . ASP C 2 123 ? 17.573 -3.289 20.759 1.00 43.71 461 ASP A O 1
ATOM 2655 N N . PHE C 2 124 ? 17.086 -5.473 20.546 1.00 34.90 462 PHE A N 1
ATOM 2656 C CA . PHE C 2 124 ? 15.982 -5.143 19.647 1.00 35.88 462 PHE A CA 1
ATOM 2657 C C . PHE C 2 124 ? 14.801 -4.527 20.386 1.00 37.06 462 PHE A C 1
ATOM 2658 O O . PHE C 2 124 ? 14.066 -3.732 19.794 1.00 40.05 462 PHE A O 1
ATOM 2666 N N . ILE C 2 125 ? 14.605 -4.857 21.667 1.00 37.15 463 ILE A N 1
ATOM 2667 C CA . ILE C 2 125 ? 13.464 -4.300 22.391 1.00 36.21 463 ILE A CA 1
ATOM 2668 C C . ILE C 2 125 ? 13.645 -2.801 22.606 1.00 36.68 463 ILE A C 1
ATOM 2669 O O . ILE C 2 125 ? 12.696 -2.019 22.447 1.00 36.79 463 ILE A O 1
ATOM 2674 N N . ASN C 2 126 ? 14.864 -2.377 22.961 1.00 36.70 464 ASN A N 1
ATOM 2675 C CA . ASN C 2 126 ? 15.160 -0.961 23.161 1.00 39.64 464 ASN A CA 1
ATOM 2676 C C . ASN C 2 126 ? 15.050 -0.153 21.874 1.00 42.90 464 ASN A C 1
ATOM 2677 O O . ASN C 2 126 ? 15.057 1.082 21.927 1.00 45.37 464 ASN A O 1
ATOM 2682 N N . LYS C 2 127 ? 14.984 -0.813 20.719 1.00 43.77 465 LYS A N 1
ATOM 2683 C CA . LYS C 2 127 ? 14.739 -0.111 19.470 1.00 46.22 465 LYS A CA 1
ATOM 2684 C C . LYS C 2 127 ? 13.253 -0.035 19.125 1.00 46.07 465 LYS A C 1
ATOM 2685 O O . LYS C 2 127 ? 12.889 0.676 18.182 1.00 40.97 465 LYS A O 1
ATOM 2691 N N . MET C 2 128 ? 12.390 -0.729 19.867 1.00 37.99 466 MET A N 1
ATOM 2692 C CA . MET C 2 128 ? 10.951 -0.585 19.676 1.00 41.34 466 MET A CA 1
ATOM 2693 C C . MET C 2 128 ? 10.475 0.755 20.245 1.00 44.72 466 MET A C 1
ATOM 2694 O O . MET C 2 128 ? 11.135 1.374 21.087 1.00 41.36 466 MET A O 1
ATOM 2699 N N . ASP C 2 129 ? 9.299 1.197 19.778 1.00 44.56 467 ASP A N 1
ATOM 2700 C CA . ASP C 2 129 ? 8.857 2.565 20.049 1.00 49.23 467 ASP A CA 1
ATOM 2701 C C . ASP C 2 129 ? 8.695 2.832 21.542 1.00 48.22 467 ASP A C 1
ATOM 2702 O O . ASP C 2 129 ? 8.963 3.944 22.009 1.00 46.96 467 ASP A O 1
ATOM 2707 N N . ASN C 2 130 ? 8.234 1.838 22.308 1.00 43.07 468 ASN A N 1
ATOM 2708 C CA . ASN C 2 130 ? 8.014 2.029 23.738 1.00 45.76 468 ASN A CA 1
ATOM 2709 C C . ASN C 2 130 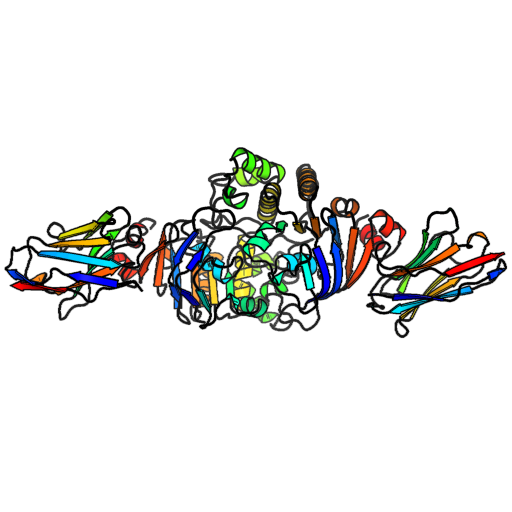? 8.761 0.987 24.563 1.00 45.74 468 ASN A C 1
ATOM 2710 O O . ASN C 2 130 ? 8.328 0.639 25.665 1.00 42.64 468 ASN A O 1
ATOM 2715 N N . GLY C 2 131 ? 9.880 0.482 24.044 1.00 43.42 469 GLY A N 1
ATOM 2716 C CA . GLY C 2 131 ? 10.669 -0.477 24.801 1.00 39.53 469 GLY A CA 1
ATOM 2717 C C . GLY C 2 131 ? 9.848 -1.695 25.172 1.00 41.62 469 GLY A C 1
ATOM 2718 O O . GLY C 2 131 ? 9.128 -2.270 24.346 1.00 36.56 469 GLY A O 1
ATOM 2719 N N . LEU C 2 132 ? 9.958 -2.099 26.438 1.00 38.15 470 LEU A N 1
ATOM 2720 C CA . LEU C 2 132 ? 9.177 -3.222 26.940 1.00 41.50 470 LEU A CA 1
ATOM 2721 C C . LEU C 2 132 ? 7.681 -2.928 26.962 1.00 42.93 470 LEU A C 1
ATOM 2722 O O . LEU C 2 132 ? 6.876 -3.864 27.022 1.00 40.88 470 LEU A O 1
ATOM 2727 N N . ASP C 2 133 ? 7.291 -1.658 26.923 1.00 40.34 471 ASP A N 1
ATOM 2728 C CA . ASP C 2 133 ? 5.876 -1.318 26.896 1.00 48.30 471 ASP A CA 1
ATOM 2729 C C . ASP C 2 133 ? 5.287 -1.350 25.495 1.00 45.57 471 ASP A C 1
ATOM 2730 O O . ASP C 2 133 ? 4.116 -1.002 25.335 1.00 45.22 471 ASP A O 1
ATOM 2735 N N . THR C 2 134 ? 6.055 -1.750 24.483 1.00 42.07 472 THR A N 1
ATOM 2736 C CA . THR C 2 134 ? 5.520 -1.778 23.130 1.00 42.93 472 THR A CA 1
ATOM 2737 C C . THR C 2 134 ? 4.552 -2.940 22.983 1.00 38.05 472 THR A C 1
ATOM 2738 O O . THR C 2 134 ? 4.862 -4.072 23.362 1.00 36.32 472 THR A O 1
ATOM 2742 N N . VAL C 2 135 ? 3.378 -2.657 22.429 1.00 39.65 473 VAL A N 1
ATOM 2743 C CA . VAL C 2 135 ? 2.353 -3.668 22.195 1.00 41.72 473 VAL A CA 1
ATOM 2744 C C . VAL C 2 135 ? 2.638 -4.351 20.864 1.00 42.94 473 VAL A C 1
ATOM 2745 O O . VAL C 2 135 ? 2.649 -3.697 19.817 1.00 44.55 473 VAL A O 1
ATOM 2749 N N . ILE C 2 136 ? 2.841 -5.670 20.894 1.00 36.44 474 ILE A N 1
ATOM 2750 C CA . ILE C 2 136 ? 3.012 -6.430 19.663 1.00 43.29 474 ILE A CA 1
ATOM 2751 C C . ILE C 2 136 ? 1.643 -6.867 19.150 1.00 45.90 474 ILE A C 1
ATOM 2752 O O . ILE C 2 136 ? 0.661 -6.934 19.893 1.00 43.68 474 ILE A O 1
ATOM 2757 N N . GLY C 2 137 ? 1.571 -7.155 17.851 1.00 51.93 475 GLY A N 1
ATOM 2758 C CA . GLY C 2 137 ? 0.317 -7.442 17.187 1.00 54.08 475 GLY A CA 1
ATOM 2759 C C . GLY C 2 137 ? -0.438 -6.209 16.726 1.00 66.90 475 GLY A C 1
ATOM 2760 O O . GLY C 2 137 ? -1.151 -6.268 15.718 1.00 75.00 475 GLY A O 1
ATOM 2761 N N . GLU C 2 138 ? -0.310 -5.101 17.446 1.00 68.27 476 GLU A N 1
ATOM 2762 C CA . GLU C 2 138 ? -0.852 -3.823 17.018 1.00 72.93 476 GLU A CA 1
ATOM 2763 C C . GLU C 2 138 ? 0.192 -3.072 16.196 1.00 76.22 476 GLU A C 1
ATOM 2764 O O . GLU C 2 138 ? 1.391 -3.367 16.252 1.00 73.83 476 GLU A O 1
ATOM 2770 N N . ASN C 2 139 ? -0.279 -2.094 15.430 1.00 79.74 477 ASN A N 1
ATOM 2771 C CA . ASN C 2 139 ? 0.566 -1.340 14.493 1.00 81.78 477 ASN A CA 1
ATOM 2772 C C . ASN C 2 139 ? 1.208 -2.340 13.532 1.00 77.13 477 ASN A C 1
ATOM 2773 O O . ASN C 2 139 ? 0.642 -3.406 13.258 1.00 83.02 477 ASN A O 1
ATOM 2778 N N . GLY C 2 140 ? 2.383 -2.012 13.010 1.00 67.48 478 GLY A N 1
ATOM 2779 C CA . GLY C 2 140 ? 3.140 -2.975 12.240 1.00 64.38 478 GLY A CA 1
ATOM 2780 C C . GLY C 2 140 ? 4.194 -3.652 13.093 1.00 56.97 478 GLY A C 1
ATOM 2781 O O . GLY C 2 140 ? 5.328 -3.858 12.648 1.00 60.07 478 GLY A O 1
ATOM 2782 N N . VAL C 2 141 ? 3.834 -3.995 14.325 1.00 48.93 479 VAL A N 1
ATOM 2783 C CA . VAL C 2 141 ? 4.772 -4.573 15.285 1.00 44.14 479 VAL A CA 1
ATOM 2784 C C . VAL C 2 141 ? 4.537 -6.080 15.289 1.00 46.63 479 VAL A C 1
ATOM 2785 O O . VAL C 2 141 ? 3.694 -6.602 16.026 1.00 47.36 479 VAL A O 1
ATOM 2789 N N . LEU C 2 142 ? 5.290 -6.788 14.450 1.00 43.10 480 LEU A N 1
ATOM 2790 C CA . LEU C 2 142 ? 5.305 -8.243 14.426 1.00 39.45 480 LEU A CA 1
ATOM 2791 C C . LEU C 2 142 ? 6.739 -8.720 14.625 1.00 41.51 480 LEU A C 1
ATOM 2792 O O . LEU C 2 142 ? 7.648 -8.278 13.917 1.00 43.48 480 LEU A O 1
ATOM 2797 N N . LEU C 2 143 ? 6.935 -9.620 15.582 1.00 35.36 481 LEU A N 1
ATOM 2798 C CA . LEU C 2 143 ? 8.265 -10.134 15.874 1.00 35.00 481 LEU A CA 1
ATOM 2799 C C . LEU C 2 143 ? 8.784 -10.989 14.726 1.00 38.86 481 LEU A C 1
ATOM 2800 O O . LEU C 2 143 ? 8.033 -11.754 14.111 1.00 40.90 481 LEU A O 1
ATOM 2805 N N . SER C 2 144 ? 10.078 -10.867 14.443 1.00 34.56 482 SER A N 1
ATOM 2806 C CA . SER C 2 144 ? 10.699 -11.822 13.542 1.00 37.64 482 SER A CA 1
ATOM 2807 C C . SER C 2 144 ? 10.863 -13.166 14.246 1.00 31.66 482 SER A C 1
ATOM 2808 O O . SER C 2 144 ? 10.641 -13.302 15.448 1.00 30.09 482 SER A O 1
ATOM 2811 N N . GLY C 2 145 ? 11.276 -14.174 13.480 1.00 42.00 483 GLY A N 1
ATOM 2812 C CA . GLY C 2 145 ? 11.495 -15.483 14.074 1.00 31.93 483 GLY A CA 1
ATOM 2813 C C . GLY C 2 145 ? 12.572 -15.474 15.146 1.00 30.64 483 GLY A C 1
ATOM 2814 O O . GLY C 2 145 ? 12.417 -16.085 16.210 1.00 29.40 483 GLY A O 1
ATOM 2815 N N . GLY C 2 146 ? 13.688 -14.791 14.874 1.00 33.71 484 GLY A N 1
ATOM 2816 C CA . GLY C 2 146 ? 14.745 -14.698 15.873 1.00 32.26 484 GLY A CA 1
ATOM 2817 C C . GLY C 2 146 ? 14.306 -13.943 17.115 1.00 31.38 484 GLY A C 1
ATOM 2818 O O . GLY C 2 146 ? 14.607 -14.350 18.241 1.00 34.12 484 GLY A O 1
ATOM 2819 N N . GLN C 2 147 ? 13.559 -12.851 16.929 1.00 30.22 485 GLN A N 1
ATOM 2820 C CA . GLN C 2 147 ? 13.042 -12.096 18.070 1.00 29.81 485 GLN A CA 1
ATOM 2821 C C . GLN C 2 147 ? 12.073 -12.933 18.897 1.00 29.79 485 GLN A C 1
ATOM 2822 O O . GLN C 2 147 ? 12.085 -12.882 20.135 1.00 28.41 485 GLN A O 1
ATOM 2828 N N . ARG C 2 148 ? 11.236 -13.727 18.227 1.00 27.36 486 ARG A N 1
ATOM 2829 C CA . ARG C 2 148 ? 10.274 -14.559 18.940 1.00 29.27 486 ARG A CA 1
ATOM 2830 C C . ARG C 2 148 ? 10.981 -15.636 19.760 1.00 29.78 486 ARG A C 1
ATOM 2831 O O . ARG C 2 148 ? 10.590 -15.907 20.901 1.00 29.81 486 ARG A O 1
ATOM 2839 N N . GLN C 2 149 ? 12.036 -16.243 19.203 1.00 29.97 487 GLN A N 1
ATOM 2840 C CA . GLN C 2 149 ? 12.814 -17.238 19.944 1.00 26.70 487 GLN A CA 1
ATOM 2841 C C . GLN C 2 149 ? 13.404 -16.646 21.213 1.00 26.34 487 GLN A C 1
ATOM 2842 O O . GLN C 2 149 ? 13.398 -17.288 22.270 1.00 30.00 487 GLN A O 1
ATOM 2848 N N . ARG C 2 150 ? 13.905 -15.417 21.135 1.00 26.52 488 ARG A N 1
ATOM 2849 C CA . ARG C 2 150 ? 14.517 -14.808 22.308 1.00 26.70 488 ARG A CA 1
ATOM 2850 C C . ARG C 2 150 ? 13.471 -14.349 23.320 1.00 33.83 488 ARG A C 1
ATOM 2851 O O . ARG C 2 150 ? 13.693 -14.449 24.533 1.00 32.46 488 ARG A O 1
ATOM 2859 N N . ILE C 2 151 ? 12.324 -13.860 22.849 1.00 34.25 489 ILE A N 1
ATOM 2860 C CA . ILE C 2 151 ? 11.214 -13.605 23.760 1.00 26.02 489 ILE A CA 1
ATOM 2861 C C . ILE C 2 151 ? 10.856 -14.883 24.511 1.00 25.96 489 ILE A C 1
ATOM 2862 O O . ILE C 2 151 ? 10.633 -14.868 25.725 1.00 30.34 489 ILE A O 1
ATOM 2867 N N . ALA C 2 152 ? 10.834 -16.014 23.804 1.00 27.12 490 ALA A N 1
ATOM 2868 C CA . ALA C 2 152 ? 10.497 -17.287 24.428 1.00 27.28 490 ALA A CA 1
ATOM 2869 C C . ALA C 2 152 ? 11.543 -17.697 25.457 1.00 30.50 490 ALA A C 1
ATOM 2870 O O . ALA C 2 152 ? 11.200 -18.225 26.526 1.00 31.44 490 ALA A O 1
ATOM 2872 N N . ILE C 2 153 ? 12.824 -17.457 25.160 1.00 29.00 491 ILE A N 1
ATOM 2873 C CA . ILE C 2 153 ? 13.878 -17.718 26.142 1.00 27.58 491 ILE A CA 1
ATOM 2874 C C . ILE C 2 153 ? 13.650 -16.880 27.397 1.00 28.09 491 ILE A C 1
ATOM 2875 O O . ILE C 2 153 ? 13.703 -17.388 28.527 1.00 31.39 491 ILE A O 1
ATOM 2880 N N . ALA C 2 154 ? 13.392 -15.581 27.219 1.00 27.90 492 ALA A N 1
ATOM 2881 C CA . ALA C 2 154 ? 13.172 -14.714 28.374 1.00 31.77 492 ALA A CA 1
ATOM 2882 C C . ALA C 2 154 ? 11.948 -15.155 29.171 1.00 33.15 492 ALA A C 1
ATOM 2883 O O . ALA C 2 154 ? 11.968 -15.144 30.405 1.00 32.27 492 ALA A O 1
ATOM 2885 N N . ARG C 2 155 ? 10.878 -15.560 28.483 1.00 32.68 493 ARG A N 1
ATOM 2886 C CA . ARG C 2 155 ? 9.691 -16.051 29.186 1.00 34.67 493 ARG A CA 1
ATOM 2887 C C . ARG C 2 155 ? 10.017 -17.303 29.994 1.00 34.86 493 ARG A C 1
ATOM 2888 O O . ARG C 2 155 ? 9.626 -17.428 31.162 1.00 37.73 493 ARG A O 1
ATOM 2896 N N . ALA C 2 156 ? 10.733 -18.247 29.380 1.00 33.63 494 ALA A N 1
ATOM 2897 C CA . ALA C 2 156 ? 11.018 -19.515 30.041 1.00 35.75 494 ALA A CA 1
ATOM 2898 C C . ALA C 2 156 ? 11.904 -19.321 31.265 1.00 37.04 494 ALA A C 1
ATOM 2899 O O . ALA C 2 156 ? 11.756 -20.045 32.259 1.00 35.92 494 ALA A O 1
ATOM 2901 N N . LEU C 2 157 ? 12.804 -18.334 31.218 1.00 32.09 495 LEU A N 1
ATOM 2902 C CA . LEU C 2 157 ? 13.665 -18.045 32.358 1.00 34.13 495 LEU A CA 1
ATOM 2903 C C . LEU C 2 157 ? 12.859 -17.626 33.582 1.00 37.73 495 LEU A C 1
ATOM 2904 O O . LEU C 2 157 ? 13.293 -17.852 34.716 1.00 38.29 495 LEU A O 1
ATOM 2909 N N . LEU C 2 158 ? 11.678 -17.038 33.381 1.00 38.38 496 LEU A N 1
ATOM 2910 C CA . LEU C 2 158 ? 10.843 -16.592 34.491 1.00 42.59 496 LEU A CA 1
ATOM 2911 C C . LEU C 2 158 ? 9.701 -17.550 34.814 1.00 44.71 496 LEU A C 1
ATOM 2912 O O . LEU C 2 158 ? 8.939 -17.288 35.749 1.00 49.32 496 LEU A O 1
ATOM 2917 N N . ARG C 2 159 ? 9.549 -18.634 34.064 1.00 40.58 497 ARG A N 1
ATOM 2918 C CA . ARG C 2 159 ? 8.522 -19.623 34.351 1.00 44.35 497 ARG A CA 1
ATOM 2919 C C . ARG C 2 159 ? 9.086 -20.657 35.313 1.00 46.90 497 ARG A C 1
ATOM 2920 O O . ARG C 2 159 ? 10.275 -20.983 35.259 1.00 43.76 497 ARG A O 1
ATOM 2928 N N . ASP C 2 160 ? 8.232 -21.182 36.191 1.00 47.49 498 ASP A N 1
ATOM 2929 C CA . ASP C 2 160 ? 8.637 -22.275 37.064 1.00 50.74 498 ASP A CA 1
ATOM 2930 C C . ASP C 2 160 ? 8.193 -23.632 36.526 1.00 49.29 498 ASP A C 1
ATOM 2931 O O . ASP C 2 160 ? 8.177 -24.616 37.273 1.00 51.35 498 ASP A O 1
ATOM 2936 N N . SER C 2 161 ? 7.850 -23.694 35.245 1.00 46.53 499 SER A N 1
ATOM 2937 C CA . SER C 2 161 ? 7.437 -24.938 34.607 1.00 46.49 499 SER A CA 1
ATOM 2938 C C . SER C 2 161 ? 8.497 -26.022 34.795 1.00 47.75 499 SER A C 1
ATOM 2939 O O . SER C 2 161 ? 9.671 -25.801 34.463 1.00 48.77 499 SER A O 1
ATOM 2942 N N . PRO C 2 162 ? 8.133 -27.203 35.302 1.00 45.94 500 PRO A N 1
ATOM 2943 C CA . PRO C 2 162 ? 9.138 -28.265 35.465 1.00 49.33 500 PRO A CA 1
ATOM 2944 C C . PRO C 2 162 ? 9.592 -28.889 34.149 1.00 50.42 500 PRO A C 1
ATOM 2945 O O . PRO C 2 162 ? 10.618 -29.582 34.141 1.00 50.62 500 PRO A O 1
ATOM 2949 N N . ILE C 2 163 ? 8.891 -28.655 33.043 1.00 41.38 501 ILE A N 1
ATOM 2950 C CA . ILE C 2 163 ? 9.231 -29.251 31.758 1.00 40.20 501 ILE A CA 1
ATOM 2951 C C . ILE C 2 163 ? 9.593 -28.150 30.770 1.00 43.48 501 ILE A C 1
ATOM 2952 O O . ILE C 2 163 ? 8.844 -27.178 30.607 1.00 38.96 501 ILE A O 1
ATOM 2957 N N . LEU C 2 164 ? 10.737 -28.314 30.110 1.00 36.92 502 LEU A N 1
ATOM 2958 C CA . LEU C 2 164 ? 11.195 -27.425 29.053 1.00 34.89 502 LEU A CA 1
ATOM 2959 C C . LEU C 2 164 ? 11.176 -28.164 27.724 1.00 37.34 502 LEU A C 1
ATOM 2960 O O . LEU C 2 164 ? 11.689 -29.285 27.618 1.00 36.21 502 LEU A O 1
ATOM 2965 N N . ILE C 2 165 ? 10.573 -27.545 26.717 1.00 35.28 503 ILE A N 1
ATOM 2966 C CA . ILE C 2 165 ? 10.657 -28.010 25.341 1.00 33.54 503 ILE A CA 1
ATOM 2967 C C . ILE C 2 165 ? 11.427 -26.959 24.569 1.00 35.36 503 ILE A C 1
ATOM 2968 O O . ILE C 2 165 ? 10.993 -25.804 24.469 1.00 34.65 503 ILE A O 1
ATOM 2973 N N . LEU C 2 166 ? 12.570 -27.352 24.033 1.00 34.21 504 LEU A N 1
ATOM 2974 C CA . LEU C 2 166 ? 13.487 -26.421 23.392 1.00 32.09 504 LEU A CA 1
ATOM 2975 C C . LEU C 2 166 ? 13.749 -26.896 21.973 1.00 33.06 504 LEU A C 1
ATOM 2976 O O . LEU C 2 166 ? 14.223 -28.016 21.770 1.00 39.50 504 LEU A O 1
ATOM 2981 N N . ASP C 2 167 ? 13.431 -26.052 20.998 1.00 32.32 505 ASP A N 1
ATOM 2982 C CA . ASP C 2 167 ? 13.788 -26.285 19.601 1.00 34.85 505 ASP A CA 1
ATOM 2983 C C . ASP C 2 167 ? 14.857 -25.254 19.255 1.00 35.39 505 ASP A C 1
ATOM 2984 O O . ASP C 2 167 ? 14.544 -24.097 18.961 1.00 34.84 505 ASP A O 1
ATOM 2989 N N . GLU C 2 168 ? 16.119 -25.676 19.306 1.00 39.16 506 GLU A N 1
ATOM 2990 C CA . GLU C 2 168 ? 17.250 -24.762 19.154 1.00 40.32 506 GLU A CA 1
ATOM 2991 C C . GLU C 2 168 ? 17.246 -24.082 17.795 1.00 38.09 506 GLU A C 1
ATOM 2992 O O . GLU C 2 168 ? 17.256 -24.752 16.758 1.00 37.21 506 GLU A O 1
ATOM 2998 N N . ALA C 2 169 ? 17.285 -22.754 17.804 1.00 38.83 507 ALA A N 1
ATOM 2999 C CA . ALA C 2 169 ? 17.424 -21.963 16.578 1.00 48.38 507 ALA A CA 1
ATOM 3000 C C . ALA C 2 169 ? 18.835 -21.411 16.458 1.00 62.82 507 ALA A C 1
ATOM 3001 O O . ALA C 2 169 ? 19.055 -20.246 16.138 1.00 67.51 507 ALA A O 1
ATOM 3003 N N . THR C 2 170 ? 19.812 -22.270 16.721 1.00 73.67 508 THR A N 1
ATOM 3004 C CA . THR C 2 170 ? 21.199 -21.842 16.825 1.00 88.00 508 THR A CA 1
ATOM 3005 C C . THR C 2 170 ? 21.859 -21.625 15.467 1.00 93.34 508 THR A C 1
ATOM 3006 O O . THR C 2 170 ? 22.813 -20.840 15.376 1.00 94.05 508 THR A O 1
ATOM 3010 N N . SER C 2 171 ? 21.356 -22.275 14.417 1.00 96.06 509 SER A N 1
ATOM 3011 C CA . SER C 2 171 ? 21.886 -22.109 13.070 1.00 102.01 509 SER A CA 1
ATOM 3012 C C . SER C 2 171 ? 22.117 -20.637 12.755 1.00 104.71 509 SER A C 1
ATOM 3013 O O . SER C 2 171 ? 21.243 -19.795 12.983 1.00 103.68 509 SER A O 1
ATOM 3016 N N . ALA C 2 172 ? 23.328 -20.340 12.272 1.00 106.56 510 ALA A N 1
ATOM 3017 C CA . ALA C 2 172 ? 23.811 -18.994 11.972 1.00 104.88 510 ALA A CA 1
ATOM 3018 C C . ALA C 2 172 ? 24.041 -18.171 13.236 1.00 100.05 510 ALA A C 1
ATOM 3019 O O . ALA C 2 172 ? 23.165 -17.399 13.639 1.00 96.82 510 ALA A O 1
ATOM 3021 N N . LEU C 2 173 ? 25.217 -18.339 13.858 1.00 101.02 511 LEU A N 1
ATOM 3022 C CA . LEU C 2 173 ? 25.718 -17.484 14.936 1.00 98.89 511 LEU A CA 1
ATOM 3023 C C . LEU C 2 173 ? 27.076 -17.987 15.428 1.00 101.81 511 LEU A C 1
ATOM 3024 O O . LEU C 2 173 ? 27.311 -19.200 15.471 1.00 105.98 511 LEU A O 1
ATOM 3029 N N . ASP C 2 174 ? 27.976 -17.067 15.795 1.00 99.35 512 ASP A N 1
ATOM 3030 C CA . ASP C 2 174 ? 29.269 -17.416 16.384 1.00 99.16 512 ASP A CA 1
ATOM 3031 C C . ASP C 2 174 ? 29.927 -16.178 16.984 1.00 99.12 512 ASP A C 1
ATOM 3032 O O . ASP C 2 174 ? 30.932 -15.684 16.462 1.00 105.12 512 ASP A O 1
ATOM 3037 N N . THR C 2 175 ? 29.367 -15.672 18.079 1.00 93.47 513 THR A N 1
ATOM 3038 C CA . THR C 2 175 ? 29.752 -14.386 18.642 1.00 87.06 513 THR A CA 1
ATOM 3039 C C . THR C 2 175 ? 29.664 -14.479 20.161 1.00 81.93 513 THR A C 1
ATOM 3040 O O . THR C 2 175 ? 29.426 -15.551 20.729 1.00 78.89 513 THR A O 1
ATOM 3044 N N . GLU C 2 176 ? 29.848 -13.332 20.823 1.00 77.68 514 GLU A N 1
ATOM 3045 C CA . GLU C 2 176 ? 29.437 -13.209 22.217 1.00 71.96 514 GLU A CA 1
ATOM 3046 C C . GLU C 2 176 ? 27.940 -13.446 22.371 1.00 64.69 514 GLU A C 1
ATOM 3047 O O . GLU C 2 176 ? 27.495 -13.972 23.399 1.00 64.12 514 GLU A O 1
ATOM 3053 N N . SER C 2 177 ? 27.150 -13.068 21.363 1.00 58.50 515 SER A N 1
ATOM 3054 C CA . SER C 2 177 ? 25.711 -13.307 21.427 1.00 55.72 515 SER A CA 1
ATOM 3055 C C . SER C 2 177 ? 25.403 -14.799 21.384 1.00 57.76 515 SER A C 1
ATOM 3056 O O . SER C 2 177 ? 24.550 -15.285 22.137 1.00 55.72 515 SER A O 1
ATOM 3059 N N . GLU C 2 178 ? 26.088 -15.539 20.508 1.00 61.11 516 GLU A N 1
ATOM 3060 C CA . GLU C 2 178 ? 25.948 -16.991 20.487 1.00 60.90 516 GLU A CA 1
ATOM 3061 C C . GLU C 2 178 ? 26.295 -17.598 21.845 1.00 57.93 516 GLU A C 1
ATOM 3062 O O . GLU C 2 178 ? 25.545 -18.424 22.381 1.00 52.40 516 GLU A O 1
ATOM 3068 N N . ARG C 2 179 ? 27.429 -17.189 22.422 1.00 52.77 517 ARG A N 1
ATOM 3069 C CA . ARG C 2 179 ? 27.844 -17.747 23.702 1.00 55.37 517 ARG A CA 1
ATOM 3070 C C . ARG C 2 179 ? 26.893 -17.355 24.823 1.00 56.09 517 ARG A C 1
ATOM 3071 O O . ARG C 2 179 ? 26.692 -18.137 25.759 1.00 59.73 517 ARG A O 1
ATOM 3079 N N . ALA C 2 180 ? 26.293 -16.164 24.750 1.00 52.54 518 ALA A N 1
ATOM 3080 C CA . ALA C 2 180 ? 25.330 -15.773 25.778 1.00 54.60 518 ALA A CA 1
ATOM 3081 C C . ALA C 2 180 ? 24.018 -16.533 25.637 1.00 52.03 518 ALA A C 1
ATOM 3082 O O . ALA C 2 180 ? 23.364 -16.837 26.642 1.00 52.23 518 ALA A O 1
ATOM 3084 N N . ILE C 2 181 ? 23.599 -16.820 24.402 1.00 50.73 519 ILE A N 1
ATOM 3085 C CA . ILE C 2 181 ? 22.400 -17.632 24.201 1.00 50.21 519 ILE A CA 1
ATOM 3086 C C . ILE C 2 181 ? 22.613 -19.014 24.799 1.00 48.52 519 ILE A C 1
ATOM 3087 O O . ILE C 2 181 ? 21.763 -19.532 25.532 1.00 50.10 519 ILE A O 1
ATOM 3092 N N . GLN C 2 182 ? 23.768 -19.619 24.509 1.00 43.98 520 GLN A N 1
ATOM 3093 C CA . GLN C 2 182 ? 24.081 -20.931 25.064 1.00 45.76 520 GLN A CA 1
ATOM 3094 C C . GLN C 2 182 ? 24.082 -20.896 26.587 1.00 49.26 520 GLN A C 1
ATOM 3095 O O . GLN C 2 182 ? 23.598 -21.834 27.235 1.00 43.60 520 GLN A O 1
ATOM 3101 N N . ALA C 2 183 ? 24.616 -19.819 27.177 1.00 42.99 521 ALA A N 1
ATOM 3102 C CA . ALA C 2 183 ? 24.576 -19.697 28.632 1.00 51.50 521 ALA A CA 1
ATOM 3103 C C . ALA C 2 183 ? 23.141 -19.575 29.130 1.00 46.03 521 ALA A C 1
ATOM 3104 O O . ALA C 2 183 ? 22.798 -20.113 30.187 1.00 49.73 521 ALA A O 1
ATOM 3106 N N . ALA C 2 184 ? 22.278 -18.888 28.377 1.00 46.07 522 ALA A N 1
ATOM 3107 C CA . ALA C 2 184 ? 20.867 -18.843 28.749 1.00 47.80 522 ALA A CA 1
ATOM 3108 C C . ALA C 2 184 ? 20.230 -20.220 28.634 1.00 43.92 522 ALA A C 1
ATOM 3109 O O . ALA C 2 184 ? 19.495 -20.650 29.531 1.00 47.64 522 ALA A O 1
ATOM 3111 N N . LEU C 2 185 ? 20.488 -20.920 27.527 1.00 41.25 523 LEU A N 1
ATOM 3112 C CA . LEU C 2 185 ? 19.904 -22.244 27.340 1.00 41.58 523 LEU A CA 1
ATOM 3113 C C . LEU C 2 185 ? 20.396 -23.217 28.406 1.00 46.20 523 LEU A C 1
ATOM 3114 O O . LEU C 2 185 ? 19.644 -24.093 28.847 1.00 43.60 523 LEU A O 1
ATOM 3119 N N . ASP C 2 186 ? 21.657 -23.081 28.826 1.00 44.55 524 ASP A N 1
ATOM 3120 C CA . ASP C 2 186 ? 22.155 -23.884 29.939 1.00 52.60 524 ASP A CA 1
ATOM 3121 C C . ASP C 2 186 ? 21.388 -23.583 31.225 1.00 52.97 524 ASP A C 1
ATOM 3122 O O . ASP C 2 186 ? 21.033 -24.499 31.974 1.00 51.70 524 ASP A O 1
ATOM 3127 N N . GLU C 2 187 ? 21.113 -22.303 31.494 1.00 53.11 525 GLU A N 1
ATOM 3128 C CA . GLU C 2 187 ? 20.330 -21.954 32.675 1.00 58.16 525 GLU A CA 1
ATOM 3129 C C . GLU C 2 187 ? 18.894 -22.463 32.572 1.00 54.18 525 GLU A C 1
ATOM 3130 O O . GLU C 2 187 ? 18.302 -22.843 33.588 1.00 55.60 525 GLU A O 1
ATOM 3136 N N . LEU C 2 188 ? 18.322 -22.487 31.363 1.00 46.17 526 LEU A N 1
ATOM 3137 C CA . LEU C 2 188 ? 16.964 -22.997 31.191 1.00 44.40 526 LEU A CA 1
ATOM 3138 C C . LEU C 2 188 ? 16.863 -24.465 31.585 1.00 50.65 526 LEU A C 1
ATOM 3139 O O . LEU C 2 188 ? 15.937 -24.860 32.297 1.00 48.02 526 LEU A O 1
ATOM 3144 N N . GLN C 2 189 ? 17.794 -25.298 31.111 1.00 55.04 527 GLN A N 1
ATOM 3145 C CA . GLN C 2 189 ? 17.676 -26.737 31.322 1.00 57.82 527 GLN A CA 1
ATOM 3146 C C . GLN C 2 189 ? 18.254 -27.180 32.653 1.00 61.68 527 GLN A C 1
ATOM 3147 O O . GLN C 2 189 ? 18.127 -28.358 33.005 1.00 60.62 527 GLN A O 1
ATOM 3153 N N . LYS C 2 190 ? 18.862 -26.258 33.393 1.00 61.49 528 LYS A N 1
ATOM 3154 C CA . LYS C 2 190 ? 19.427 -26.556 34.701 1.00 67.54 528 LYS A CA 1
ATOM 3155 C C . LYS C 2 190 ? 18.305 -26.886 35.678 1.00 71.16 528 LYS A C 1
ATOM 3156 O O . LYS C 2 190 ? 17.409 -26.066 35.908 1.00 70.73 528 LYS A O 1
ATOM 3162 N N . ASN C 2 191 ? 18.343 -28.099 36.232 1.00 76.39 529 ASN A N 1
ATOM 3163 C CA . ASN C 2 191 ? 17.412 -28.524 37.277 1.00 83.88 529 ASN A CA 1
ATOM 3164 C C . ASN C 2 191 ? 15.963 -28.455 36.791 1.00 79.22 529 ASN A C 1
ATOM 3165 O O . ASN C 2 191 ? 15.101 -27.830 37.413 1.00 82.58 529 ASN A O 1
ATOM 3170 N N . ARG C 2 192 ? 15.700 -29.111 35.662 1.00 68.90 530 ARG A N 1
ATOM 3171 C CA . ARG C 2 192 ? 14.352 -29.199 35.119 1.00 58.90 530 ARG A CA 1
ATOM 3172 C C . ARG C 2 192 ? 14.354 -30.223 33.992 1.00 50.52 530 ARG A C 1
ATOM 3173 O O . ARG C 2 192 ? 15.390 -30.468 33.366 1.00 47.54 530 ARG A O 1
ATOM 3181 N N . THR C 2 193 ? 13.195 -30.846 33.770 1.00 44.07 531 THR A N 1
ATOM 3182 C CA . THR C 2 193 ? 13.064 -31.836 32.707 1.00 44.48 531 THR A CA 1
ATOM 3183 C C . THR C 2 193 ? 13.091 -31.124 31.358 1.00 46.66 531 THR A C 1
ATOM 3184 O O . THR C 2 193 ? 12.256 -30.249 31.101 1.00 45.13 531 THR A O 1
ATOM 3188 N N . SER C 2 194 ? 14.040 -31.491 30.494 1.00 39.33 532 SER A N 1
ATOM 3189 C CA . SER C 2 194 ? 14.247 -30.773 29.239 1.00 38.76 532 SER A CA 1
ATOM 3190 C C . SER C 2 194 ? 14.269 -31.732 28.062 1.00 37.27 532 SER A C 1
ATOM 3191 O O . SER C 2 194 ? 15.050 -32.689 28.047 1.00 38.48 532 SER A O 1
ATOM 3194 N N . LEU C 2 195 ? 13.440 -31.453 27.067 1.00 35.40 533 LEU A N 1
ATOM 3195 C CA . LEU C 2 195 ? 13.443 -32.180 25.803 1.00 39.29 533 LEU A CA 1
ATOM 3196 C C . LEU C 2 195 ? 13.911 -31.213 24.720 1.00 41.22 533 LEU A C 1
ATOM 3197 O O . LEU C 2 195 ? 13.234 -30.221 24.431 1.00 42.17 533 LEU A O 1
ATOM 3202 N N . VAL C 2 196 ? 15.062 -31.498 24.115 1.00 37.70 534 VAL A N 1
ATOM 3203 C CA . VAL C 2 196 ? 15.716 -30.549 23.221 1.00 39.29 534 VAL A CA 1
ATOM 3204 C C . VAL C 2 196 ? 15.759 -31.114 21.808 1.00 37.76 534 VAL A C 1
ATOM 3205 O O . VAL C 2 196 ? 16.345 -32.179 21.571 1.00 40.52 534 VAL A O 1
ATOM 3209 N N . ILE C 2 197 ? 15.153 -30.389 20.872 1.00 38.80 535 ILE A N 1
ATOM 3210 C CA . ILE C 2 197 ? 15.380 -30.586 19.445 1.00 38.25 535 ILE A CA 1
ATOM 3211 C C . ILE C 2 197 ? 16.661 -29.827 19.114 1.00 38.13 535 ILE A C 1
ATOM 3212 O O . ILE C 2 197 ? 16.641 -28.607 18.927 1.00 39.55 535 ILE A O 1
ATOM 3217 N N . ALA C 2 198 ? 17.776 -30.536 19.036 1.00 35.05 536 ALA A N 1
ATOM 3218 C CA . ALA C 2 198 ? 19.069 -29.874 18.980 1.00 45.31 536 ALA A CA 1
ATOM 3219 C C . ALA C 2 198 ? 19.677 -29.935 17.585 1.00 53.77 536 ALA A C 1
ATOM 3220 O O . ALA C 2 198 ? 19.369 -30.822 16.782 1.00 53.22 536 ALA A O 1
ATOM 3222 N N . HIS C 2 199 ? 20.548 -28.950 17.314 1.00 64.06 537 HIS A N 1
ATOM 3223 C CA . HIS C 2 199 ? 21.364 -28.890 16.104 1.00 69.15 537 HIS A CA 1
ATOM 3224 C C . HIS C 2 199 ? 22.811 -28.484 16.355 1.00 72.72 537 HIS A C 1
ATOM 3225 O O . HIS C 2 199 ? 23.601 -28.513 15.409 1.00 73.46 537 HIS A O 1
ATOM 3232 N N . ARG C 2 200 ? 23.193 -28.112 17.573 1.00 76.32 538 ARG A N 1
ATOM 3233 C CA . ARG C 2 200 ? 24.538 -27.633 17.851 1.00 84.34 538 ARG A CA 1
ATOM 3234 C C . ARG C 2 200 ? 25.300 -28.624 18.722 1.00 81.31 538 ARG A C 1
ATOM 3235 O O . ARG C 2 200 ? 24.714 -29.368 19.515 1.00 77.97 538 ARG A O 1
ATOM 3243 N N . LEU C 2 201 ? 26.627 -28.587 18.595 1.00 79.77 539 LEU A N 1
ATOM 3244 C CA . LEU C 2 201 ? 27.462 -29.587 19.249 1.00 76.21 539 LEU A CA 1
ATOM 3245 C C . LEU C 2 201 ? 27.399 -29.472 20.769 1.00 75.02 539 LEU A C 1
ATOM 3246 O O . LEU C 2 201 ? 27.422 -30.489 21.470 1.00 72.51 539 LEU A O 1
ATOM 3251 N N . SER C 2 202 ? 27.309 -28.253 21.304 1.00 76.22 540 SER A N 1
ATOM 3252 C CA . SER C 2 202 ? 27.409 -28.092 22.752 1.00 78.23 540 SER A CA 1
ATOM 3253 C C . SER C 2 202 ? 26.149 -28.589 23.454 1.00 72.50 540 SER A C 1
ATOM 3254 O O . SER C 2 202 ? 26.230 -29.314 24.454 1.00 69.42 540 SER A O 1
ATOM 3257 N N . THR C 2 203 ? 24.971 -28.216 22.946 1.00 65.03 541 THR A N 1
ATOM 3258 C CA . THR C 2 203 ? 23.741 -28.684 23.572 1.00 55.49 541 THR A CA 1
ATOM 3259 C C . THR C 2 203 ? 23.622 -30.192 23.484 1.00 56.90 541 THR A C 1
ATOM 3260 O O . THR C 2 203 ? 23.042 -30.833 24.369 1.00 58.76 541 THR A O 1
ATOM 3264 N N . ILE C 2 204 ? 24.192 -30.778 22.444 1.00 59.93 542 ILE A N 1
ATOM 3265 C CA . ILE C 2 204 ? 24.130 -32.222 22.291 1.00 65.21 542 ILE A CA 1
ATOM 3266 C C . ILE C 2 204 ? 25.003 -32.913 23.332 1.00 54.40 542 ILE A C 1
ATOM 3267 O O . ILE C 2 204 ? 24.539 -33.792 24.071 1.00 48.67 542 ILE A O 1
ATOM 3272 N N . GLU C 2 205 ? 26.270 -32.501 23.432 1.00 49.04 543 GLU A N 1
ATOM 3273 C CA . GLU C 2 205 ? 27.246 -33.286 24.182 1.00 47.03 543 GLU A CA 1
ATOM 3274 C C . GLU C 2 205 ? 26.943 -33.318 25.672 1.00 40.67 543 GLU A C 1
ATOM 3275 O O . GLU C 2 205 ? 27.196 -34.332 26.327 1.00 48.27 543 GLU A O 1
ATOM 3281 N N . LYS C 2 206 ? 26.400 -32.236 26.224 1.00 41.62 544 LYS A N 1
ATOM 3282 C CA . LYS C 2 206 ? 26.129 -32.174 27.654 1.00 44.21 544 LYS A CA 1
ATOM 3283 C C . LYS C 2 206 ? 24.826 -32.850 28.060 1.00 44.22 544 LYS A C 1
ATOM 3284 O O . LYS C 2 206 ? 24.566 -32.971 29.264 1.00 45.89 544 LYS A O 1
ATOM 3290 N N . ALA C 2 207 ? 24.003 -33.288 27.110 1.00 33.85 545 ALA A N 1
ATOM 3291 C CA . ALA C 2 207 ? 22.723 -33.887 27.468 1.00 31.99 545 ALA A CA 1
ATOM 3292 C C . ALA C 2 207 ? 22.922 -35.186 28.245 1.00 34.89 545 ALA A C 1
ATOM 3293 O O . ALA C 2 207 ? 23.910 -35.906 28.062 1.00 38.56 545 ALA A O 1
ATOM 3295 N N . ASP C 2 208 ? 21.968 -35.488 29.134 1.00 34.36 546 ASP A N 1
ATOM 3296 C CA . ASP C 2 208 ? 22.036 -36.760 29.849 1.00 39.15 546 ASP A CA 1
ATOM 3297 C C . ASP C 2 208 ? 21.859 -37.936 28.894 1.00 38.22 546 ASP A C 1
ATOM 3298 O O . ASP C 2 208 ? 22.431 -39.011 29.112 1.00 37.14 546 ASP A O 1
ATOM 3303 N N . GLU C 2 209 ? 21.085 -37.749 27.827 1.00 36.05 547 GLU A N 1
ATOM 3304 C CA . GLU C 2 209 ? 20.875 -38.799 26.839 1.00 40.35 547 GLU A CA 1
ATOM 3305 C C . GLU C 2 209 ? 20.592 -38.167 25.486 1.00 38.48 547 GLU A C 1
ATOM 3306 O O . GLU C 2 209 ? 19.903 -37.146 25.399 1.00 43.86 547 GLU A O 1
ATOM 3312 N N . ILE C 2 210 ? 21.135 -38.776 24.438 1.00 37.53 548 ILE A N 1
ATOM 3313 C CA . ILE C 2 210 ? 20.890 -38.365 23.061 1.00 33.59 548 ILE A CA 1
ATOM 3314 C C . ILE C 2 210 ? 20.095 -39.472 22.389 1.00 37.17 548 ILE A C 1
ATOM 3315 O O . ILE C 2 210 ? 20.413 -40.656 22.548 1.00 38.14 548 ILE A O 1
ATOM 3320 N N . VAL C 2 211 ? 19.043 -39.094 21.672 1.00 37.11 549 VAL A N 1
ATOM 3321 C CA . VAL C 2 211 ? 18.169 -40.042 20.995 1.00 35.27 549 VAL A CA 1
ATOM 3322 C C . VAL C 2 211 ? 18.207 -39.727 19.509 1.00 36.13 549 VAL A C 1
ATOM 3323 O O . VAL C 2 211 ? 17.783 -38.643 19.092 1.00 38.47 549 VAL A O 1
ATOM 3327 N N . VAL C 2 212 ? 18.727 -40.659 18.716 1.00 33.85 550 VAL A N 1
ATOM 3328 C CA . VAL C 2 212 ? 18.735 -40.515 17.264 1.00 36.13 550 VAL A CA 1
ATOM 3329 C C . VAL C 2 212 ? 17.436 -41.084 16.709 1.00 34.02 550 VAL A C 1
ATOM 3330 O O . VAL C 2 212 ? 17.100 -42.250 16.961 1.00 31.21 550 VAL A O 1
ATOM 3334 N N . VAL C 2 213 ? 16.718 -40.268 15.939 1.00 35.20 551 VAL A N 1
ATOM 3335 C CA . VAL C 2 213 ? 15.455 -40.647 15.313 1.00 38.06 551 VAL A CA 1
ATOM 3336 C C . VAL C 2 213 ? 15.661 -40.686 13.805 1.00 39.74 551 VAL A C 1
ATOM 3337 O O . VAL C 2 213 ? 16.290 -39.788 13.237 1.00 44.37 551 VAL A O 1
ATOM 3341 N N . GLU C 2 214 ? 15.135 -41.726 13.157 1.00 38.53 552 GLU A N 1
ATOM 3342 C CA . GLU C 2 214 ? 15.210 -41.854 11.704 1.00 42.38 552 GLU A CA 1
ATOM 3343 C C . GLU C 2 214 ? 13.888 -42.398 11.178 1.00 41.80 552 GLU A C 1
ATOM 3344 O O . GLU C 2 214 ? 13.451 -43.475 11.599 1.00 38.31 552 GLU A O 1
ATOM 3350 N N . ASP C 2 215 ? 13.264 -41.660 10.255 1.00 41.40 553 ASP A N 1
ATOM 3351 C CA . ASP C 2 215 ? 11.985 -42.050 9.650 1.00 41.56 553 ASP A CA 1
ATOM 3352 C C . ASP C 2 215 ? 10.967 -42.478 10.709 1.00 39.74 553 ASP A C 1
ATOM 3353 O O . ASP C 2 215 ? 10.313 -43.517 10.592 1.00 39.91 553 ASP A O 1
ATOM 3358 N N . GLY C 2 216 ? 10.846 -41.669 11.760 1.00 39.57 554 GLY A N 1
ATOM 3359 C CA . GLY C 2 216 ? 9.897 -41.927 12.826 1.00 41.98 554 GLY A CA 1
ATOM 3360 C C . GLY C 2 216 ? 10.296 -42.973 13.845 1.00 43.19 554 GLY A C 1
ATOM 3361 O O . GLY C 2 216 ? 9.484 -43.302 14.718 1.00 41.77 554 GLY A O 1
ATOM 3362 N N . VAL C 2 217 ? 11.519 -43.495 13.776 1.00 36.07 555 VAL A N 1
ATOM 3363 C CA . VAL C 2 217 ? 11.944 -44.637 14.576 1.00 37.86 555 VAL A CA 1
ATOM 3364 C C . VAL C 2 217 ? 13.189 -44.251 15.366 1.00 42.38 555 VAL A C 1
ATOM 3365 O O . VAL C 2 217 ? 14.164 -43.748 14.792 1.00 40.75 555 VAL A O 1
ATOM 3369 N N . ILE C 2 218 ? 13.158 -44.484 16.679 1.00 40.07 556 ILE A N 1
ATOM 3370 C CA . ILE C 2 218 ? 14.353 -44.283 17.494 1.00 33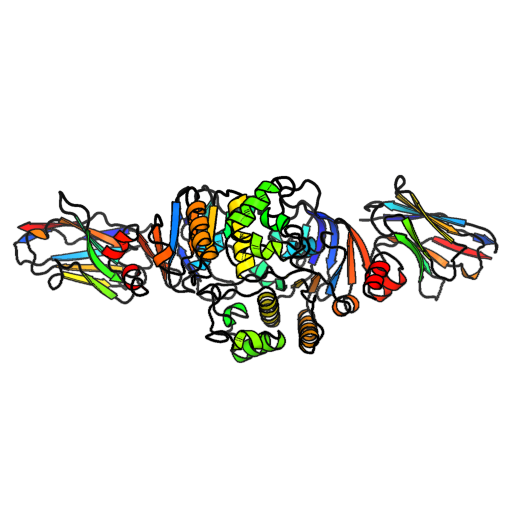.05 556 ILE A CA 1
ATOM 3371 C C . ILE C 2 218 ? 15.344 -45.391 17.167 1.00 31.95 556 ILE A C 1
ATOM 3372 O O . ILE C 2 218 ? 15.046 -46.576 17.356 1.00 36.02 556 ILE A O 1
ATOM 3377 N N . VAL C 2 219 ? 16.520 -45.019 16.661 1.00 31.02 557 VAL A N 1
ATOM 3378 C CA . VAL C 2 219 ? 17.469 -46.036 16.216 1.00 38.92 557 VAL A CA 1
ATOM 3379 C C . VAL C 2 219 ? 18.611 -46.221 17.213 1.00 34.21 557 VAL A C 1
ATOM 3380 O O . VAL C 2 219 ? 19.199 -47.305 17.291 1.00 37.29 557 VAL A O 1
ATOM 3384 N N . GLU C 2 220 ? 18.926 -45.178 17.985 1.00 32.74 558 GLU A N 1
ATOM 3385 C CA . GLU C 2 220 ? 20.101 -45.159 18.860 1.00 38.24 558 GLU A CA 1
ATOM 3386 C C . GLU C 2 220 ? 19.886 -44.203 20.020 1.00 34.42 558 GLU A C 1
ATOM 3387 O O . GLU C 2 220 ? 19.389 -43.093 19.826 1.00 39.26 558 GLU A O 1
ATOM 3393 N N . ARG C 2 221 ? 20.291 -44.634 21.215 1.00 34.55 559 ARG A N 1
ATOM 3394 C CA . ARG C 2 221 ? 20.186 -43.839 22.435 1.00 33.34 559 ARG A CA 1
ATOM 3395 C C . ARG C 2 221 ? 21.483 -43.964 23.219 1.00 33.26 559 ARG A C 1
ATOM 3396 O O . ARG C 2 221 ? 22.053 -45.057 23.303 1.00 33.75 559 ARG A O 1
ATOM 3404 N N . GLY C 2 222 ? 21.929 -42.875 23.826 1.00 31.90 560 GLY A N 1
ATOM 3405 C CA . GLY C 2 222 ? 23.092 -42.957 24.690 1.00 34.50 560 GLY A CA 1
ATOM 3406 C C . GLY C 2 222 ? 23.680 -41.591 24.965 1.00 37.04 560 GLY A C 1
ATOM 3407 O O . GLY C 2 222 ? 23.216 -40.570 24.455 1.00 37.31 560 GLY A O 1
ATOM 3408 N N . THR C 2 223 ? 24.714 -41.594 25.803 1.00 35.91 561 THR A N 1
ATOM 3409 C CA . THR C 2 223 ? 25.481 -40.377 26.012 1.00 36.12 561 THR A CA 1
ATOM 3410 C C . THR C 2 223 ? 26.348 -40.095 24.793 1.00 31.91 561 THR A C 1
ATOM 3411 O O . THR C 2 223 ? 26.633 -40.981 23.983 1.00 36.07 561 THR A O 1
ATOM 3415 N N . HIS C 2 224 ? 26.772 -38.833 24.676 1.00 34.06 562 HIS A N 1
ATOM 3416 C CA . HIS C 2 224 ? 27.702 -38.433 23.620 1.00 37.09 562 HIS A CA 1
ATOM 3417 C C . HIS C 2 224 ? 28.893 -39.386 23.519 1.00 39.66 562 HIS A C 1
ATOM 3418 O O . HIS C 2 224 ? 29.163 -39.953 22.451 1.00 36.32 562 HIS A O 1
ATOM 3425 N N . ASN C 2 225 ? 29.619 -39.576 24.625 1.00 42.58 563 ASN A N 1
ATOM 3426 C CA . ASN C 2 225 ? 30.803 -40.433 24.590 1.00 48.73 563 ASN A CA 1
ATOM 3427 C C . ASN C 2 225 ? 30.434 -41.868 24.241 1.00 46.97 563 ASN A C 1
ATOM 3428 O O . ASN C 2 225 ? 31.106 -42.513 23.426 1.00 46.67 563 ASN A O 1
ATOM 3433 N N . ASP C 2 226 ? 29.385 -42.401 24.869 1.00 45.12 564 ASP A N 1
ATOM 3434 C CA . ASP C 2 226 ? 28.995 -43.771 24.563 1.00 44.41 564 ASP A CA 1
ATOM 3435 C C . ASP C 2 226 ? 28.594 -43.906 23.100 1.00 39.09 564 ASP A C 1
ATOM 3436 O O . ASP C 2 226 ? 28.971 -44.877 22.436 1.00 38.06 564 ASP A O 1
ATOM 3441 N N . LEU C 2 227 ? 27.854 -42.925 22.573 1.00 34.10 565 LEU A N 1
ATOM 3442 C CA . LEU C 2 227 ? 27.440 -42.983 21.173 1.00 41.35 565 LEU A CA 1
ATOM 3443 C C . LEU C 2 227 ? 28.634 -42.893 20.228 1.00 43.39 565 LEU A C 1
ATOM 3444 O O . LEU C 2 227 ? 28.643 -43.539 19.176 1.00 45.71 565 LEU A O 1
ATOM 3449 N N . LEU C 2 228 ? 29.653 -42.104 20.579 1.00 43.60 566 LEU A N 1
ATOM 3450 C CA . LEU C 2 228 ? 30.867 -42.104 19.770 1.00 43.55 566 LEU A CA 1
ATOM 3451 C C . LEU C 2 228 ? 31.565 -43.455 19.839 1.00 43.74 566 LEU A C 1
ATOM 3452 O O . LEU C 2 228 ? 32.033 -43.973 18.821 1.00 41.06 566 LEU A O 1
ATOM 3457 N N . GLU C 2 229 ? 31.631 -44.055 21.028 1.00 42.46 567 GLU A N 1
ATOM 3458 C CA . GLU C 2 229 ? 32.251 -45.372 21.119 1.00 47.22 567 GLU A CA 1
ATOM 3459 C C . GLU C 2 229 ? 31.409 -46.446 20.439 1.00 48.50 567 GLU A C 1
ATOM 3460 O O . GLU C 2 229 ? 31.965 -47.454 19.982 1.00 46.90 567 GLU A O 1
ATOM 3466 N N . HIS C 2 230 ? 30.092 -46.224 20.325 1.00 40.32 568 HIS A N 1
ATOM 3467 C CA . HIS C 2 230 ? 29.204 -47.143 19.618 1.00 42.10 568 HIS A CA 1
ATOM 3468 C C . HIS C 2 230 ? 29.523 -47.249 18.128 1.00 44.81 568 HIS A C 1
ATOM 3469 O O . HIS C 2 230 ? 29.175 -48.261 17.508 1.00 46.68 568 HIS A O 1
ATOM 3476 N N . ARG C 2 231 ? 30.161 -46.233 17.544 1.00 44.72 569 ARG A N 1
ATOM 3477 C CA . ARG C 2 231 ? 30.510 -46.213 16.116 1.00 44.09 569 ARG A CA 1
ATOM 3478 C C . ARG C 2 231 ? 29.300 -46.547 15.239 1.00 43.69 569 ARG A C 1
ATOM 3479 O O . ARG C 2 231 ? 29.369 -47.361 14.312 1.00 41.27 569 ARG A O 1
ATOM 3487 N N . GLY C 2 232 ? 28.182 -45.893 15.538 1.00 38.04 570 GLY A N 1
ATOM 3488 C CA . GLY C 2 232 ? 26.943 -46.150 14.833 1.00 43.30 570 GLY A CA 1
ATOM 3489 C C . GLY C 2 232 ? 26.413 -44.929 14.111 1.00 44.14 570 GLY A C 1
ATOM 3490 O O . GLY C 2 232 ? 27.180 -44.187 13.488 1.00 43.65 570 GLY A O 1
ATOM 3491 N N . VAL C 2 233 ? 25.103 -44.694 14.204 1.00 38.59 571 VAL A N 1
ATOM 3492 C CA . VAL C 2 233 ? 24.498 -43.609 13.436 1.00 42.69 571 VAL A CA 1
ATOM 3493 C C . VAL C 2 233 ? 24.939 -42.254 13.978 1.00 42.41 571 VAL A C 1
ATOM 3494 O O . VAL C 2 233 ? 25.338 -41.365 13.218 1.00 40.98 571 VAL A O 1
ATOM 3498 N N . TYR C 2 234 ? 24.873 -42.073 15.300 1.00 41.14 572 TYR A N 1
ATOM 3499 C CA . TYR C 2 234 ? 25.266 -40.791 15.878 1.00 39.25 572 TYR A CA 1
ATOM 3500 C C . TYR C 2 234 ? 26.728 -40.484 15.582 1.00 39.82 572 TYR A C 1
ATOM 3501 O O . TYR C 2 234 ? 27.073 -39.342 15.250 1.00 38.31 572 TYR A O 1
ATOM 3510 N N . ALA C 2 235 ? 27.604 -41.488 15.714 1.00 36.03 573 ALA A N 1
ATOM 3511 C CA . ALA C 2 235 ? 28.996 -41.327 15.293 1.00 42.85 573 ALA A CA 1
ATOM 3512 C C . ALA C 2 235 ? 29.089 -40.726 13.896 1.00 44.24 573 ALA A C 1
ATOM 3513 O O . ALA C 2 235 ? 29.879 -39.804 13.657 1.00 42.40 573 ALA A O 1
ATOM 3515 N N . GLN C 2 236 ? 28.286 -41.231 12.957 1.00 47.38 574 GLN A N 1
ATOM 3516 C CA . GLN C 2 236 ? 28.334 -40.698 11.598 1.00 51.65 574 GLN A CA 1
ATOM 3517 C C . GLN C 2 236 ? 27.847 -39.257 11.567 1.00 44.71 574 GLN A C 1
ATOM 3518 O O . GLN C 2 236 ? 28.494 -38.387 10.977 1.00 46.82 574 GLN A O 1
ATOM 3524 N N . LEU C 2 237 ? 26.711 -38.987 12.215 1.00 42.44 575 LEU A N 1
ATOM 3525 C CA . LEU C 2 237 ? 26.168 -37.632 12.274 1.00 45.33 575 LEU A CA 1
ATOM 3526 C C . LEU C 2 237 ? 27.183 -36.652 12.841 1.00 44.99 575 LEU A C 1
ATOM 3527 O O . LEU C 2 237 ? 27.456 -35.604 12.242 1.00 51.23 575 LEU A O 1
ATOM 3532 N N . HIS C 2 238 ? 27.721 -36.963 14.024 1.00 47.95 576 HIS A N 1
ATOM 3533 C CA . HIS C 2 238 ? 28.679 -36.072 14.669 1.00 51.73 576 HIS A CA 1
ATOM 3534 C C . HIS C 2 238 ? 29.880 -35.817 13.772 1.00 52.09 576 HIS A C 1
ATOM 3535 O O . HIS C 2 238 ? 30.411 -34.700 13.742 1.00 57.79 576 HIS A O 1
ATOM 3542 N N . LYS C 2 239 ? 30.323 -36.839 13.032 1.00 49.57 577 LYS A N 1
ATOM 3543 C CA . LYS C 2 239 ? 31.500 -36.662 12.189 1.00 52.37 577 LYS A CA 1
ATOM 3544 C C . LYS C 2 239 ? 31.234 -35.665 11.067 1.00 51.76 577 LYS A C 1
ATOM 3545 O O . LYS C 2 239 ? 32.158 -34.996 10.603 1.00 56.66 577 LYS A O 1
ATOM 3551 N N . MET C 2 240 ? 29.983 -35.531 10.631 1.00 57.61 578 MET A N 1
ATOM 3552 C CA . MET C 2 240 ? 29.681 -34.557 9.588 1.00 59.25 578 MET A CA 1
ATOM 3553 C C . MET C 2 240 ? 29.753 -33.116 10.096 1.00 59.47 578 MET A C 1
ATOM 3554 O O . MET C 2 240 ? 30.030 -32.205 9.303 1.00 55.28 578 MET A O 1
ATOM 3559 N N . GLN C 2 241 ? 29.547 -32.893 11.398 1.00 60.27 579 GLN A N 1
ATOM 3560 C CA . GLN C 2 241 ? 29.770 -31.600 12.032 1.00 64.83 579 GLN A CA 1
ATOM 3561 C C . GLN C 2 241 ? 31.139 -31.502 12.716 1.00 70.80 579 GLN A C 1
ATOM 3562 O O . GLN C 2 241 ? 31.430 -30.479 13.344 1.00 71.13 579 GLN A O 1
ATOM 3568 N N . PHE C 2 242 ? 31.988 -32.524 12.580 1.00 73.84 580 PHE A N 1
ATOM 3569 C CA . PHE C 2 242 ? 33.319 -32.570 13.205 1.00 78.14 580 PHE A CA 1
ATOM 3570 C C . PHE C 2 242 ? 34.151 -31.322 12.930 1.00 89.92 580 PHE A C 1
ATOM 3571 O O . PHE C 2 242 ? 35.132 -31.044 13.628 1.00 96.09 580 PHE A O 1
ATOM 3579 N N . GLY D 2 2 ? -19.994 -22.630 8.623 1.00 58.64 340 GLY B N 1
ATOM 3580 C CA . GLY D 2 2 ? -19.880 -22.965 10.037 1.00 55.75 340 GLY B CA 1
ATOM 3581 C C . GLY D 2 2 ? -20.462 -21.976 11.050 1.00 49.07 340 GLY B C 1
ATOM 3582 O O . GLY D 2 2 ? -20.213 -20.783 10.991 1.00 44.75 340 GLY B O 1
ATOM 3583 N N . ASP D 2 3 ? -21.236 -22.481 12.000 1.00 51.38 341 ASP B N 1
ATOM 3584 C CA . ASP D 2 3 ? -21.816 -21.660 13.056 1.00 47.61 341 ASP B CA 1
ATOM 3585 C C . ASP D 2 3 ? -20.890 -21.642 14.275 1.00 40.92 341 ASP B C 1
ATOM 3586 O O . ASP D 2 3 ? -20.367 -22.682 14.678 1.00 39.78 341 ASP B O 1
ATOM 3591 N N . VAL D 2 4 ? -20.672 -20.457 14.851 1.00 28.23 342 VAL B N 1
ATOM 3592 C CA . VAL D 2 4 ? -19.865 -20.308 16.069 1.00 34.16 342 VAL B CA 1
ATOM 3593 C C . VAL D 2 4 ? -20.650 -19.500 17.095 1.00 40.42 342 VAL B C 1
ATOM 3594 O O . VAL D 2 4 ? -21.171 -18.422 16.777 1.00 35.85 342 VAL B O 1
ATOM 3598 N N . GLU D 2 5 ? -20.712 -19.999 18.333 1.00 27.57 343 GLU B N 1
ATOM 3599 C CA . GLU D 2 5 ? -21.474 -19.312 19.370 1.00 31.29 343 GLU B CA 1
ATOM 3600 C C . GLU D 2 5 ? -20.790 -19.425 20.725 1.00 33.06 343 GLU B C 1
ATOM 3601 O O . GLU D 2 5 ? -20.454 -20.528 21.172 1.00 32.08 343 GLU B O 1
ATOM 3607 N N . PHE D 2 6 ? -20.593 -18.277 21.369 1.00 31.22 344 PHE B N 1
ATOM 3608 C CA . PHE D 2 6 ? -20.194 -18.197 22.769 1.00 29.49 344 PHE B CA 1
ATOM 3609 C C . PHE D 2 6 ? -21.451 -18.004 23.606 1.00 34.94 344 PHE B C 1
ATOM 3610 O O . PHE D 2 6 ? -22.201 -17.053 23.372 1.00 28.10 344 PHE B O 1
ATOM 3618 N N . ARG D 2 7 ? -21.656 -18.876 24.596 1.00 28.80 345 ARG B N 1
ATOM 3619 C CA . ARG D 2 7 ? -22.782 -18.775 25.523 1.00 30.92 345 ARG B CA 1
ATOM 3620 C C . ARG D 2 7 ? -22.249 -18.606 26.939 1.00 32.18 345 ARG B C 1
ATOM 3621 O O . ARG D 2 7 ? -21.611 -19.519 27.477 1.00 30.49 345 ARG B O 1
ATOM 3629 N N . ASN D 2 8 ? -22.514 -17.434 27.530 1.00 32.04 346 ASN B N 1
ATOM 3630 C CA . ASN D 2 8 ? -22.085 -17.088 28.892 1.00 34.69 346 ASN B CA 1
ATOM 3631 C C . ASN D 2 8 ? -20.629 -17.475 29.160 1.00 30.47 346 ASN B C 1
ATOM 3632 O O . ASN D 2 8 ? -20.314 -18.146 30.145 1.00 32.31 346 ASN B O 1
ATOM 3637 N N . VAL D 2 9 ? -19.727 -17.049 28.282 1.00 29.98 347 VAL B N 1
ATOM 3638 C CA . VAL D 2 9 ? -18.336 -17.489 28.367 1.00 29.25 347 VAL B CA 1
ATOM 3639 C C . VAL D 2 9 ? -17.555 -16.567 29.292 1.00 37.47 347 VAL B C 1
ATOM 3640 O O . VAL D 2 9 ? -17.483 -15.352 29.070 1.00 29.28 347 VAL B O 1
ATOM 3644 N N . THR D 2 10 ? -16.954 -17.149 30.324 1.00 30.47 348 THR B N 1
ATOM 3645 C CA . THR D 2 10 ? -16.008 -16.450 31.182 1.00 31.04 348 THR B CA 1
ATOM 3646 C C . THR D 2 10 ? -14.661 -17.156 31.105 1.00 31.04 348 THR B C 1
ATOM 3647 O O . THR D 2 10 ? -14.598 -18.388 31.114 1.00 35.59 348 THR B O 1
ATOM 3651 N N . PHE D 2 11 ? -13.585 -16.378 31.031 1.00 37.13 349 PHE B N 1
ATOM 3652 C CA . PHE D 2 11 ? -12.252 -16.948 30.898 1.00 36.28 349 PHE B CA 1
ATOM 3653 C C . PHE D 2 11 ? -11.240 -16.107 31.656 1.00 33.47 349 PHE B C 1
ATOM 3654 O O . PHE D 2 11 ? -11.280 -14.874 31.604 1.00 31.75 349 PHE B O 1
ATOM 3662 N N . THR D 2 12 ? -10.311 -16.791 32.326 1.00 34.36 350 THR B N 1
ATOM 3663 C CA . THR D 2 12 ? -9.236 -16.167 33.086 1.00 40.02 350 THR B CA 1
ATOM 3664 C C . THR D 2 12 ? -7.917 -16.804 32.671 1.00 44.88 350 THR B C 1
ATOM 3665 O O . THR D 2 12 ? -7.798 -18.033 32.667 1.00 46.14 350 THR B O 1
ATOM 3669 N N . TYR D 2 13 ? -6.935 -15.980 32.311 1.00 41.92 351 TYR B N 1
ATOM 3670 C CA . TYR D 2 13 ? -5.642 -16.535 31.939 1.00 40.31 351 TYR B CA 1
ATOM 3671 C C . TYR D 2 13 ? -5.008 -17.208 33.154 1.00 40.74 351 TYR B C 1
ATOM 3672 O O . TYR D 2 13 ? -5.154 -16.717 34.280 1.00 45.76 351 TYR B O 1
ATOM 3681 N N . PRO D 2 14 ? -4.334 -18.342 32.969 1.00 45.76 352 PRO B N 1
ATOM 3682 C CA . PRO D 2 14 ? -3.768 -19.073 34.114 1.00 50.21 352 PRO B CA 1
ATOM 3683 C C . PRO D 2 14 ? -2.882 -18.175 34.967 1.00 51.63 352 PRO B C 1
ATOM 3684 O O . PRO D 2 14 ? -2.044 -17.433 34.454 1.00 55.15 352 PRO B O 1
ATOM 3688 N N . GLY D 2 15 ? -3.092 -18.235 36.282 1.00 48.69 353 GLY B N 1
ATOM 3689 C CA . GLY D 2 15 ? -2.368 -17.412 37.220 1.00 47.45 353 GLY B CA 1
ATOM 3690 C C . GLY D 2 15 ? -2.971 -16.045 37.484 1.00 51.23 353 GLY B C 1
ATOM 3691 O O . GLY D 2 15 ? -2.696 -15.459 38.536 1.00 55.18 353 GLY B O 1
ATOM 3692 N N . ARG D 2 16 ? -3.780 -15.515 36.571 1.00 48.51 354 ARG B N 1
ATOM 3693 C CA . ARG D 2 16 ? -4.346 -14.195 36.791 1.00 52.43 354 ARG B CA 1
ATOM 3694 C C . ARG D 2 16 ? -5.443 -14.256 37.855 1.00 53.53 354 ARG B C 1
ATOM 3695 O O . ARG D 2 16 ? -6.018 -15.312 38.137 1.00 51.99 354 ARG B O 1
ATOM 3703 N N . ASP D 2 17 ? -5.728 -13.099 38.456 1.00 56.71 355 ASP B N 1
ATOM 3704 C CA . ASP D 2 17 ? -6.740 -13.003 39.500 1.00 61.22 355 ASP B CA 1
ATOM 3705 C C . ASP D 2 17 ? -8.032 -12.351 39.035 1.00 59.39 355 ASP B C 1
ATOM 3706 O O . ASP D 2 17 ? -9.030 -12.409 39.760 1.00 63.45 355 ASP B O 1
ATOM 3711 N N . VAL D 2 18 ? -8.041 -11.730 37.860 1.00 60.52 356 VAL B N 1
ATOM 3712 C CA . VAL D 2 18 ? -9.255 -11.153 37.287 1.00 57.20 356 VAL B CA 1
ATOM 3713 C C . VAL D 2 18 ? -9.518 -11.845 35.956 1.00 48.62 356 VAL B C 1
ATOM 3714 O O . VAL D 2 18 ? -8.565 -12.286 35.292 1.00 43.82 356 VAL B O 1
ATOM 3718 N N . PRO D 2 19 ? -10.775 -11.973 35.531 1.00 40.53 357 PRO B N 1
ATOM 3719 C CA . PRO D 2 19 ? -11.053 -12.618 34.244 1.00 37.66 357 PRO B CA 1
ATOM 3720 C C . PRO D 2 19 ? -10.648 -11.738 33.076 1.00 38.23 357 PRO B C 1
ATOM 3721 O O . PRO D 2 19 ? -10.721 -10.509 33.134 1.00 36.21 357 PRO B O 1
ATOM 3725 N N . ALA D 2 20 ? -10.240 -12.394 31.991 1.00 32.85 358 ALA B N 1
ATOM 3726 C CA . ALA D 2 20 ? -10.011 -11.683 30.742 1.00 33.24 358 ALA B CA 1
ATOM 3727 C C . ALA D 2 20 ? -11.302 -11.503 29.948 1.00 35.16 358 ALA B C 1
ATOM 3728 O O . ALA D 2 20 ? -11.409 -10.567 29.144 1.00 36.38 358 ALA B O 1
ATOM 3730 N N . LEU D 2 21 ? -12.275 -12.390 30.141 1.00 32.36 359 LEU B N 1
ATOM 3731 C CA . LEU D 2 21 ? -13.580 -12.291 29.501 1.00 31.44 359 LEU B CA 1
ATOM 3732 C C . LEU D 2 21 ? -14.668 -12.589 30.519 1.00 34.68 359 LEU B C 1
ATOM 3733 O O . LEU D 2 21 ? -14.521 -13.504 31.330 1.00 36.48 359 LEU B O 1
ATOM 3738 N N . ARG D 2 22 ? -15.781 -11.851 30.439 1.00 34.17 360 ARG B N 1
ATOM 3739 C CA . ARG D 2 22 ? -16.877 -11.964 31.397 1.00 31.40 360 ARG B CA 1
ATOM 3740 C C . ARG D 2 22 ? -18.202 -12.145 30.666 1.00 32.25 360 ARG B C 1
ATOM 3741 O O . ARG D 2 22 ? -18.660 -11.229 29.978 1.00 32.54 360 ARG B O 1
ATOM 3749 N N . ASN D 2 23 ? -18.811 -13.322 30.825 1.00 37.09 361 ASN B N 1
ATOM 3750 C CA . ASN D 2 23 ? -20.179 -13.602 30.374 1.00 35.95 361 ASN B CA 1
ATOM 3751 C C . ASN D 2 23 ? -20.395 -13.201 28.920 1.00 38.24 361 ASN B C 1
ATOM 3752 O O . ASN D 2 23 ? -21.341 -12.487 28.581 1.00 36.73 361 ASN B O 1
ATOM 3757 N N . ILE D 2 24 ? -19.499 -13.663 28.054 1.00 28.94 362 ILE B N 1
ATOM 3758 C CA . ILE D 2 24 ? -19.551 -13.296 26.645 1.00 28.16 362 ILE B CA 1
ATOM 3759 C C . ILE D 2 24 ? -20.644 -14.117 25.975 1.00 34.15 362 ILE B C 1
ATOM 3760 O O . ILE D 2 24 ? -20.657 -15.349 26.073 1.00 31.08 362 ILE B O 1
ATOM 3765 N N . ASN D 2 25 ? -21.586 -13.426 25.333 1.00 31.62 363 ASN B N 1
ATOM 3766 C CA . ASN D 2 25 ? -22.590 -14.038 24.476 1.00 33.01 363 ASN B CA 1
ATOM 3767 C C . ASN D 2 25 ? -22.398 -13.505 23.067 1.00 35.00 363 ASN B C 1
ATOM 3768 O O . ASN D 2 25 ? -22.540 -12.301 22.824 1.00 34.83 363 ASN B O 1
ATOM 3773 N N . LEU D 2 26 ? -22.088 -14.403 22.144 1.00 32.39 364 LEU B N 1
ATOM 3774 C CA . LEU D 2 26 ? -21.704 -13.998 20.803 1.00 34.42 364 LEU B CA 1
ATOM 3775 C C . LEU D 2 26 ? -22.142 -15.094 19.853 1.00 41.40 364 LEU B C 1
ATOM 3776 O O . LEU D 2 26 ? -21.744 -16.253 20.009 1.00 42.42 364 LEU B O 1
ATOM 3781 N N . LYS D 2 27 ? -22.981 -14.717 18.898 1.00 39.04 365 LYS B N 1
ATOM 3782 C CA . LYS D 2 27 ? -23.456 -15.593 17.842 1.00 40.84 365 LYS B CA 1
ATOM 3783 C C . LYS D 2 27 ? -22.861 -15.105 16.530 1.00 45.42 365 LYS B C 1
ATOM 3784 O O . LYS D 2 27 ? -22.993 -13.924 16.184 1.00 48.31 365 LYS B O 1
ATOM 3790 N N . ILE D 2 28 ? -22.173 -15.989 15.820 1.00 38.90 366 ILE B N 1
ATOM 3791 C CA . ILE D 2 28 ? -21.752 -15.732 14.451 1.00 36.64 366 ILE B CA 1
ATOM 3792 C C . ILE D 2 28 ? -22.360 -16.812 13.566 1.00 37.73 366 ILE B C 1
ATOM 3793 O O . ILE D 2 28 ? -21.806 -17.906 13.432 1.00 36.24 366 ILE B O 1
ATOM 3798 N N . PRO D 2 29 ? -23.509 -16.533 12.942 1.00 34.55 367 PRO B N 1
ATOM 3799 C CA . PRO D 2 29 ? -24.119 -17.510 12.033 1.00 39.75 367 PRO B CA 1
ATOM 3800 C C . PRO D 2 29 ? -23.243 -17.787 10.820 1.00 38.55 367 PRO B C 1
ATOM 3801 O O . PRO D 2 29 ? -22.350 -17.015 10.463 1.00 37.39 367 PRO B O 1
ATOM 3805 N N . ALA D 2 30 ? -23.543 -18.911 10.178 1.00 38.81 368 ALA B N 1
ATOM 3806 C CA . ALA D 2 30 ? -22.786 -19.389 9.028 1.00 39.42 368 ALA B CA 1
ATOM 3807 C C . ALA D 2 30 ? -22.634 -18.309 7.961 1.00 34.87 368 ALA B C 1
ATOM 3808 O O . ALA D 2 30 ? -23.617 -17.711 7.514 1.00 33.82 368 ALA B O 1
ATOM 3810 N N . GLY D 2 31 ? -21.392 -18.069 7.546 1.00 35.68 369 GLY B N 1
ATOM 3811 C CA . GLY D 2 31 ? -21.111 -17.168 6.448 1.00 35.23 369 GLY B CA 1
ATOM 3812 C C . GLY D 2 31 ? -21.010 -15.702 6.809 1.00 39.11 369 GLY B C 1
ATOM 3813 O O . GLY D 2 31 ? -20.741 -14.878 5.920 1.00 38.72 369 GLY B O 1
ATOM 3814 N N . LYS D 2 32 ? -21.214 -15.343 8.071 1.00 36.62 370 LYS B N 1
ATOM 3815 C CA . LYS D 2 32 ? -21.188 -13.942 8.459 1.00 34.99 370 LYS B CA 1
ATOM 3816 C C . LYS D 2 32 ? -19.797 -13.556 8.927 1.00 35.24 370 LYS B C 1
ATOM 3817 O O . LYS D 2 32 ? -18.998 -14.391 9.366 1.00 35.07 370 LYS B O 1
ATOM 3823 N N . THR D 2 33 ? -19.518 -12.261 8.849 1.00 37.71 371 THR B N 1
ATOM 3824 C CA . THR D 2 33 ? -18.272 -11.710 9.352 1.00 37.26 371 THR B CA 1
ATOM 3825 C C . THR D 2 33 ? -18.584 -10.806 10.529 1.00 38.00 371 THR B C 1
ATOM 3826 O O . THR D 2 33 ? -19.385 -9.873 10.406 1.00 40.29 371 THR B O 1
ATOM 3830 N N . VAL D 2 34 ? -17.948 -11.084 11.660 1.00 35.41 372 VAL B N 1
ATOM 3831 C CA . VAL D 2 34 ? -18.058 -10.269 12.860 1.00 33.26 372 VAL B CA 1
ATOM 3832 C C . VAL D 2 34 ? -16.686 -9.665 13.145 1.00 35.38 372 VAL B C 1
ATOM 3833 O O . VAL D 2 34 ? -15.687 -10.392 13.233 1.00 34.04 372 VAL B O 1
ATOM 3837 N N . ALA D 2 35 ? -16.638 -8.342 13.267 1.00 30.00 373 ALA B N 1
ATOM 3838 C CA . ALA D 2 35 ? -15.405 -7.626 13.575 1.00 32.04 373 ALA B CA 1
ATOM 3839 C C . ALA D 2 35 ? -15.377 -7.282 15.061 1.00 31.72 373 ALA B C 1
ATOM 3840 O O . ALA D 2 35 ? -16.305 -6.641 15.571 1.00 34.26 373 ALA B O 1
ATOM 3842 N N . LEU D 2 36 ? -14.316 -7.693 15.748 1.00 27.71 374 LEU B N 1
ATOM 3843 C CA . LEU D 2 36 ? -14.129 -7.364 17.154 1.00 27.73 374 LEU B CA 1
ATOM 3844 C C . LEU D 2 36 ? -13.239 -6.135 17.271 1.00 36.02 374 LEU B C 1
ATOM 3845 O O . LEU D 2 36 ? -12.104 -6.134 16.774 1.00 33.63 374 LEU B O 1
ATOM 3850 N N . VAL D 2 37 ? -13.742 -5.092 17.924 1.00 33.20 375 VAL B N 1
ATOM 3851 C CA . VAL D 2 37 ? -12.965 -3.878 18.111 1.00 33.88 375 VAL B CA 1
ATOM 3852 C C . VAL D 2 37 ? -12.868 -3.562 19.592 1.00 36.49 375 VAL B C 1
ATOM 3853 O O . VAL D 2 37 ? -13.630 -4.063 20.423 1.00 32.14 375 VAL B O 1
ATOM 3857 N N . GLY D 2 38 ? -11.902 -2.721 19.909 1.00 35.02 376 GLY B N 1
ATOM 3858 C CA . GLY D 2 38 ? -11.633 -2.330 21.277 1.00 36.73 376 GLY B CA 1
ATOM 3859 C C . GLY D 2 38 ? -10.151 -2.108 21.485 1.00 40.50 376 GLY B C 1
ATOM 3860 O O . GLY D 2 38 ? -9.319 -2.384 20.620 1.00 39.85 376 GLY B O 1
ATOM 3861 N N . ARG D 2 39 ? -9.826 -1.590 22.664 1.00 41.53 377 ARG B N 1
ATOM 3862 C CA . ARG D 2 39 ? -8.432 -1.399 23.023 1.00 47.92 377 ARG B CA 1
ATOM 3863 C C . ARG D 2 39 ? -7.704 -2.738 23.068 1.00 48.02 377 ARG B C 1
ATOM 3864 O O . ARG D 2 39 ? -8.288 -3.784 23.366 1.00 43.90 377 ARG B O 1
ATOM 3872 N N . SER D 2 40 ? -6.419 -2.707 22.720 1.00 42.66 378 SER B N 1
ATOM 3873 C CA . SER D 2 40 ? -5.557 -3.860 22.958 1.00 40.44 378 SER B CA 1
ATOM 3874 C C . SER D 2 40 ? -5.608 -4.238 24.435 1.00 44.28 378 SER B C 1
ATOM 3875 O O . SER D 2 40 ? -5.546 -3.375 25.319 1.00 51.46 378 SER B O 1
ATOM 3878 N N . GLY D 2 41 ? -5.721 -5.534 24.713 1.00 35.94 379 GLY B N 1
ATOM 3879 C CA . GLY D 2 41 ? -5.939 -5.951 26.078 1.00 38.19 379 GLY B CA 1
ATOM 3880 C C . GLY D 2 41 ? -7.384 -5.906 26.535 1.00 42.80 379 GLY B C 1
ATOM 3881 O O . GLY D 2 41 ? -7.663 -6.279 27.681 1.00 44.71 379 GLY B O 1
ATOM 3882 N N . SER D 2 42 ? -8.311 -5.463 25.683 1.00 38.28 380 SER B N 1
ATOM 3883 C CA . SER D 2 42 ? -9.726 -5.471 26.038 1.00 37.10 380 SER B CA 1
ATOM 3884 C C . SER D 2 42 ? -10.314 -6.871 26.081 1.00 33.98 380 SER B C 1
ATOM 3885 O O . SER D 2 42 ? -11.419 -7.038 26.601 1.00 35.11 380 SER B O 1
ATOM 3888 N N . GLY D 2 43 ? -9.625 -7.868 25.536 1.00 32.72 381 GLY B N 1
ATOM 3889 C CA . GLY D 2 43 ? -10.162 -9.205 25.442 1.00 30.77 381 GLY B CA 1
ATOM 3890 C C . GLY D 2 43 ? -10.615 -9.606 24.056 1.00 32.43 381 GLY B C 1
ATOM 3891 O O . GLY D 2 43 ? -10.920 -10.784 23.844 1.00 34.81 381 GLY B O 1
ATOM 3892 N N . LYS D 2 44 ? -10.655 -8.668 23.104 1.00 33.17 382 LYS B N 1
ATOM 3893 C CA . LYS D 2 44 ? -11.060 -9.017 21.740 1.00 32.83 382 LYS B CA 1
ATOM 3894 C C . LYS D 2 44 ? -10.188 -10.134 21.174 1.00 32.01 382 LYS B C 1
ATOM 3895 O O . LYS D 2 44 ? -10.702 -11.080 20.565 1.00 31.35 382 LYS B O 1
ATOM 3901 N N . SER D 2 45 ? -8.861 -10.063 21.382 1.00 28.11 383 SER B N 1
ATOM 3902 C CA . SER D 2 45 ? -8.012 -11.125 20.845 1.00 33.22 383 SER B CA 1
ATOM 3903 C C . SER D 2 45 ? -8.237 -12.430 21.593 1.00 36.41 383 SER B C 1
ATOM 3904 O O . SER D 2 45 ? -8.107 -13.515 21.008 1.00 34.22 383 SER B O 1
ATOM 3907 N N . THR D 2 46 ? -8.571 -12.339 22.884 1.00 32.57 384 THR B N 1
ATOM 3908 C CA . THR D 2 46 ? -8.858 -13.535 23.665 1.00 29.79 384 THR B CA 1
ATOM 3909 C C . THR D 2 46 ? -10.067 -14.277 23.107 1.00 29.99 384 THR B C 1
ATOM 3910 O O . THR D 2 46 ? -10.092 -15.513 23.096 1.00 32.12 384 THR B O 1
ATOM 3914 N N . ILE D 2 47 ? -11.085 -13.540 22.654 1.00 30.93 385 ILE B N 1
ATOM 3915 C CA . ILE D 2 47 ? -12.296 -14.184 22.143 1.00 32.86 385 ILE B CA 1
ATOM 3916 C C . ILE D 2 47 ? -11.962 -15.043 20.933 1.00 37.10 385 ILE B C 1
ATOM 3917 O O . ILE D 2 47 ? -12.326 -16.222 20.860 1.00 32.87 385 ILE B O 1
ATOM 3922 N N . ALA D 2 48 ? -11.253 -14.457 19.969 1.00 45.40 386 ALA B N 1
ATOM 3923 C CA . ALA D 2 48 ? -10.843 -15.187 18.775 1.00 47.65 386 ALA B CA 1
ATOM 3924 C C . ALA D 2 48 ? -9.925 -16.354 19.115 1.00 40.35 386 ALA B C 1
ATOM 3925 O O . ALA D 2 48 ? -10.067 -17.441 18.547 1.00 45.54 386 ALA B O 1
ATOM 3927 N N . SER D 2 49 ? -9.003 -16.164 20.057 1.00 37.75 387 SER B N 1
ATOM 3928 C CA . SER D 2 49 ? -7.996 -17.192 20.311 1.00 36.29 387 SER B CA 1
ATOM 3929 C C . SER D 2 49 ? -8.569 -18.392 21.069 1.00 43.31 387 SER B C 1
ATOM 3930 O O . SER D 2 49 ? -8.040 -19.504 20.951 1.00 46.20 387 SER B O 1
ATOM 3933 N N . LEU D 2 50 ? -9.653 -18.204 21.836 1.00 37.67 388 LEU B N 1
ATOM 3934 C CA . LEU D 2 50 ? -10.297 -19.333 22.509 1.00 31.16 388 LEU B CA 1
ATOM 3935 C C . LEU D 2 50 ? -10.834 -20.374 21.524 1.00 32.45 388 LEU B C 1
ATOM 3936 O O . LEU D 2 50 ? -10.979 -21.552 21.888 1.00 33.33 388 LEU B O 1
ATOM 3941 N N . ILE D 2 51 ? -11.136 -19.971 20.290 1.00 24.69 389 ILE B N 1
ATOM 3942 C CA . ILE D 2 51 ? -11.647 -20.916 19.304 1.00 31.63 389 ILE B CA 1
ATOM 3943 C C . ILE D 2 51 ? -10.579 -21.936 18.933 1.00 35.66 389 ILE B C 1
ATOM 3944 O O . ILE D 2 51 ? -10.899 -23.071 18.553 1.00 33.54 389 ILE B O 1
ATOM 3949 N N . THR D 2 52 ? -9.298 -21.569 19.063 1.00 35.86 390 THR B N 1
ATOM 3950 C CA . THR D 2 52 ? -8.209 -22.491 18.769 1.00 33.54 390 THR B CA 1
ATOM 3951 C C . THR D 2 52 ? -7.918 -23.435 19.921 1.00 35.69 390 THR B C 1
ATOM 3952 O O . THR D 2 52 ? -7.062 -24.316 19.774 1.00 35.02 390 THR B O 1
ATOM 3956 N N . ARG D 2 53 ? -8.581 -23.247 21.066 1.00 32.41 391 ARG B N 1
ATOM 3957 C CA . ARG D 2 53 ? -8.417 -24.114 22.235 1.00 34.74 391 ARG B CA 1
ATOM 3958 C C . ARG D 2 53 ? -6.966 -24.171 22.715 1.00 38.37 391 ARG B C 1
ATOM 3959 O O . ARG D 2 53 ? -6.499 -25.204 23.204 1.00 41.53 391 ARG B O 1
ATOM 3967 N N . PHE D 2 54 ? -6.240 -23.056 22.595 1.00 34.85 392 PHE B N 1
ATOM 3968 C CA . PHE D 2 54 ? -4.985 -22.980 23.333 1.00 34.43 392 PHE B CA 1
ATOM 3969 C C . PHE D 2 54 ? -5.248 -23.025 24.833 1.00 30.31 392 PHE B C 1
ATOM 3970 O O . PHE D 2 54 ? -4.475 -23.640 25.575 1.00 31.28 392 PHE B O 1
ATOM 3978 N N . TYR D 2 55 ? -6.344 -22.403 25.282 1.00 33.11 393 TYR B N 1
ATOM 3979 C CA . TYR D 2 55 ? -6.899 -22.557 26.623 1.00 36.19 393 TYR B CA 1
ATOM 3980 C C . TYR D 2 55 ? -8.360 -22.989 26.515 1.00 31.82 393 TYR B C 1
ATOM 3981 O O . TYR D 2 55 ? -8.990 -22.852 25.462 1.00 31.31 393 TYR B O 1
ATOM 3990 N N . ASP D 2 56 ? -8.895 -23.518 27.612 1.00 35.15 394 ASP B N 1
ATOM 3991 C CA . ASP D 2 56 ? -10.327 -23.770 27.748 1.00 36.12 394 ASP B CA 1
ATOM 3992 C C . ASP D 2 56 ? -10.976 -22.662 28.570 1.00 35.81 394 ASP B C 1
ATOM 3993 O O . ASP D 2 56 ? -10.329 -22.022 29.399 1.00 31.16 394 ASP B O 1
ATOM 3998 N N . ILE D 2 57 ? -12.269 -22.439 28.327 1.00 34.21 395 ILE B N 1
ATOM 3999 C CA . ILE D 2 57 ? -13.012 -21.429 29.072 1.00 30.50 395 ILE B CA 1
ATOM 4000 C C . ILE D 2 57 ? -13.175 -21.860 30.527 1.00 32.10 395 ILE B C 1
ATOM 4001 O O . ILE D 2 57 ? -13.122 -23.054 30.857 1.00 33.54 395 ILE B O 1
ATOM 4006 N N . ASP D 2 58 ? -13.349 -20.875 31.420 1.00 32.53 396 ASP B N 1
ATOM 4007 C CA . ASP D 2 58 ? -13.641 -21.194 32.816 1.00 39.49 396 ASP B CA 1
ATOM 4008 C C . ASP D 2 58 ? -15.063 -21.707 32.966 1.00 44.06 396 ASP B C 1
ATOM 4009 O O . ASP D 2 58 ? -15.343 -22.552 33.819 1.00 36.23 396 ASP B O 1
ATOM 4014 N N . GLU D 2 59 ? -15.977 -21.176 32.166 1.00 38.82 397 GLU B N 1
ATOM 4015 C CA . GLU D 2 59 ? -17.395 -21.344 32.419 1.00 41.81 397 GLU B CA 1
ATOM 4016 C C . GLU D 2 59 ? -18.128 -20.964 31.147 1.00 39.49 397 GLU B C 1
ATOM 4017 O O . GLU D 2 59 ? -17.623 -20.176 30.340 1.00 31.62 397 GLU B O 1
ATOM 4023 N N . GLY D 2 60 ? -19.308 -21.549 30.970 1.00 34.47 398 GLY B N 1
ATOM 4024 C CA . GLY D 2 60 ? -20.102 -21.290 29.790 1.00 34.26 398 GLY B CA 1
ATOM 4025 C C . GLY D 2 60 ? -19.833 -22.313 28.712 1.00 32.15 398 GLY B C 1
ATOM 4026 O O . GLY D 2 60 ? -19.421 -23.439 29.002 1.00 33.01 398 GLY B O 1
ATOM 4027 N N . GLU D 2 61 ? -20.031 -21.921 27.458 1.00 32.46 399 GLU B N 1
ATOM 4028 C CA . GLU D 2 61 ? -19.969 -22.863 26.357 1.00 33.53 399 GLU B CA 1
ATOM 4029 C C . GLU D 2 61 ? -19.540 -22.141 25.095 1.00 29.66 399 GLU B C 1
ATOM 4030 O O . GLU D 2 61 ? -20.000 -21.031 24.825 1.00 35.66 399 GLU B O 1
ATOM 4036 N N . ILE D 2 62 ? -18.665 -22.778 24.324 1.00 29.32 400 ILE B N 1
ATOM 4037 C CA . ILE D 2 62 ? -18.384 -22.380 22.948 1.00 29.53 400 ILE B CA 1
ATOM 4038 C C . ILE D 2 62 ? -18.872 -23.504 22.063 1.00 34.24 400 ILE B C 1
ATOM 4039 O O . ILE D 2 62 ? -18.481 -24.665 22.252 1.00 35.04 400 ILE B O 1
ATOM 4044 N N . LEU D 2 63 ? -19.742 -23.171 21.115 1.00 32.81 401 LEU B N 1
ATOM 4045 C CA . LEU D 2 63 ? -20.339 -24.148 20.221 1.00 32.56 401 LEU B CA 1
ATOM 4046 C C . LEU D 2 63 ? -19.859 -23.885 18.805 1.00 35.73 401 LEU B C 1
ATOM 4047 O O . LEU D 2 63 ? -19.772 -22.734 18.373 1.00 32.90 401 LEU B O 1
ATOM 4052 N N . MET D 2 64 ? -19.549 -24.960 18.091 1.00 29.80 402 MET B N 1
ATOM 4053 C CA . MET D 2 64 ? -19.131 -24.890 16.699 1.00 36.74 402 MET B CA 1
ATOM 4054 C C . MET D 2 64 ? -20.035 -25.835 15.930 1.00 40.99 402 MET B C 1
ATOM 4055 O O . MET D 2 64 ? -20.056 -27.037 16.212 1.00 39.89 402 MET B O 1
ATOM 4060 N N . ASP D 2 65 ? -20.816 -25.281 14.999 1.00 46.15 403 ASP B N 1
ATOM 4061 C CA . ASP D 2 65 ? -21.894 -26.014 14.333 1.00 51.45 403 ASP B CA 1
ATOM 4062 C C . ASP D 2 65 ? -22.824 -26.668 15.351 1.00 50.03 403 ASP B C 1
ATOM 4063 O O . ASP D 2 65 ? -23.320 -27.775 15.147 1.00 50.49 403 ASP B O 1
ATOM 4068 N N . GLY D 2 66 ? -23.060 -25.981 16.469 1.00 47.33 404 GLY B N 1
ATOM 4069 C CA . GLY D 2 66 ? -23.955 -26.504 17.480 1.00 44.99 404 GLY B CA 1
ATOM 4070 C C . GLY D 2 66 ? -23.369 -27.575 18.374 1.00 45.65 404 GLY B C 1
ATOM 4071 O O . GLY D 2 66 ? -24.118 -28.205 19.127 1.00 45.42 404 GLY B O 1
ATOM 4072 N N . HIS D 2 67 ? -22.055 -27.800 18.323 1.00 43.22 405 HIS B N 1
ATOM 4073 C CA . HIS D 2 67 ? -21.387 -28.771 19.177 1.00 43.02 405 HIS B CA 1
ATOM 4074 C C . HIS D 2 67 ? -20.298 -28.072 19.979 1.00 43.79 405 HIS B C 1
ATOM 4075 O O . HIS D 2 67 ? -19.586 -27.206 19.457 1.00 40.91 405 HIS B O 1
ATOM 4082 N N . ASP D 2 68 ? -20.181 -28.438 21.253 1.00 44.22 406 ASP B N 1
ATOM 4083 C CA . ASP D 2 68 ? -19.171 -27.832 22.110 1.00 44.39 406 ASP B CA 1
ATOM 4084 C C . ASP D 2 68 ? -17.769 -28.088 21.561 1.00 37.93 406 ASP B C 1
ATOM 4085 O O . ASP D 2 68 ? -17.440 -29.201 21.146 1.00 42.69 406 ASP B O 1
ATOM 4090 N N . LEU D 2 69 ? -16.947 -27.034 21.561 1.00 37.28 407 LEU B N 1
ATOM 4091 C CA . LEU D 2 69 ? -15.553 -27.125 21.128 1.00 41.58 407 LEU B CA 1
ATOM 4092 C C . LEU D 2 69 ? -14.820 -28.301 21.758 1.00 42.67 407 LEU B C 1
ATOM 4093 O O . LEU D 2 69 ? -13.967 -28.930 21.119 1.00 39.06 407 LEU B O 1
ATOM 4098 N N . ARG D 2 70 ? -15.105 -28.589 23.027 1.00 38.19 408 ARG B N 1
ATOM 4099 C CA . ARG D 2 70 ? -14.339 -29.617 23.714 1.00 42.45 408 ARG B CA 1
ATOM 4100 C C . ARG D 2 70 ? -14.703 -31.026 23.258 1.00 44.14 408 ARG B C 1
ATOM 4101 O O . ARG D 2 70 ? -13.992 -31.971 23.616 1.00 47.01 408 ARG B O 1
ATOM 4109 N N . GLU D 2 71 ? -15.765 -31.185 22.463 1.00 43.10 409 GLU B N 1
ATOM 4110 C CA . GLU D 2 71 ? -16.131 -32.481 21.911 1.00 40.92 409 GLU B CA 1
ATOM 4111 C C . GLU D 2 71 ? -15.414 -32.813 20.608 1.00 39.12 409 GLU B C 1
ATOM 4112 O O . GLU D 2 71 ? -15.388 -33.984 20.220 1.00 42.03 409 GLU B O 1
ATOM 4118 N N . TYR D 2 72 ? -14.857 -31.825 19.911 1.00 36.01 410 TYR B N 1
ATOM 4119 C CA . TYR D 2 72 ? -14.124 -32.118 18.684 1.00 42.12 410 TYR B CA 1
ATOM 4120 C C . TYR D 2 72 ? -12.781 -32.762 19.003 1.00 39.86 410 TYR B C 1
ATOM 4121 O O . TYR D 2 72 ? -12.083 -32.340 19.928 1.00 35.36 410 TYR B O 1
ATOM 4130 N N . THR D 2 73 ? -12.416 -33.788 18.232 1.00 38.98 411 THR B N 1
ATOM 4131 C CA . THR D 2 73 ? -11.022 -34.210 18.219 1.00 38.23 411 THR B CA 1
ATOM 4132 C C . THR D 2 73 ? -10.157 -33.046 17.758 1.00 34.65 411 THR B C 1
ATOM 4133 O O . THR D 2 73 ? -10.614 -32.153 17.041 1.00 33.54 411 THR B O 1
ATOM 4137 N N . LEU D 2 74 ? -8.893 -33.043 18.191 1.00 35.12 412 LEU B N 1
ATOM 4138 C CA . LEU D 2 74 ? -8.003 -31.955 17.793 1.00 36.35 412 LEU B CA 1
ATOM 4139 C C . LEU D 2 74 ? -7.843 -31.902 16.277 1.00 32.91 412 LEU B C 1
ATOM 4140 O O . LEU D 2 74 ? -7.873 -30.818 15.683 1.00 34.57 412 LEU B O 1
ATOM 4145 N N . ALA D 2 75 ? -7.698 -33.064 15.630 1.00 34.91 413 ALA B N 1
ATOM 4146 C CA . ALA D 2 75 ? -7.590 -33.089 14.172 1.00 36.48 413 ALA B CA 1
ATOM 4147 C C . ALA D 2 75 ? -8.784 -32.405 13.516 1.00 34.76 413 ALA B C 1
ATOM 4148 O O . ALA D 2 75 ? -8.624 -31.619 12.575 1.00 34.07 413 ALA B O 1
ATOM 4150 N N . SER D 2 76 ? -9.988 -32.676 14.005 1.00 33.24 414 SER B N 1
ATOM 4151 C CA . SER D 2 76 ? -11.156 -32.054 13.398 1.00 40.74 414 SER B CA 1
ATOM 4152 C C . SER D 2 76 ? -11.170 -30.555 13.664 1.00 40.70 414 SER B C 1
ATOM 4153 O O . SER D 2 76 ? -11.563 -29.769 12.794 1.00 39.70 414 SER B O 1
ATOM 4156 N N . LEU D 2 77 ? -10.733 -30.141 14.854 1.00 38.68 415 LEU B N 1
ATOM 4157 C CA . LEU D 2 77 ? -10.669 -28.715 15.166 1.00 37.49 415 LEU B CA 1
ATOM 4158 C C . LEU D 2 77 ? -9.734 -27.982 14.209 1.00 37.38 415 LEU B C 1
ATOM 4159 O O . LEU D 2 77 ? -10.097 -26.943 13.646 1.00 41.57 415 LEU B O 1
ATOM 4164 N N . ARG D 2 78 ? -8.525 -28.514 14.001 1.00 34.61 416 ARG B N 1
ATOM 4165 C CA . ARG D 2 78 ? -7.596 -27.862 13.078 1.00 39.61 416 ARG B CA 1
ATOM 4166 C C . ARG D 2 78 ? -8.154 -27.815 11.661 1.00 40.22 416 ARG B C 1
ATOM 4167 O O . ARG D 2 78 ? -7.877 -26.866 10.920 1.00 36.22 416 ARG B O 1
ATOM 4175 N N . ASN D 2 79 ? -8.933 -28.830 11.264 1.00 40.39 417 ASN B N 1
ATOM 4176 C CA . ASN D 2 79 ? -9.499 -28.846 9.920 1.00 44.29 417 ASN B CA 1
ATOM 4177 C C . ASN D 2 79 ? -10.560 -27.772 9.741 1.00 43.00 417 ASN B C 1
ATOM 4178 O O . ASN D 2 79 ? -10.728 -27.249 8.634 1.00 41.44 417 ASN B O 1
ATOM 4183 N N . GLN D 2 80 ? -11.285 -27.435 10.811 1.00 37.99 418 GLN B N 1
ATOM 4184 C CA . GLN D 2 80 ? -12.422 -26.533 10.687 1.00 37.30 418 GLN B CA 1
ATOM 4185 C C . GLN D 2 80 ? -11.995 -25.075 10.627 1.00 35.14 418 GLN B C 1
ATOM 4186 O O . GLN D 2 80 ? -12.674 -24.261 9.994 1.00 40.32 418 GLN B O 1
ATOM 4192 N N . VAL D 2 81 ? -10.886 -24.732 11.269 1.00 34.93 419 VAL B N 1
ATOM 4193 C CA . VAL D 2 81 ? -10.502 -23.353 11.539 1.00 35.74 419 VAL B CA 1
ATOM 4194 C C . VAL D 2 81 ? -9.252 -23.025 10.733 1.00 33.35 419 VAL B C 1
ATOM 4195 O O . VAL D 2 81 ? -8.278 -23.785 10.760 1.00 34.36 419 VAL B O 1
ATOM 4199 N N . ALA D 2 82 ? -9.268 -21.892 10.031 1.00 33.90 420 ALA B N 1
ATOM 4200 C CA . ALA D 2 82 ? -8.058 -21.315 9.445 1.00 30.15 420 ALA B CA 1
ATOM 4201 C C . ALA D 2 82 ? -7.660 -20.102 10.277 1.00 29.91 420 ALA B C 1
ATOM 4202 O O . ALA D 2 82 ? -8.418 -19.128 10.355 1.00 31.64 420 ALA B O 1
ATOM 4204 N N . LEU D 2 83 ? -6.486 -20.164 10.905 1.00 27.67 421 LEU B N 1
ATOM 4205 C CA . LEU D 2 83 ? -5.987 -19.083 11.745 1.00 25.78 421 LEU B CA 1
ATOM 4206 C C . LEU D 2 83 ? -5.015 -18.227 10.942 1.00 31.39 421 LEU B C 1
ATOM 4207 O O . LEU D 2 83 ? -3.962 -18.709 10.507 1.00 28.37 421 LEU B O 1
ATOM 4212 N N . VAL D 2 84 ? -5.355 -16.955 10.767 1.00 27.34 422 VAL B N 1
ATOM 4213 C CA . VAL D 2 84 ? -4.445 -16.026 10.114 1.00 25.23 422 VAL B CA 1
ATOM 4214 C C . VAL D 2 84 ? -3.994 -15.012 11.150 1.00 31.59 422 VAL B C 1
ATOM 4215 O O . VAL D 2 84 ? -4.672 -14.006 11.391 1.00 28.16 422 VAL B O 1
ATOM 4219 N N . SER D 2 85 ? -2.859 -15.291 11.788 1.00 30.84 423 SER B N 1
ATOM 4220 C CA . SER D 2 85 ? -2.355 -14.469 12.879 1.00 25.97 423 SER B CA 1
ATOM 4221 C C . SER D 2 85 ? -0.924 -14.899 13.170 1.00 28.56 423 SER B C 1
ATOM 4222 O O . SER D 2 85 ? -0.438 -15.905 12.649 1.00 31.27 423 SER B O 1
ATOM 4225 N N . GLN D 2 86 ? -0.271 -14.146 14.051 1.00 26.39 424 GLN B N 1
ATOM 4226 C CA . GLN D 2 86 ? 1.086 -14.460 14.480 1.00 31.24 424 GLN B CA 1
ATOM 4227 C C . GLN D 2 86 ? 1.176 -15.811 15.179 1.00 35.60 424 GLN B C 1
ATOM 4228 O O . GLN D 2 86 ? 2.290 -16.311 15.376 1.00 27.12 424 GLN B O 1
ATOM 4234 N N . ASN D 2 87 ? 0.045 -16.433 15.540 1.00 31.31 425 ASN B N 1
ATOM 4235 C CA . ASN D 2 87 ? 0.084 -17.732 16.204 1.00 30.54 425 ASN B CA 1
ATOM 4236 C C . ASN D 2 87 ? -0.256 -18.891 15.271 1.00 29.38 425 ASN B C 1
ATOM 4237 O O . ASN D 2 87 ? -0.430 -20.022 15.744 1.00 28.38 425 ASN B O 1
ATOM 4242 N N . VAL D 2 88 ? -0.342 -18.640 13.961 1.00 26.73 426 VAL B N 1
ATOM 4243 C CA . VAL D 2 88 ? -0.445 -19.739 13.008 1.00 28.15 426 VAL B CA 1
ATOM 4244 C C . VAL D 2 88 ? 0.653 -20.757 13.313 1.00 27.69 426 VAL B C 1
ATOM 4245 O O . VAL D 2 88 ? 1.790 -20.398 13.636 1.00 26.11 426 VAL B O 1
ATOM 4249 N N . HIS D 2 89 ? 0.293 -22.037 13.261 1.00 29.16 427 HIS B N 1
ATOM 4250 C CA . HIS D 2 89 ? 1.194 -23.114 13.662 1.00 30.38 427 HIS B CA 1
ATOM 4251 C C . HIS D 2 89 ? 2.132 -23.462 12.507 1.00 30.68 427 HIS B C 1
ATOM 4252 O O . HIS D 2 89 ? 1.677 -23.796 11.406 1.00 29.23 427 HIS B O 1
ATOM 4259 N N . LEU D 2 90 ? 3.436 -23.397 12.754 1.00 30.92 428 LEU B N 1
ATOM 4260 C CA . LEU D 2 90 ? 4.437 -23.692 11.738 1.00 32.24 428 LEU B CA 1
ATOM 4261 C C . LEU D 2 90 ? 5.027 -25.079 11.960 1.00 35.47 428 LEU B C 1
ATOM 4262 O O . LEU D 2 90 ? 5.056 -25.588 13.081 1.00 36.45 428 LEU B O 1
ATOM 4267 N N . PHE D 2 91 ? 5.493 -25.690 10.878 1.00 28.32 429 PHE B N 1
ATOM 4268 C CA . PHE D 2 91 ? 6.114 -27.003 10.923 1.00 29.76 429 PHE B CA 1
ATOM 4269 C C . PHE D 2 91 ? 7.582 -26.871 10.546 1.00 30.94 429 PHE B C 1
ATOM 4270 O O . PHE D 2 91 ? 7.939 -26.051 9.694 1.00 31.46 429 PHE B O 1
ATOM 4278 N N . ASN D 2 92 ? 8.435 -27.658 11.200 1.00 31.69 430 ASN B N 1
ATOM 4279 C CA . ASN D 2 92 ? 9.811 -27.782 10.733 1.00 34.19 430 ASN B CA 1
ATOM 4280 C C . ASN D 2 92 ? 9.772 -28.613 9.456 1.00 33.77 430 ASN B C 1
ATOM 4281 O O . ASN D 2 92 ? 9.902 -29.841 9.496 1.00 36.00 430 ASN B O 1
ATOM 4286 N N . ASP D 2 93 ? 9.575 -27.951 8.323 1.00 35.29 431 ASP B N 1
ATOM 4287 C CA . ASP D 2 93 ? 9.265 -28.616 7.060 1.00 38.67 431 ASP B CA 1
ATOM 4288 C C . ASP D 2 93 ? 9.380 -27.560 5.964 1.00 39.74 431 ASP B C 1
ATOM 4289 O O . ASP D 2 93 ? 9.635 -26.384 6.242 1.00 31.37 431 ASP B O 1
ATOM 4294 N N . THR D 2 94 ? 9.187 -27.981 4.712 1.00 39.09 432 THR B N 1
ATOM 4295 C CA . THR D 2 94 ? 9.279 -27.040 3.601 1.00 37.02 432 THR B CA 1
ATOM 4296 C C . THR D 2 94 ? 8.167 -25.998 3.674 1.00 36.12 432 THR B C 1
ATOM 4297 O O . THR D 2 94 ? 7.149 -26.174 4.357 1.00 31.60 432 THR B O 1
ATOM 4301 N N . VAL D 2 95 ? 8.365 -24.908 2.926 1.00 31.77 433 VAL B N 1
ATOM 4302 C CA . VAL D 2 95 ? 7.335 -23.873 2.810 1.00 33.14 433 VAL B CA 1
ATOM 4303 C C . VAL D 2 95 ? 6.046 -24.448 2.227 1.00 37.52 433 VAL B C 1
ATOM 4304 O O . VAL D 2 95 ? 4.941 -24.163 2.714 1.00 31.74 433 VAL B O 1
ATOM 4308 N N . ALA D 2 96 ? 6.167 -25.237 1.150 1.00 32.10 434 ALA B N 1
ATOM 4309 C CA . ALA D 2 96 ? 4.984 -25.825 0.528 1.00 35.05 434 ALA B CA 1
ATOM 4310 C C . ALA D 2 96 ? 4.198 -26.671 1.522 1.00 33.10 434 ALA B C 1
ATOM 4311 O O . ALA D 2 96 ? 2.962 -26.602 1.565 1.00 32.17 434 ALA B O 1
ATOM 4313 N N . ASN D 2 97 ? 4.896 -27.475 2.331 1.00 31.90 435 ASN B N 1
ATOM 4314 C CA . ASN D 2 97 ? 4.205 -28.301 3.314 1.00 31.42 435 ASN B CA 1
ATOM 4315 C C . ASN D 2 97 ? 3.578 -27.455 4.419 1.00 36.59 435 ASN B C 1
ATOM 4316 O O . ASN D 2 97 ? 2.556 -27.853 4.998 1.00 34.06 435 ASN B O 1
ATOM 4321 N N . ASN D 2 98 ? 4.166 -26.292 4.726 1.00 31.75 436 ASN B N 1
ATOM 4322 C CA . ASN D 2 98 ? 3.525 -25.391 5.677 1.00 31.28 436 ASN B CA 1
ATOM 4323 C C . ASN D 2 98 ? 2.271 -24.753 5.089 1.00 33.94 436 ASN B C 1
ATOM 4324 O O . ASN D 2 98 ? 1.269 -24.599 5.792 1.00 37.27 436 ASN B O 1
ATOM 4329 N N . ILE D 2 99 ? 2.309 -24.365 3.813 1.00 31.83 437 ILE B N 1
ATOM 4330 C CA . ILE D 2 99 ? 1.117 -23.808 3.183 1.00 31.94 437 ILE B CA 1
ATOM 4331 C C . ILE D 2 99 ? 0.017 -24.858 3.123 1.00 34.43 437 ILE B C 1
ATOM 4332 O O . ILE D 2 99 ? -1.160 -24.556 3.342 1.00 31.00 437 ILE B O 1
ATOM 4337 N N . ALA D 2 100 ? 0.384 -26.107 2.849 1.00 35.30 438 ALA B N 1
ATOM 4338 C CA . ALA D 2 100 ? -0.572 -27.203 2.790 1.00 33.51 438 ALA B CA 1
ATOM 4339 C C . ALA D 2 100 ? -1.012 -27.705 4.166 1.00 33.69 438 ALA B C 1
ATOM 4340 O O . ALA D 2 100 ? -1.788 -28.666 4.225 1.00 36.83 438 ALA B O 1
ATOM 4342 N N . TYR D 2 101 ? -0.542 -27.102 5.264 1.00 29.68 439 TYR B N 1
ATOM 4343 C CA . TYR D 2 101 ? -0.938 -27.528 6.614 1.00 35.33 439 TYR B CA 1
ATOM 4344 C C . TYR D 2 101 ? -0.574 -28.989 6.859 1.00 35.16 439 TYR B C 1
ATOM 4345 O O . TYR D 2 101 ? -1.341 -29.746 7.458 1.00 33.96 439 TYR B O 1
ATOM 4354 N N . ALA D 2 102 ? 0.594 -29.396 6.362 1.00 39.85 440 ALA B N 1
ATOM 4355 C CA . ALA D 2 102 ? 1.142 -30.743 6.513 1.00 36.40 440 ALA B CA 1
ATOM 4356 C C . ALA D 2 102 ? 0.306 -31.815 5.818 1.00 40.11 440 ALA B C 1
ATOM 4357 O O . ALA D 2 102 ? 0.552 -33.011 6.020 1.00 40.06 440 ALA B O 1
ATOM 4359 N N . ARG D 2 103 ? -0.680 -31.433 5.002 1.00 35.99 441 ARG B N 1
ATOM 4360 C CA . ARG D 2 103 ? -1.463 -32.409 4.245 1.00 46.15 441 ARG B CA 1
ATOM 4361 C C . ARG D 2 103 ? -0.748 -32.632 2.919 1.00 53.31 441 ARG B C 1
ATOM 4362 O O . ARG D 2 103 ? -0.792 -31.786 2.024 1.00 61.25 441 ARG B O 1
ATOM 4370 N N . THR D 2 104 ? -0.083 -33.772 2.792 1.00 53.06 442 THR B N 1
ATOM 4371 C CA . THR D 2 104 ? 0.698 -34.066 1.603 1.00 63.99 442 THR B CA 1
ATOM 4372 C C . THR D 2 104 ? -0.159 -34.781 0.569 1.00 72.45 442 THR B C 1
ATOM 4373 O O . THR D 2 104 ? -1.001 -35.617 0.910 1.00 75.92 442 THR B O 1
ATOM 4377 N N . GLU D 2 105 ? 0.057 -34.431 -0.701 1.00 79.26 443 GLU B N 1
ATOM 4378 C CA . GLU D 2 105 ? -0.646 -35.042 -1.832 1.00 85.40 443 GLU B CA 1
ATOM 4379 C C . GLU D 2 105 ? -2.164 -34.976 -1.666 1.00 85.65 443 GLU B C 1
ATOM 4380 O O . GLU D 2 105 ? -2.905 -35.796 -2.212 1.00 86.15 443 GLU B O 1
ATOM 4386 N N . GLN D 2 106 ? -2.633 -34.000 -0.893 1.00 85.54 444 GLN B N 1
ATOM 4387 C CA . GLN D 2 106 ? -4.032 -33.606 -0.901 1.00 82.55 444 GLN B CA 1
ATOM 4388 C C . GLN D 2 106 ? -4.264 -32.357 -1.735 1.00 77.82 444 GLN B C 1
ATOM 4389 O O . GLN D 2 106 ? -5.410 -32.066 -2.092 1.00 80.48 444 GLN B O 1
ATOM 4395 N N . TYR D 2 107 ? -3.197 -31.628 -2.054 1.00 67.70 445 TYR B N 1
ATOM 4396 C CA . TYR D 2 107 ? -3.233 -30.486 -2.950 1.00 59.11 445 TYR B CA 1
ATOM 4397 C C . TYR D 2 107 ? -2.197 -30.683 -4.040 1.00 57.58 445 TYR B C 1
ATOM 4398 O O . TYR D 2 107 ? -1.228 -31.428 -3.874 1.00 59.97 445 TYR B O 1
ATOM 4407 N N . SER D 2 108 ? -2.401 -29.999 -5.157 1.00 55.09 446 SER B N 1
ATOM 4408 C CA . SER D 2 108 ? -1.420 -30.030 -6.229 1.00 56.32 446 SER B CA 1
ATOM 4409 C C . SER D 2 108 ? -0.363 -28.951 -6.019 1.00 52.41 446 SER B C 1
ATOM 4410 O O . SER D 2 108 ? -0.552 -27.987 -5.271 1.00 49.34 446 SER B O 1
ATOM 4413 N N . ARG D 2 109 ? 0.766 -29.131 -6.704 1.00 49.15 447 ARG B N 1
ATOM 4414 C CA . ARG D 2 109 ? 1.808 -28.111 -6.709 1.00 49.08 447 ARG B CA 1
ATOM 4415 C C . ARG D 2 109 ? 1.258 -26.768 -7.179 1.00 50.65 447 ARG B C 1
ATOM 4416 O O . ARG D 2 109 ? 1.529 -25.724 -6.572 1.00 48.26 447 ARG B O 1
ATOM 4424 N N . GLU D 2 110 ? 0.470 -26.784 -8.254 1.00 52.42 448 GLU B N 1
ATOM 4425 C CA . GLU D 2 110 ? -0.082 -25.551 -8.806 1.00 53.99 448 GLU B CA 1
ATOM 4426 C C . GLU D 2 110 ? -1.017 -24.859 -7.818 1.00 47.17 448 GLU B C 1
ATOM 4427 O O . GLU D 2 110 ? -1.011 -23.627 -7.719 1.00 46.13 448 GLU B O 1
ATOM 4433 N N . GLN D 2 111 ? -1.824 -25.625 -7.076 1.00 40.65 449 GLN B N 1
ATOM 4434 C CA . GLN D 2 111 ? -2.676 -25.010 -6.059 1.00 47.17 449 GLN B CA 1
ATOM 4435 C C . GLN D 2 111 ? -1.841 -24.343 -4.972 1.00 42.96 449 GLN B C 1
ATOM 4436 O O . GLN D 2 111 ? -2.173 -23.244 -4.509 1.00 39.93 449 GLN B O 1
ATOM 4442 N N . ILE D 2 112 ? -0.774 -25.008 -4.527 1.00 42.54 450 ILE B N 1
ATOM 4443 C CA . ILE D 2 112 ? 0.097 -24.412 -3.516 1.00 38.95 450 ILE B CA 1
ATOM 4444 C C . ILE D 2 112 ? 0.735 -23.141 -4.057 1.00 39.11 450 ILE B C 1
ATOM 4445 O O . ILE D 2 112 ? 0.790 -22.111 -3.373 1.00 35.53 450 ILE B O 1
ATOM 4450 N N . GLU D 2 113 ? 1.182 -23.175 -5.313 1.00 44.95 451 GLU B N 1
ATOM 4451 C CA . GLU D 2 113 ? 1.827 -22.004 -5.894 1.00 48.39 451 GLU B CA 1
ATOM 4452 C C . GLU D 2 113 ? 0.841 -20.863 -6.096 1.00 49.61 451 GLU B C 1
ATOM 4453 O O . GLU D 2 113 ? 1.171 -19.697 -5.843 1.00 38.41 451 GLU B O 1
ATOM 4459 N N . GLU D 2 114 ? -0.372 -21.178 -6.556 1.00 41.54 452 GLU B N 1
ATOM 4460 C CA . GLU D 2 114 ? -1.387 -20.142 -6.695 1.00 44.11 452 GLU B CA 1
ATOM 4461 C C . GLU D 2 114 ? -1.731 -19.523 -5.346 1.00 43.25 452 GLU B C 1
ATOM 4462 O O . GLU D 2 114 ? -1.879 -18.300 -5.235 1.00 39.07 452 GLU B O 1
ATOM 4468 N N . ALA D 2 115 ? -1.871 -20.348 -4.306 1.00 36.32 453 ALA B N 1
ATOM 4469 C CA . ALA D 2 115 ? -2.172 -19.791 -2.993 1.00 34.76 453 ALA B CA 1
ATOM 4470 C C . ALA D 2 115 ? -1.029 -18.897 -2.507 1.00 38.47 453 ALA B C 1
ATOM 4471 O O . ALA D 2 115 ? -1.266 -17.819 -1.945 1.00 33.93 453 ALA B O 1
ATOM 4473 N N . ALA D 2 116 ? 0.220 -19.317 -2.739 1.00 38.24 454 ALA B N 1
ATOM 4474 C CA . ALA D 2 116 ? 1.360 -18.478 -2.377 1.00 38.87 454 ALA B CA 1
ATOM 4475 C C . ALA D 2 116 ? 1.320 -17.139 -3.111 1.00 43.64 454 ALA B C 1
ATOM 4476 O O . ALA D 2 116 ? 1.514 -16.082 -2.499 1.00 44.27 454 ALA B O 1
ATOM 4478 N N . ARG D 2 117 ? 1.052 -17.157 -4.421 1.00 44.36 455 ARG B N 1
ATOM 4479 C CA . ARG D 2 117 ? 1.015 -15.899 -5.162 1.00 41.08 455 ARG B CA 1
ATOM 4480 C C . ARG D 2 117 ? -0.147 -15.021 -4.716 1.00 44.96 455 ARG B C 1
ATOM 4481 O O . ARG D 2 117 ? 0.008 -13.801 -4.594 1.00 46.26 455 ARG B O 1
ATOM 4489 N N . MET D 2 118 ? -1.315 -15.616 -4.456 1.00 37.88 456 MET B N 1
ATOM 4490 C CA . MET D 2 118 ? -2.452 -14.829 -3.991 1.00 40.48 456 MET B CA 1
ATOM 4491 C C . MET D 2 118 ? -2.191 -14.193 -2.632 1.00 42.72 456 MET B C 1
ATOM 4492 O O . MET D 2 118 ? -2.817 -13.175 -2.307 1.00 44.18 456 MET B O 1
ATOM 4497 N N . ALA D 2 119 ? -1.294 -14.772 -1.826 1.00 42.62 457 ALA B N 1
ATOM 4498 C CA . ALA D 2 119 ? -0.882 -14.180 -0.561 1.00 42.83 457 ALA B CA 1
ATOM 4499 C C . ALA D 2 119 ? 0.315 -13.249 -0.706 1.00 45.90 457 ALA B C 1
ATOM 4500 O O . ALA D 2 119 ? 0.803 -12.735 0.306 1.00 45.94 457 ALA B O 1
ATOM 4502 N N . TYR D 2 120 ? 0.814 -13.040 -1.927 1.00 47.15 458 TYR B N 1
ATOM 4503 C CA . TYR D 2 120 ? 2.015 -12.235 -2.156 1.00 46.65 458 TYR B CA 1
ATOM 4504 C C . TYR D 2 120 ? 3.190 -12.742 -1.324 1.00 43.71 458 TYR B C 1
ATOM 4505 O O . TYR D 2 120 ? 4.025 -11.967 -0.852 1.00 42.89 458 TYR B O 1
ATOM 4514 N N . ALA D 2 121 ? 3.247 -14.053 -1.117 1.00 42.46 459 ALA B N 1
ATOM 4515 C CA . ALA D 2 121 ? 4.386 -14.661 -0.450 1.00 42.49 459 ALA B CA 1
ATOM 4516 C C . ALA D 2 121 ? 5.431 -15.162 -1.432 1.00 44.68 459 ALA B C 1
ATOM 4517 O O . ALA D 2 121 ? 6.577 -15.398 -1.033 1.00 42.65 459 ALA B O 1
ATOM 4519 N N . MET D 2 122 ? 5.060 -15.317 -2.704 1.00 43.28 460 MET B N 1
ATOM 4520 C CA . MET D 2 122 ? 5.953 -15.938 -3.666 1.00 44.79 460 MET B CA 1
ATOM 4521 C C . MET D 2 122 ? 7.200 -15.110 -3.903 1.00 49.59 460 MET B C 1
ATOM 4522 O O . MET D 2 122 ? 8.237 -15.671 -4.258 1.00 50.51 460 MET B O 1
ATOM 4527 N N . ASP D 2 123 ? 7.127 -13.796 -3.693 1.00 54.49 461 ASP B N 1
ATOM 4528 C CA . ASP D 2 123 ? 8.292 -12.948 -3.905 1.00 57.52 461 ASP B CA 1
ATOM 4529 C C . ASP D 2 123 ? 9.424 -13.309 -2.944 1.00 50.72 461 ASP B C 1
ATOM 4530 O O . ASP D 2 123 ? 10.559 -13.547 -3.376 1.00 51.82 461 ASP B O 1
ATOM 4535 N N . PHE D 2 124 ? 9.138 -13.376 -1.633 1.00 40.20 462 PHE B N 1
ATOM 4536 C CA . PHE D 2 124 ? 10.198 -13.745 -0.697 1.00 41.47 462 PHE B CA 1
ATOM 4537 C C . PHE D 2 124 ? 10.514 -15.236 -0.759 1.00 40.86 462 PHE B C 1
ATOM 4538 O O . PHE D 2 124 ? 11.673 -15.626 -0.555 1.00 38.07 462 PHE B O 1
ATOM 4546 N N . ILE D 2 125 ? 9.526 -16.074 -1.078 1.00 33.81 463 ILE B N 1
ATOM 4547 C CA . ILE D 2 125 ? 9.794 -17.502 -1.224 1.00 42.30 463 ILE B CA 1
ATOM 4548 C C . ILE D 2 125 ? 10.791 -17.740 -2.353 1.00 45.50 463 ILE B C 1
ATOM 4549 O O . ILE D 2 125 ? 11.714 -18.559 -2.229 1.00 40.97 463 ILE B O 1
ATOM 4554 N N . ASN D 2 126 ? 10.642 -17.005 -3.460 1.00 45.50 464 ASN B N 1
ATOM 4555 C CA . ASN D 2 126 ? 11.561 -17.152 -4.581 1.00 48.70 464 ASN B CA 1
ATOM 4556 C C . ASN D 2 126 ? 12.998 -16.816 -4.210 1.00 51.43 464 ASN B C 1
ATOM 4557 O O . ASN D 2 126 ? 13.920 -17.296 -4.875 1.00 51.87 464 ASN B O 1
ATOM 4562 N N . LYS D 2 127 ? 13.212 -16.009 -3.173 1.00 50.81 465 LYS B N 1
ATOM 4563 C CA . LYS D 2 127 ? 14.567 -15.652 -2.774 1.00 54.26 465 LYS B CA 1
ATOM 4564 C C . LYS D 2 127 ? 15.237 -16.731 -1.931 1.00 51.71 465 LYS B C 1
ATOM 4565 O O . LYS D 2 127 ? 16.427 -16.600 -1.619 1.00 53.90 465 LYS B O 1
ATOM 4571 N N . MET D 2 128 ? 14.512 -17.786 -1.567 1.00 46.06 466 MET B N 1
ATOM 4572 C CA . MET D 2 128 ? 15.072 -18.908 -0.829 1.00 47.76 466 MET B CA 1
ATOM 4573 C C . MET D 2 128 ? 15.694 -19.915 -1.790 1.00 50.41 466 MET B C 1
ATOM 4574 O O . MET D 2 128 ? 15.254 -20.063 -2.937 1.00 50.51 466 MET B O 1
ATOM 4579 N N . ASP D 2 129 ? 16.707 -20.632 -1.288 1.00 47.86 467 ASP B N 1
ATOM 4580 C CA . ASP D 2 129 ? 17.594 -21.415 -2.148 1.00 49.67 467 ASP B CA 1
ATOM 4581 C C . ASP D 2 129 ? 16.823 -22.434 -2.977 1.00 46.82 467 ASP B C 1
ATOM 4582 O O . ASP D 2 129 ? 17.061 -22.584 -4.183 1.00 50.02 467 ASP B O 1
ATOM 4587 N N . ASN D 2 130 ? 15.890 -23.142 -2.347 1.00 45.49 468 ASN B N 1
ATOM 4588 C CA . ASN D 2 130 ? 15.089 -24.164 -3.007 1.00 42.95 468 ASN B CA 1
ATOM 4589 C C . ASN D 2 130 ? 13.614 -23.760 -3.107 1.00 37.51 468 ASN B C 1
ATOM 4590 O O . ASN D 2 130 ? 12.726 -24.615 -3.140 1.00 35.98 468 ASN B O 1
ATOM 4595 N N . GLY D 2 131 ? 13.347 -22.457 -3.148 1.00 42.06 469 GLY B N 1
ATOM 4596 C CA . GLY D 2 131 ? 11.998 -21.970 -3.395 1.00 38.86 469 GLY B CA 1
ATOM 4597 C C . GLY D 2 131 ? 10.987 -22.484 -2.386 1.00 39.17 469 GLY B C 1
ATOM 4598 O O . GLY D 2 131 ? 11.231 -22.508 -1.172 1.00 37.80 469 GLY B O 1
ATOM 4599 N N . LEU D 2 132 ? 9.831 -22.906 -2.904 1.00 36.21 470 LEU B N 1
ATOM 4600 C CA . LEU D 2 132 ? 8.772 -23.476 -2.074 1.00 29.55 470 LEU B CA 1
ATOM 4601 C C . LEU D 2 132 ? 9.247 -24.690 -1.290 1.00 29.09 470 LEU B C 1
ATOM 4602 O O . LEU D 2 132 ? 8.677 -25.003 -0.241 1.00 35.15 470 LEU B O 1
ATOM 4607 N N . ASP D 2 133 ? 10.287 -25.368 -1.760 1.00 36.71 471 ASP B N 1
ATOM 4608 C CA . ASP D 2 133 ? 10.775 -26.580 -1.121 1.00 37.05 471 ASP B CA 1
ATOM 4609 C C . ASP D 2 133 ? 11.930 -26.324 -0.147 1.00 33.61 471 ASP B C 1
ATOM 4610 O O . ASP D 2 133 ? 12.580 -27.276 0.294 1.00 40.98 471 ASP B O 1
ATOM 4615 N N . THR D 2 134 ? 12.177 -25.070 0.215 1.00 35.78 472 THR B N 1
ATOM 4616 C CA . THR D 2 134 ? 13.149 -24.759 1.261 1.00 36.49 472 THR B CA 1
ATOM 4617 C C . THR D 2 134 ? 12.593 -25.162 2.628 1.00 36.59 472 THR B C 1
ATOM 4618 O O . THR D 2 134 ? 11.431 -24.894 2.933 1.00 35.64 472 THR B O 1
ATOM 4622 N N . VAL D 2 135 ? 13.421 -25.791 3.456 1.00 39.60 473 VAL B N 1
ATOM 4623 C CA . VAL D 2 135 ? 13.000 -26.196 4.795 1.00 40.13 473 VAL B CA 1
ATOM 4624 C C . VAL D 2 135 ? 13.078 -24.994 5.732 1.00 41.91 473 VAL B C 1
ATOM 4625 O O . VAL D 2 135 ? 14.160 -24.448 5.962 1.00 42.17 473 VAL B O 1
ATOM 4629 N N . ILE D 2 136 ? 11.944 -24.590 6.296 1.00 40.88 474 ILE B N 1
ATOM 4630 C CA . ILE D 2 136 ? 11.925 -23.493 7.250 1.00 45.94 474 ILE B CA 1
ATOM 4631 C C . ILE D 2 136 ? 11.937 -24.044 8.667 1.00 56.83 474 ILE B C 1
ATOM 4632 O O . ILE D 2 136 ? 11.689 -25.223 8.908 1.00 60.25 474 ILE B O 1
ATOM 4637 N N . GLY D 2 137 ? 12.228 -23.171 9.621 1.00 61.99 475 GLY B N 1
ATOM 4638 C CA . GLY D 2 137 ? 12.216 -23.556 11.008 1.00 70.76 475 GLY B CA 1
ATOM 4639 C C . GLY D 2 137 ? 13.610 -23.804 11.525 1.00 83.85 475 GLY B C 1
ATOM 4640 O O . GLY D 2 137 ? 14.296 -22.870 11.947 1.00 87.36 475 GLY B O 1
ATOM 4641 N N . GLU D 2 138 ? 14.052 -25.054 11.474 1.00 95.13 476 GLU B N 1
ATOM 4642 C CA . GLU D 2 138 ? 15.277 -25.465 12.137 1.00 107.39 476 GLU B CA 1
ATOM 4643 C C . GLU D 2 138 ? 16.293 -25.956 11.117 1.00 113.04 476 GLU B C 1
ATOM 4644 O O . GLU D 2 138 ? 15.945 -26.662 10.163 1.00 109.44 476 GLU B O 1
ATOM 4650 N N . ASN D 2 139 ? 17.554 -25.579 11.340 1.00 121.61 477 ASN B N 1
ATOM 4651 C CA . ASN D 2 139 ? 18.596 -25.688 10.324 1.00 126.88 477 ASN B CA 1
ATOM 4652 C C . ASN D 2 139 ? 18.093 -25.104 9.010 1.00 116.04 477 ASN B C 1
ATOM 4653 O O . ASN D 2 139 ? 18.341 -25.630 7.923 1.00 120.38 477 ASN B O 1
ATOM 4658 N N . GLY D 2 140 ? 17.353 -24.018 9.123 1.00 101.35 478 GLY B N 1
ATOM 4659 C CA . GLY D 2 140 ? 16.795 -23.371 7.968 1.00 85.39 478 GLY B CA 1
ATOM 4660 C C . GLY D 2 140 ? 16.476 -21.929 8.255 1.00 73.74 478 GLY B C 1
ATOM 4661 O O . GLY D 2 140 ? 17.055 -21.303 9.143 1.00 67.40 478 GLY B O 1
ATOM 4662 N N . VAL D 2 141 ? 15.531 -21.414 7.495 1.00 68.02 479 VAL B N 1
ATOM 4663 C CA . VAL D 2 141 ? 15.163 -20.010 7.549 1.00 66.02 479 VAL B CA 1
ATOM 4664 C C . VAL D 2 141 ? 14.171 -19.809 8.687 1.00 57.99 479 VAL B C 1
ATOM 4665 O O . VAL D 2 141 ? 13.220 -20.586 8.840 1.00 57.95 479 VAL B O 1
ATOM 4669 N N . LEU D 2 142 ? 14.402 -18.789 9.501 1.00 46.99 480 LEU B N 1
ATOM 4670 C CA . LEU D 2 142 ? 13.359 -18.275 10.375 1.00 44.33 480 LEU B CA 1
ATOM 4671 C C . LEU D 2 142 ? 12.577 -17.218 9.608 1.00 43.95 480 LEU B C 1
ATOM 4672 O O . LEU D 2 142 ? 13.167 -16.322 8.997 1.00 40.35 480 LEU B O 1
ATOM 4677 N N . LEU D 2 143 ? 11.254 -17.336 9.635 1.00 42.82 481 LEU B N 1
ATOM 4678 C CA . LEU D 2 143 ? 10.391 -16.390 8.942 1.00 42.19 481 LEU B CA 1
ATOM 4679 C C . LEU D 2 143 ? 10.313 -15.076 9.704 1.00 40.44 481 LEU B C 1
ATOM 4680 O O . LEU D 2 143 ? 10.207 -15.064 10.932 1.00 40.55 481 LEU B O 1
ATOM 4685 N N . SER D 2 144 ? 10.343 -13.961 8.971 1.00 38.05 482 SER B N 1
ATOM 4686 C CA . SER D 2 144 ? 9.984 -12.702 9.602 1.00 38.29 482 SER B CA 1
ATOM 4687 C C . SER D 2 144 ? 8.499 -12.721 9.980 1.00 34.68 482 SER B C 1
ATOM 4688 O O . SER D 2 144 ? 7.744 -13.620 9.604 1.00 34.22 482 SER B O 1
ATOM 4691 N N . GLY D 2 145 ? 8.083 -11.724 10.761 1.00 37.10 483 GLY B N 1
ATOM 4692 C CA . GLY D 2 145 ? 6.692 -11.679 11.190 1.00 37.88 483 GLY B CA 1
ATOM 4693 C C . GLY D 2 145 ? 5.731 -11.550 10.021 1.00 38.63 483 GLY B C 1
ATOM 4694 O O . GLY D 2 145 ? 4.737 -12.276 9.933 1.00 34.25 483 GLY B O 1
ATOM 4695 N N . GLY D 2 146 ? 6.027 -10.635 9.096 1.00 37.50 484 GLY B N 1
ATOM 4696 C CA . GLY D 2 146 ? 5.161 -10.456 7.940 1.00 41.38 484 GLY B CA 1
ATOM 4697 C C . GLY D 2 146 ? 5.180 -11.637 6.992 1.00 39.91 484 GLY B C 1
ATOM 4698 O O . GLY D 2 146 ? 4.169 -11.935 6.348 1.00 42.48 484 GLY B O 1
ATOM 4699 N N . GLN D 2 147 ? 6.320 -12.326 6.897 1.00 39.47 485 GLN B N 1
ATOM 4700 C CA . GLN D 2 147 ? 6.394 -13.547 6.101 1.00 39.40 485 GLN B CA 1
ATOM 4701 C C . GLN D 2 147 ? 5.516 -14.634 6.698 1.00 34.56 485 GLN B C 1
ATOM 4702 O O . GLN D 2 147 ? 4.836 -15.368 5.968 1.00 30.61 485 GLN B O 1
ATOM 4708 N N . ARG D 2 148 ? 5.512 -14.741 8.027 1.00 30.02 486 ARG B N 1
ATOM 4709 C CA . ARG D 2 148 ? 4.671 -15.727 8.687 1.00 30.91 486 ARG B CA 1
ATOM 4710 C C . ARG D 2 148 ? 3.194 -15.429 8.466 1.00 29.49 486 ARG B C 1
ATOM 4711 O O . ARG D 2 148 ? 2.398 -16.349 8.264 1.00 30.74 486 ARG B O 1
ATOM 4719 N N . GLN D 2 149 ? 2.809 -14.151 8.509 1.00 31.57 487 GLN B N 1
ATOM 4720 C CA . GLN D 2 149 ? 1.422 -13.792 8.223 1.00 35.46 487 GLN B CA 1
ATOM 4721 C C . GLN D 2 149 ? 1.038 -14.206 6.807 1.00 35.51 487 GLN B C 1
ATOM 4722 O O . GLN D 2 149 ? -0.049 -14.754 6.581 1.00 31.06 487 GLN B O 1
ATOM 4728 N N . ARG D 2 150 ? 1.933 -13.983 5.840 1.00 31.74 488 ARG B N 1
ATOM 4729 C CA . ARG D 2 150 ? 1.587 -14.296 4.462 1.00 32.71 488 ARG B CA 1
ATOM 4730 C C . ARG D 2 150 ? 1.555 -15.800 4.222 1.00 30.63 488 ARG B C 1
ATOM 4731 O O . ARG D 2 150 ? 0.737 -16.277 3.422 1.00 33.78 488 ARG B O 1
ATOM 4739 N N . ILE D 2 151 ? 2.387 -16.565 4.934 1.00 28.24 489 ILE B N 1
ATOM 4740 C CA . ILE D 2 151 ? 2.231 -18.018 4.920 1.00 28.52 489 ILE B CA 1
ATOM 4741 C C . ILE D 2 151 ? 0.858 -18.409 5.464 1.00 30.92 489 ILE B C 1
ATOM 4742 O O . ILE D 2 151 ? 0.211 -19.327 4.948 1.00 32.42 489 ILE B O 1
ATOM 4747 N N . ALA D 2 152 ? 0.387 -17.716 6.507 1.00 30.32 490 ALA B N 1
ATOM 4748 C CA . ALA D 2 152 ? -0.929 -18.034 7.059 1.00 31.37 490 ALA B CA 1
ATOM 4749 C C . ALA D 2 152 ? -2.033 -17.689 6.069 1.00 30.48 490 ALA B C 1
ATOM 4750 O O . ALA D 2 152 ? -2.993 -18.451 5.914 1.00 31.27 490 ALA B O 1
ATOM 4752 N N . ILE D 2 153 ? -1.910 -16.549 5.385 1.00 32.63 491 ILE B N 1
ATOM 4753 C CA . ILE D 2 153 ? -2.890 -16.189 4.362 1.00 33.80 491 ILE B CA 1
ATOM 4754 C C . ILE D 2 153 ? -2.926 -17.249 3.267 1.00 33.24 491 ILE B C 1
ATOM 4755 O O . ILE D 2 153 ? -4.002 -17.693 2.842 1.00 37.12 491 ILE B O 1
ATOM 4760 N N . ALA D 2 154 ? -1.747 -17.676 2.800 1.00 29.54 492 ALA B N 1
ATOM 4761 C CA . ALA D 2 154 ? -1.694 -18.684 1.744 1.00 32.10 492 ALA B CA 1
ATOM 4762 C C . ALA D 2 154 ? -2.333 -19.989 2.198 1.00 31.29 492 ALA B C 1
ATOM 4763 O O . ALA D 2 154 ? -3.100 -20.603 1.448 1.00 34.25 492 ALA B O 1
ATOM 4765 N N . ARG D 2 155 ? -2.019 -20.429 3.421 1.00 33.17 493 ARG B N 1
ATOM 4766 C CA . ARG D 2 155 ? -2.644 -21.627 3.975 1.00 34.51 493 ARG B CA 1
ATOM 4767 C C . ARG D 2 155 ? -4.165 -21.477 4.029 1.00 31.97 493 ARG B C 1
ATOM 4768 O O . ARG D 2 155 ? -4.907 -22.380 3.624 1.00 32.12 493 ARG B O 1
ATOM 4776 N N . ALA D 2 156 ? -4.647 -20.327 4.499 1.00 30.18 494 ALA B N 1
ATOM 4777 C CA . ALA D 2 156 ? -6.096 -20.124 4.582 1.00 32.80 494 ALA B CA 1
ATOM 4778 C C . ALA D 2 156 ? -6.731 -20.097 3.198 1.00 39.12 494 ALA B C 1
ATOM 4779 O O . ALA D 2 156 ? -7.817 -20.661 2.994 1.00 38.52 494 ALA B O 1
ATOM 4781 N N . LEU D 2 157 ? -6.076 -19.438 2.236 1.00 37.83 495 LEU B N 1
ATOM 4782 C CA . LEU D 2 157 ? -6.601 -19.410 0.872 1.00 44.71 495 LEU B CA 1
ATOM 4783 C C . LEU D 2 157 ? -6.660 -20.808 0.282 1.00 44.91 495 LEU B C 1
ATOM 4784 O O . LEU D 2 157 ? -7.592 -21.141 -0.459 1.00 43.74 495 LEU B O 1
ATOM 4789 N N . LEU D 2 158 ? -5.662 -21.639 0.592 1.00 41.71 496 LEU B N 1
ATOM 4790 C CA . LEU D 2 158 ? -5.611 -22.968 -0.003 1.00 39.09 496 LEU B CA 1
ATOM 4791 C C . LEU D 2 158 ? -6.724 -23.863 0.534 1.00 38.92 496 LEU B C 1
ATOM 4792 O O . LEU D 2 158 ? -7.345 -24.614 -0.224 1.00 40.66 496 LEU B O 1
ATOM 4797 N N . ARG D 2 159 ? -6.986 -23.802 1.839 1.00 43.56 497 ARG B N 1
ATOM 4798 C CA . ARG D 2 159 ? -7.807 -24.821 2.477 1.00 46.61 497 ARG B CA 1
ATOM 4799 C C . ARG D 2 159 ? -9.304 -24.605 2.293 1.00 39.76 497 ARG B C 1
ATOM 4800 O O . ARG D 2 159 ? -10.055 -25.576 2.373 1.00 46.09 497 ARG B O 1
ATOM 4808 N N . ASP D 2 160 ? -9.759 -23.366 2.079 1.00 48.35 498 ASP B N 1
ATOM 4809 C CA . ASP D 2 160 ? -11.194 -23.075 1.920 1.00 48.60 498 ASP B CA 1
ATOM 4810 C C . ASP D 2 160 ? -11.989 -23.553 3.141 1.00 47.10 498 ASP B C 1
ATOM 4811 O O . ASP D 2 160 ? -12.969 -24.292 3.024 1.00 45.60 498 ASP B O 1
ATOM 4816 N N . SER D 2 161 ? -11.560 -23.115 4.332 1.00 43.11 499 SER B N 1
ATOM 4817 C CA . SER D 2 161 ? -12.090 -23.657 5.580 1.00 45.03 499 SER B CA 1
ATOM 4818 C C . SER D 2 161 ? -13.410 -22.990 5.988 1.00 45.33 499 SER B C 1
ATOM 4819 O O . SER D 2 161 ? -13.653 -21.824 5.666 1.00 36.68 499 SER B O 1
ATOM 4822 N N . PRO D 2 162 ? -14.269 -23.702 6.734 1.00 41.45 500 PRO B N 1
ATOM 4823 C CA . PRO D 2 162 ? -15.562 -23.106 7.122 1.00 44.62 500 PRO B CA 1
ATOM 4824 C C . PRO D 2 162 ? -15.448 -21.961 8.118 1.00 41.72 500 PRO B C 1
ATOM 4825 O O . PRO D 2 162 ? -16.352 -21.121 8.170 1.00 34.26 500 PRO B O 1
ATOM 4829 N N . ILE D 2 163 ? -14.379 -21.900 8.908 1.00 33.62 501 ILE B N 1
ATOM 4830 C CA . ILE D 2 163 ? -14.198 -20.868 9.926 1.00 32.45 501 ILE B CA 1
ATOM 4831 C C . ILE D 2 163 ? -12.868 -20.166 9.670 1.00 32.55 501 ILE B C 1
ATOM 4832 O O . ILE D 2 163 ? -11.827 -20.823 9.565 1.00 32.91 501 ILE B O 1
ATOM 4837 N N . LEU D 2 164 ? -12.895 -18.838 9.617 1.00 32.38 502 LEU B N 1
ATOM 4838 C CA . LEU D 2 164 ? -11.689 -18.030 9.477 1.00 36.54 502 LEU B CA 1
ATOM 4839 C C . LEU D 2 164 ? -11.525 -17.163 10.718 1.00 35.49 502 LEU B C 1
ATOM 4840 O O . LEU D 2 164 ? -12.464 -16.471 11.121 1.00 31.25 502 LEU B O 1
ATOM 4845 N N . ILE D 2 165 ? -10.343 -17.199 11.322 1.00 31.82 503 ILE B N 1
ATOM 4846 C CA . ILE D 2 165 ? -10.002 -16.279 12.401 1.00 34.06 503 ILE B CA 1
ATOM 4847 C C . ILE D 2 165 ? -8.908 -15.369 11.865 1.00 32.46 503 ILE B C 1
ATOM 4848 O O . ILE D 2 165 ? -7.796 -15.820 11.579 1.00 33.21 503 ILE B O 1
ATOM 4853 N N . LEU D 2 166 ? -9.221 -14.088 11.715 1.00 32.71 504 LEU B N 1
ATOM 4854 C CA . LEU D 2 166 ? -8.342 -13.148 11.037 1.00 34.08 504 LEU B CA 1
ATOM 4855 C C . LEU D 2 166 ? -7.915 -12.062 12.014 1.00 37.18 504 LEU B C 1
ATOM 4856 O O . LEU D 2 166 ? -8.744 -11.268 12.469 1.00 33.71 504 LEU B O 1
ATOM 4861 N N . ASP D 2 167 ? -6.625 -12.032 12.336 1.00 35.10 505 ASP B N 1
ATOM 4862 C CA . ASP D 2 167 ? -6.040 -10.975 13.152 1.00 47.19 505 ASP B CA 1
ATOM 4863 C C . ASP D 2 167 ? -5.383 -9.984 12.196 1.00 50.37 505 ASP B C 1
ATOM 4864 O O . ASP D 2 167 ? -4.231 -10.173 11.785 1.00 48.05 505 ASP B O 1
ATOM 4869 N N . GLU D 2 168 ? -6.112 -8.918 11.841 1.00 50.24 506 GLU B N 1
ATOM 4870 C CA . GLU D 2 168 ? -5.584 -7.941 10.888 1.00 62.96 506 GLU B CA 1
ATOM 4871 C C . GLU D 2 168 ? -4.372 -7.195 11.439 1.00 70.46 506 GLU B C 1
ATOM 4872 O O . GLU D 2 168 ? -4.425 -5.981 11.654 1.00 75.31 506 GLU B O 1
ATOM 4878 N N . ALA D 2 169 ? -3.272 -7.911 11.651 1.00 73.01 507 ALA B N 1
ATOM 4879 C CA . ALA D 2 169 ? -2.035 -7.286 12.084 1.00 83.24 507 ALA B CA 1
ATOM 4880 C C . ALA D 2 169 ? -1.439 -6.472 10.935 1.00 92.12 507 ALA B C 1
ATOM 4881 O O . ALA D 2 169 ? -1.955 -6.458 9.812 1.00 92.17 507 ALA B O 1
ATOM 4883 N N . THR D 2 170 ? -0.323 -5.802 11.221 1.00 100.77 508 THR B N 1
ATOM 4884 C CA . THR D 2 170 ? 0.301 -4.836 10.312 1.00 108.80 508 THR B CA 1
ATOM 4885 C C . THR D 2 170 ? -0.749 -3.916 9.690 1.00 111.83 508 THR B C 1
ATOM 4886 O O . THR D 2 170 ? -0.897 -3.823 8.469 1.00 113.85 508 THR B O 1
ATOM 4890 N N . SER D 2 171 ? -1.490 -3.232 10.567 1.00 111.25 509 SER B N 1
ATOM 4891 C CA . SER D 2 171 ? -2.456 -2.241 10.111 1.00 111.71 509 SER B CA 1
ATOM 4892 C C . SER D 2 171 ? -1.791 -1.106 9.337 1.00 117.55 509 SER B C 1
ATOM 4893 O O . SER D 2 171 ? -2.469 -0.417 8.565 1.00 120.72 509 SER B O 1
ATOM 4896 N N . ALA D 2 172 ? -0.487 -0.899 9.518 1.00 117.08 510 ALA B N 1
ATOM 4897 C CA . ALA D 2 172 ? 0.275 0.035 8.691 1.00 117.39 510 ALA B CA 1
ATOM 4898 C C . ALA D 2 172 ? 0.456 -0.583 7.308 1.00 117.49 510 ALA B C 1
ATOM 4899 O O . ALA D 2 172 ? 1.319 -1.440 7.106 1.00 117.78 510 ALA B O 1
ATOM 4901 N N . LEU D 2 173 ? -0.360 -0.144 6.346 1.00 115.84 511 LEU B N 1
ATOM 4902 C CA . LEU D 2 173 ? -0.412 -0.729 5.012 1.00 113.41 511 LEU B CA 1
ATOM 4903 C C . LEU D 2 173 ? -0.626 0.376 3.988 1.00 113.22 511 LEU B C 1
ATOM 4904 O O . LEU D 2 173 ? -1.369 1.326 4.247 1.00 113.27 511 LEU B O 1
ATOM 4909 N N . ASP D 2 174 ? 0.010 0.246 2.819 1.00 112.38 512 ASP B N 1
ATOM 4910 C CA . ASP D 2 174 ? -0.106 1.297 1.812 1.00 112.24 512 ASP B CA 1
ATOM 4911 C C . ASP D 2 174 ? 0.243 0.846 0.396 1.00 112.39 512 ASP B C 1
ATOM 4912 O O . ASP D 2 174 ? -0.512 1.115 -0.543 1.00 112.01 512 ASP B O 1
ATOM 4917 N N . THR D 2 175 ? 1.375 0.171 0.222 1.00 114.04 513 THR B N 1
ATOM 4918 C CA . THR D 2 175 ? 1.931 -0.036 -1.112 1.00 118.09 513 THR B CA 1
ATOM 4919 C C . THR D 2 175 ? 1.102 -1.063 -1.891 1.00 115.25 513 THR B C 1
ATOM 4920 O O . THR D 2 175 ? 0.027 -1.498 -1.467 1.00 107.70 513 THR B O 1
ATOM 4924 N N . GLU D 2 176 ? 1.621 -1.464 -3.058 1.00 120.70 514 GLU B N 1
ATOM 4925 C CA . GLU D 2 176 ? 0.831 -2.237 -4.015 1.00 121.55 514 GLU B CA 1
ATOM 4926 C C . GLU D 2 176 ? 0.651 -3.683 -3.565 1.00 118.96 514 GLU B C 1
ATOM 4927 O O . GLU D 2 176 ? -0.478 -4.183 -3.503 1.00 118.44 514 GLU B O 1
ATOM 4933 N N . SER D 2 177 ? 1.750 -4.380 -3.261 1.00 117.41 515 SER B N 1
ATOM 4934 C CA . SER D 2 177 ? 1.642 -5.777 -2.845 1.00 112.12 515 SER B CA 1
ATOM 4935 C C . SER D 2 177 ? 0.855 -5.934 -1.550 1.00 111.04 515 SER B C 1
ATOM 4936 O O . SER D 2 177 ? 0.293 -7.008 -1.308 1.00 108.59 515 SER B O 1
ATOM 4939 N N . GLU D 2 178 ? 0.795 -4.889 -0.722 1.00 112.25 516 GLU B N 1
ATOM 4940 C CA . GLU D 2 178 ? 0.050 -4.920 0.531 1.00 107.09 516 GLU B CA 1
ATOM 4941 C C . GLU D 2 178 ? -1.395 -4.468 0.366 1.00 105.25 516 GLU B C 1
ATOM 4942 O O . GLU D 2 178 ? -2.276 -4.958 1.083 1.00 103.15 516 GLU B O 1
ATOM 4948 N N . ARG D 2 179 ? -1.656 -3.538 -0.556 1.00 106.57 517 ARG B N 1
ATOM 4949 C CA . ARG D 2 179 ? -3.033 -3.185 -0.887 1.00 103.16 517 ARG B CA 1
ATOM 4950 C C . ARG D 2 179 ? -3.807 -4.405 -1.373 1.00 96.38 517 ARG B C 1
ATOM 4951 O O . ARG D 2 179 ? -4.953 -4.628 -0.964 1.00 96.01 517 ARG B O 1
ATOM 4959 N N . ALA D 2 180 ? -3.190 -5.213 -2.238 1.00 91.56 518 ALA B N 1
ATOM 4960 C CA . ALA D 2 180 ? -3.816 -6.437 -2.724 1.00 86.28 518 ALA B CA 1
ATOM 4961 C C . ALA D 2 180 ? -3.859 -7.536 -1.674 1.00 81.69 518 ALA B C 1
ATOM 4962 O O . ALA D 2 180 ? -4.584 -8.518 -1.867 1.00 81.66 518 ALA B O 1
ATOM 4964 N N . ILE D 2 181 ? -3.094 -7.407 -0.587 1.00 76.31 519 ILE B N 1
ATOM 4965 C CA . ILE D 2 181 ? -3.275 -8.306 0.549 1.00 74.09 519 ILE B CA 1
ATOM 4966 C C . ILE D 2 181 ? -4.644 -8.080 1.167 1.00 69.34 519 ILE B C 1
ATOM 4967 O O . ILE D 2 181 ? -5.411 -9.026 1.392 1.00 61.79 519 ILE B O 1
ATOM 4972 N N . GLN D 2 182 ? -4.971 -6.815 1.442 1.00 72.21 520 GLN B N 1
ATOM 4973 C CA . GLN D 2 182 ? -6.307 -6.482 1.916 1.00 70.49 520 GLN B CA 1
ATOM 4974 C C . GLN D 2 182 ? -7.370 -6.968 0.938 1.00 64.02 520 GLN B C 1
ATOM 4975 O O . GLN D 2 182 ? -8.395 -7.517 1.354 1.00 64.59 520 GLN B O 1
ATOM 4981 N N . ALA D 2 183 ? -7.133 -6.801 -0.364 1.00 64.91 521 ALA B N 1
ATOM 4982 C CA . ALA D 2 183 ? -8.086 -7.305 -1.350 1.00 66.72 521 ALA B CA 1
ATOM 4983 C C . ALA D 2 183 ? -8.209 -8.822 -1.270 1.00 63.59 521 ALA B C 1
ATOM 4984 O O . ALA D 2 183 ? -9.315 -9.368 -1.363 1.00 59.87 521 ALA B O 1
ATOM 4986 N N . ALA D 2 184 ? -7.084 -9.519 -1.096 1.00 64.13 522 ALA B N 1
ATOM 4987 C CA . ALA D 2 184 ? -7.134 -10.968 -0.925 1.00 59.24 522 ALA B CA 1
ATOM 4988 C C . ALA D 2 184 ? -7.878 -11.349 0.350 1.00 50.04 522 ALA B C 1
ATOM 4989 O O . ALA D 2 184 ? -8.651 -12.313 0.362 1.00 47.86 522 ALA B O 1
ATOM 4991 N N . LEU D 2 185 ? -7.653 -10.610 1.438 1.00 46.52 523 LEU B N 1
ATOM 4992 C CA . LEU D 2 185 ? -8.366 -10.897 2.677 1.00 45.38 523 LEU B CA 1
ATOM 4993 C C . LEU D 2 185 ? -9.858 -10.616 2.532 1.00 50.51 523 LEU B C 1
ATOM 4994 O O . LEU D 2 185 ? -10.690 -11.354 3.071 1.00 45.65 523 LEU B O 1
ATOM 4999 N N . ASP D 2 186 ? -10.214 -9.555 1.805 1.00 54.33 524 ASP B N 1
ATOM 5000 C CA . ASP D 2 186 ? -11.624 -9.237 1.618 1.00 56.11 524 ASP B CA 1
ATOM 5001 C C . ASP D 2 186 ? -12.351 -10.374 0.915 1.00 52.23 524 ASP B C 1
ATOM 5002 O O . ASP D 2 186 ? -13.456 -10.757 1.318 1.00 44.16 524 ASP B O 1
ATOM 5007 N N . GLU D 2 187 ? -11.741 -10.950 -0.119 1.00 52.66 525 GLU B N 1
ATOM 5008 C CA . GLU D 2 187 ? -12.409 -12.049 -0.805 1.00 56.27 525 GLU B CA 1
ATOM 5009 C C . GLU D 2 187 ? -12.435 -13.303 0.062 1.00 52.93 525 GLU B C 1
ATOM 5010 O O . GLU D 2 187 ? -13.434 -14.031 0.070 1.00 49.04 525 GLU B O 1
ATOM 5016 N N . LEU D 2 188 ? -11.361 -13.557 0.820 1.00 51.11 526 LEU B N 1
ATOM 5017 C CA . LEU D 2 188 ? -11.331 -14.735 1.683 1.00 48.98 526 LEU B CA 1
ATOM 5018 C C . LEU D 2 188 ? -12.444 -14.692 2.728 1.00 49.73 526 LEU B C 1
ATOM 5019 O O . LEU D 2 188 ? -13.132 -15.693 2.959 1.00 50.94 526 LEU B O 1
ATOM 5024 N N . GLN D 2 189 ? -12.642 -13.541 3.375 1.00 52.37 527 GLN B N 1
ATOM 5025 C CA . GLN D 2 189 ? -13.634 -13.486 4.447 1.00 50.67 527 GLN B CA 1
ATOM 5026 C C . GLN D 2 189 ? -15.056 -13.546 3.908 1.00 50.58 527 GLN B C 1
ATOM 5027 O O . GLN D 2 189 ? -15.961 -14.012 4.610 1.00 47.02 527 GLN B O 1
ATOM 5033 N N . LYS D 2 190 ? -15.277 -13.074 2.684 1.00 57.68 528 LYS B N 1
ATOM 5034 C CA . LYS D 2 190 ? -16.553 -13.303 2.027 1.00 65.83 528 LYS B CA 1
ATOM 5035 C C . LYS D 2 190 ? -16.758 -14.798 1.808 1.00 71.00 528 LYS B C 1
ATOM 5036 O O . LYS D 2 190 ? -15.817 -15.536 1.512 1.00 79.21 528 LYS B O 1
ATOM 5042 N N . ASN D 2 191 ? -18.005 -15.238 1.965 1.00 71.62 529 ASN B N 1
ATOM 5043 C CA . ASN D 2 191 ? -18.400 -16.641 1.796 1.00 68.25 529 ASN B CA 1
ATOM 5044 C C . ASN D 2 191 ? -17.662 -17.551 2.775 1.00 60.92 529 ASN B C 1
ATOM 5045 O O . ASN D 2 191 ? -17.151 -18.612 2.412 1.00 63.72 529 ASN B O 1
ATOM 5050 N N . ARG D 2 192 ? -17.636 -17.134 4.037 1.00 52.22 530 ARG B N 1
ATOM 5051 C CA . ARG D 2 192 ? -16.963 -17.854 5.103 1.00 48.91 530 ARG B CA 1
ATOM 5052 C C . ARG D 2 192 ? -17.358 -17.217 6.425 1.00 35.42 530 ARG B C 1
ATOM 5053 O O . ARG D 2 192 ? -17.583 -16.003 6.484 1.00 41.27 530 ARG B O 1
ATOM 5061 N N . THR D 2 193 ? -17.483 -18.041 7.464 1.00 34.37 531 THR B N 1
ATOM 5062 C CA . THR D 2 193 ? -17.694 -17.535 8.817 1.00 32.93 531 THR B CA 1
ATOM 5063 C C . THR D 2 193 ? -16.380 -16.965 9.327 1.00 42.98 531 THR B C 1
ATOM 5064 O O . THR D 2 193 ? -15.418 -17.709 9.544 1.00 47.12 531 THR B O 1
ATOM 5068 N N . SER D 2 194 ? -16.322 -15.652 9.510 1.00 38.61 532 SER B N 1
ATOM 5069 C CA . SER D 2 194 ? -15.066 -14.980 9.801 1.00 41.47 532 SER B CA 1
ATOM 5070 C C . SER D 2 194 ? -15.202 -14.165 11.074 1.00 37.86 532 SER B C 1
ATOM 5071 O O . SER D 2 194 ? -16.146 -13.378 11.222 1.00 38.59 532 SER B O 1
ATOM 5074 N N . LEU D 2 195 ? -14.262 -14.364 11.989 1.00 32.00 533 LEU B N 1
ATOM 5075 C CA . LEU D 2 195 ? -14.111 -13.519 13.163 1.00 33.10 533 LEU B CA 1
ATOM 5076 C C . LEU D 2 195 ? -12.848 -12.697 12.950 1.00 38.18 533 LEU B C 1
ATOM 5077 O O . LEU D 2 195 ? -11.758 -13.263 12.832 1.00 37.85 533 LEU B O 1
ATOM 5082 N N . VAL D 2 196 ? -12.985 -11.377 12.852 1.00 30.89 534 VAL B N 1
ATOM 5083 C CA . VAL D 2 196 ? -11.854 -10.521 12.506 1.00 34.52 534 VAL B CA 1
ATOM 5084 C C . VAL D 2 196 ? -11.481 -9.679 13.721 1.00 38.39 534 VAL B C 1
ATOM 5085 O O . VAL D 2 196 ? -12.326 -8.974 14.290 1.00 38.00 534 VAL B O 1
ATOM 5089 N N . ILE D 2 197 ? -10.222 -9.777 14.136 1.00 38.88 535 ILE B N 1
ATOM 5090 C CA . ILE D 2 197 ? -9.666 -8.880 15.146 1.00 41.66 535 ILE B CA 1
ATOM 5091 C C . ILE D 2 197 ? -9.258 -7.601 14.425 1.00 41.53 535 ILE B C 1
ATOM 5092 O O . ILE D 2 197 ? -8.258 -7.575 13.701 1.00 37.91 535 ILE B O 1
ATOM 5097 N N . ALA D 2 198 ? -10.051 -6.549 14.601 1.00 41.72 536 ALA B N 1
ATOM 5098 C CA . ALA D 2 198 ? -9.776 -5.270 13.973 1.00 49.42 536 ALA B CA 1
ATOM 5099 C C . ALA D 2 198 ? -8.739 -4.510 14.787 1.00 59.34 536 ALA B C 1
ATOM 5100 O O . ALA D 2 198 ? -8.814 -4.464 16.022 1.00 56.94 536 ALA B O 1
ATOM 5102 N N . HIS D 2 199 ? -7.757 -3.940 14.084 1.00 65.39 537 HIS B N 1
ATOM 5103 C CA . HIS D 2 199 ? -6.741 -3.082 14.671 1.00 66.19 537 HIS B CA 1
ATOM 5104 C C . HIS D 2 199 ? -6.723 -1.683 14.080 1.00 75.67 537 HIS B C 1
ATOM 5105 O O . HIS D 2 199 ? -6.071 -0.801 14.649 1.00 81.18 537 HIS B O 1
ATOM 5112 N N . ARG D 2 200 ? -7.385 -1.466 12.944 1.00 76.37 538 ARG B N 1
ATOM 5113 C CA . ARG D 2 200 ? -7.717 -0.136 12.451 1.00 80.30 538 ARG B CA 1
ATOM 5114 C C . ARG D 2 200 ? -9.203 -0.134 12.129 1.00 80.06 538 ARG B C 1
ATOM 5115 O O . ARG D 2 200 ? -9.690 -1.043 11.449 1.00 80.76 538 ARG B O 1
ATOM 5123 N N . LEU D 2 201 ? -9.921 0.876 12.631 1.00 79.11 539 LEU B N 1
ATOM 5124 C CA . LEU D 2 201 ? -11.378 0.873 12.512 1.00 76.52 539 LEU B CA 1
ATOM 5125 C C . LEU D 2 201 ? -11.837 0.933 11.059 1.00 75.48 539 LEU B C 1
ATOM 5126 O O . LEU D 2 201 ? -12.864 0.336 10.714 1.00 75.62 539 LEU B O 1
ATOM 5131 N N . SER D 2 202 ? -11.092 1.629 10.194 1.00 74.98 540 SER B N 1
ATOM 5132 C CA . SER D 2 202 ? -11.521 1.815 8.811 1.00 73.46 540 SER B CA 1
ATOM 5133 C C . SER D 2 202 ? -11.626 0.501 8.046 1.00 68.37 540 SER B C 1
ATOM 5134 O O . SER D 2 202 ? -12.396 0.418 7.081 1.00 69.52 540 SER B O 1
ATOM 5137 N N . THR D 2 203 ? -10.885 -0.527 8.456 1.00 60.65 541 THR B N 1
ATOM 5138 C CA . THR D 2 203 ? -10.858 -1.783 7.720 1.00 62.39 541 THR B CA 1
ATOM 5139 C C . THR D 2 203 ? -12.073 -2.673 7.980 1.00 59.39 541 THR B C 1
ATOM 5140 O O . THR D 2 203 ? -12.209 -3.704 7.313 1.00 62.83 541 THR B O 1
ATOM 5144 N N . ILE D 2 204 ? -12.969 -2.313 8.901 1.00 58.78 542 ILE B N 1
ATOM 5145 C CA . ILE D 2 204 ? -14.058 -3.219 9.259 1.00 53.75 542 ILE B CA 1
ATOM 5146 C C . ILE D 2 204 ? -15.428 -2.567 9.129 1.00 54.16 542 ILE B C 1
ATOM 5147 O O . ILE D 2 204 ? -16.411 -3.057 9.699 1.00 50.85 542 ILE B O 1
ATOM 5152 N N . GLU D 2 205 ? -15.519 -1.473 8.367 1.00 54.71 543 GLU B N 1
ATOM 5153 C CA . GLU D 2 205 ? -16.811 -0.816 8.187 1.00 51.97 543 GLU B CA 1
ATOM 5154 C C . GLU D 2 205 ? -17.824 -1.706 7.482 1.00 50.04 543 GLU B C 1
ATOM 5155 O O . GLU D 2 205 ? -19.031 -1.455 7.586 1.00 51.50 543 GLU B O 1
ATOM 5161 N N . LYS D 2 206 ? -17.372 -2.737 6.771 1.00 45.97 544 LYS B N 1
ATOM 5162 C CA . LYS D 2 206 ? -18.261 -3.588 5.993 1.00 50.00 544 LYS B CA 1
ATOM 5163 C C . LYS D 2 206 ? -18.629 -4.888 6.701 1.00 44.94 544 LYS B C 1
ATOM 5164 O O . LYS D 2 206 ? -19.338 -5.712 6.116 1.00 39.61 544 LYS B O 1
ATOM 5170 N N . ALA D 2 207 ? -18.161 -5.103 7.928 1.00 37.38 545 ALA B N 1
ATOM 5171 C CA . ALA D 2 207 ? -18.513 -6.327 8.632 1.00 40.56 545 ALA B CA 1
ATOM 5172 C C . ALA D 2 207 ? -20.022 -6.393 8.850 1.00 41.50 545 ALA B C 1
ATOM 5173 O O . ALA D 2 207 ? -20.700 -5.370 8.986 1.00 42.14 545 ALA B O 1
ATOM 5175 N N . ASP D 2 208 ? -20.552 -7.619 8.862 1.00 38.94 546 ASP B N 1
ATOM 5176 C CA . ASP D 2 208 ? -21.984 -7.788 9.085 1.00 41.15 546 ASP B CA 1
ATOM 5177 C C . ASP D 2 208 ? -22.379 -7.321 10.479 1.00 42.38 546 ASP B C 1
ATOM 5178 O O . ASP D 2 208 ? -23.489 -6.812 10.675 1.00 38.35 546 ASP B O 1
ATOM 5183 N N . GLU D 2 209 ? -21.485 -7.472 11.454 1.00 36.60 547 GLU B N 1
ATOM 5184 C CA . GLU D 2 209 ? -21.725 -6.967 12.800 1.00 36.89 547 GLU B CA 1
ATOM 5185 C C . GLU D 2 209 ? -20.388 -6.570 13.405 1.00 35.57 547 GLU B C 1
ATOM 5186 O O . GLU D 2 209 ? -19.403 -7.303 13.275 1.00 32.08 547 GLU B O 1
ATOM 5192 N N . ILE D 2 210 ? -20.359 -5.398 14.031 1.00 35.88 548 ILE B N 1
ATOM 5193 C CA . ILE D 2 210 ? -19.207 -4.909 14.771 1.00 31.90 548 ILE B CA 1
ATOM 5194 C C . ILE D 2 210 ? -19.498 -5.062 16.256 1.00 35.29 548 ILE B C 1
ATOM 5195 O O . ILE D 2 210 ? -20.584 -4.696 16.727 1.00 35.19 548 ILE B O 1
ATOM 5200 N N . VAL D 2 211 ? -18.532 -5.596 16.995 1.00 29.46 549 VAL B N 1
ATOM 5201 C CA . VAL D 2 211 ? -18.691 -5.914 18.407 1.00 27.78 549 VAL B CA 1
ATOM 5202 C C . VAL D 2 211 ? -17.587 -5.203 19.186 1.00 35.14 549 VAL B C 1
ATOM 5203 O O . VAL D 2 211 ? -16.396 -5.486 18.985 1.00 33.45 549 VAL B O 1
ATOM 5207 N N . VAL D 2 212 ? -17.981 -4.273 20.058 1.00 33.59 550 VAL B N 1
ATOM 5208 C CA . VAL D 2 212 ? -17.038 -3.475 20.838 1.00 33.44 550 VAL B CA 1
ATOM 5209 C C . VAL D 2 212 ? -16.799 -4.175 22.169 1.00 36.85 550 VAL B C 1
ATOM 5210 O O . VAL D 2 212 ? -17.745 -4.437 22.918 1.00 34.06 550 VAL B O 1
ATOM 5214 N N . VAL D 2 213 ? -15.538 -4.460 22.477 1.00 34.52 551 VAL B N 1
ATOM 5215 C CA . VAL D 2 213 ? -15.163 -5.138 23.713 1.00 34.27 551 VAL B CA 1
ATOM 5216 C C . VAL D 2 213 ? -14.392 -4.157 24.580 1.00 34.64 551 VAL B C 1
ATOM 5217 O O . VAL D 2 213 ? -13.458 -3.499 24.103 1.00 36.55 551 VAL B O 1
ATOM 5221 N N . GLU D 2 214 ? -14.786 -4.046 25.848 1.00 32.94 552 GLU B N 1
ATOM 5222 C CA . GLU D 2 214 ? -14.057 -3.204 26.794 1.00 34.33 552 GLU B CA 1
ATOM 5223 C C . GLU D 2 214 ? -13.897 -3.957 28.105 1.00 31.76 552 GLU B C 1
ATOM 5224 O O . GLU D 2 214 ? -14.892 -4.396 28.694 1.00 33.68 552 GLU B O 1
ATOM 5230 N N . ASP D 2 215 ? -12.645 -4.118 28.540 1.00 32.79 553 ASP B N 1
ATOM 5231 C CA . ASP D 2 215 ? -12.304 -4.814 29.787 1.00 42.16 553 ASP B CA 1
ATOM 5232 C C . ASP D 2 215 ? -12.937 -6.206 29.847 1.00 35.92 553 ASP B C 1
ATOM 5233 O O . ASP D 2 215 ? -13.462 -6.634 30.876 1.00 33.44 553 ASP B O 1
ATOM 5238 N N . GLY D 2 216 ? -12.878 -6.925 28.735 1.00 33.59 554 GLY B N 1
ATOM 5239 C CA . GLY D 2 216 ? -13.441 -8.260 28.685 1.00 35.41 554 GLY B CA 1
ATOM 5240 C C . GLY D 2 216 ? -14.948 -8.330 28.623 1.00 33.55 554 GLY B C 1
ATOM 5241 O O . GLY D 2 216 ? -15.507 -9.415 28.807 1.00 31.86 554 GLY B O 1
ATOM 5242 N N . VAL D 2 217 ? -15.626 -7.211 28.363 1.00 32.13 555 VAL B N 1
ATOM 5243 C CA . VAL D 2 217 ? -17.081 -7.150 28.319 1.00 32.71 555 VAL B CA 1
ATOM 5244 C C . VAL D 2 217 ? -17.508 -6.542 26.993 1.00 32.81 555 VAL B C 1
ATOM 5245 O O . VAL D 2 217 ? -16.991 -5.492 26.596 1.00 33.14 555 VAL B O 1
ATOM 5249 N N . ILE D 2 218 ? -18.463 -7.190 26.322 1.00 30.77 556 ILE B N 1
ATOM 5250 C CA . ILE D 2 218 ? -19.065 -6.627 25.115 1.00 31.85 556 ILE B CA 1
ATOM 5251 C C . ILE D 2 218 ? -19.983 -5.482 25.515 1.00 33.18 556 ILE B C 1
ATOM 5252 O O . ILE D 2 218 ? -20.949 -5.676 26.262 1.00 31.82 556 ILE B O 1
ATOM 5257 N N . VAL D 2 219 ? -19.687 -4.280 25.027 1.00 29.91 557 VAL B N 1
ATOM 5258 C CA . VAL D 2 219 ? -20.439 -3.107 25.436 1.00 32.18 557 VAL B CA 1
ATOM 5259 C C . VAL D 2 219 ? -21.405 -2.615 24.360 1.00 37.11 557 VAL B C 1
ATOM 5260 O O . VAL D 2 219 ? -22.400 -1.962 24.700 1.00 37.94 557 VAL B O 1
ATOM 5264 N N . GLU D 2 220 ? -21.156 -2.923 23.084 1.00 34.87 558 GLU B N 1
ATOM 5265 C CA . GLU D 2 220 ? -21.947 -2.424 21.965 1.00 33.43 558 GLU B CA 1
ATOM 5266 C C . GLU D 2 220 ? -21.809 -3.375 20.789 1.00 35.58 558 GLU B C 1
ATOM 5267 O O . GLU D 2 220 ? -20.718 -3.892 20.527 1.00 31.53 558 GLU B O 1
ATOM 5273 N N . ARG D 2 221 ? -22.914 -3.576 20.074 1.00 34.07 559 ARG B N 1
ATOM 5274 C CA . ARG D 2 221 ? -22.974 -4.409 18.880 1.00 31.21 559 ARG B CA 1
ATOM 5275 C C . ARG D 2 221 ? -23.830 -3.711 17.835 1.00 34.64 559 ARG B C 1
ATOM 5276 O O . ARG D 2 221 ? -24.855 -3.104 18.170 1.00 32.28 559 ARG B O 1
ATOM 5284 N N . GLY D 2 222 ? -23.416 -3.794 16.580 1.00 31.56 560 GLY B N 1
ATOM 5285 C CA . GLY D 2 222 ? -24.251 -3.315 15.497 1.00 32.23 560 GLY B CA 1
ATOM 5286 C C . GLY D 2 222 ? -23.468 -3.175 14.208 1.00 35.53 560 GLY B C 1
ATOM 5287 O O . GLY D 2 222 ? -22.270 -3.484 14.133 1.00 31.95 560 GLY B O 1
ATOM 5288 N N . THR D 2 223 ? -24.182 -2.721 13.178 1.00 32.49 561 THR B N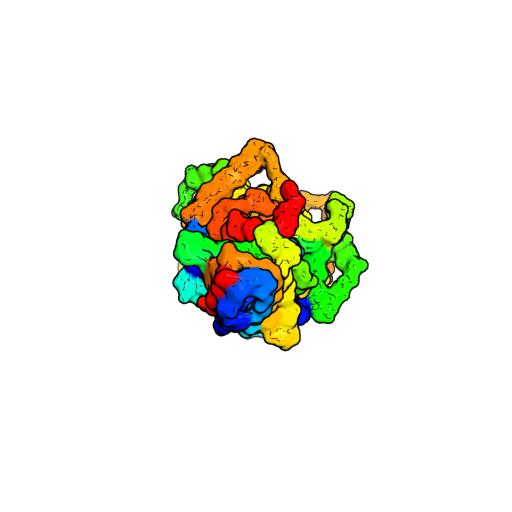 1
ATOM 5289 C CA . THR D 2 223 ? -23.531 -2.345 11.933 1.00 39.78 561 THR B CA 1
ATOM 5290 C C . THR D 2 223 ? -22.813 -1.012 12.107 1.00 38.68 561 THR B C 1
ATOM 5291 O O . THR D 2 223 ? -23.079 -0.245 13.035 1.00 39.29 561 THR B O 1
ATOM 5295 N N . HIS D 2 224 ? -21.912 -0.729 11.172 1.00 38.06 562 HIS B N 1
ATOM 5296 C CA . HIS D 2 224 ? -21.164 0.524 11.202 1.00 41.50 562 HIS B CA 1
ATOM 5297 C C . HIS D 2 224 ? -22.095 1.735 11.262 1.00 41.29 562 HIS B C 1
ATOM 5298 O O . HIS D 2 224 ? -21.926 2.619 12.110 1.00 39.92 562 HIS B O 1
ATOM 5305 N N . ASN D 2 225 ? -23.083 1.796 10.363 1.00 39.40 563 ASN B N 1
ATOM 5306 C CA . ASN D 2 225 ? -23.970 2.957 10.305 1.00 42.63 563 ASN B CA 1
ATOM 5307 C C . ASN D 2 225 ? -24.808 3.073 11.571 1.00 41.56 563 ASN B C 1
ATOM 5308 O O . ASN D 2 225 ? -24.926 4.159 12.151 1.00 39.77 563 ASN B O 1
ATOM 5313 N N . ASP D 2 226 ? -25.413 1.963 12.003 1.00 37.96 564 ASP B N 1
ATOM 5314 C CA . ASP D 2 226 ? -26.224 1.979 13.215 1.00 37.92 564 ASP B CA 1
ATOM 5315 C C . ASP D 2 226 ? -25.392 2.346 14.439 1.00 38.85 564 ASP B C 1
ATOM 5316 O O . ASP D 2 226 ? -25.886 3.015 15.356 1.00 34.67 564 ASP B O 1
ATOM 5321 N N . LEU D 2 227 ? -24.134 1.898 14.486 1.00 34.68 565 LEU B N 1
ATOM 5322 C CA . LEU D 2 227 ? -23.296 2.229 15.633 1.00 34.08 565 LEU B CA 1
ATOM 5323 C C . LEU D 2 227 ? -22.960 3.714 15.664 1.00 44.10 565 LEU B C 1
ATOM 5324 O O . LEU D 2 227 ? -22.879 4.304 16.746 1.00 43.26 565 LEU B O 1
ATOM 5329 N N . LEU D 2 228 ? -22.774 4.338 14.496 1.00 37.47 566 LEU B N 1
ATOM 5330 C CA . LEU D 2 228 ? -22.529 5.776 14.464 1.00 40.86 566 LEU B CA 1
ATOM 5331 C C . LEU D 2 228 ? -23.750 6.551 14.945 1.00 41.95 566 LEU B C 1
ATOM 5332 O O . LEU D 2 228 ? -23.629 7.481 15.750 1.00 39.75 566 LEU B O 1
ATOM 5337 N N . GLU D 2 229 ? -24.937 6.190 14.453 1.00 40.21 567 GLU B N 1
ATOM 5338 C CA . GLU D 2 229 ? -26.153 6.827 14.949 1.00 43.98 567 GLU B CA 1
ATOM 5339 C C . GLU D 2 229 ? -26.393 6.534 16.427 1.00 42.16 567 GLU B C 1
ATOM 5340 O O . GLU D 2 229 ? -27.100 7.297 17.090 1.00 42.97 567 GLU B O 1
ATOM 5346 N N . HIS D 2 230 ? -25.804 5.458 16.962 1.00 35.63 568 HIS B N 1
ATOM 5347 C CA . HIS D 2 230 ? -25.966 5.132 18.377 1.00 39.75 568 HIS B CA 1
ATOM 5348 C C . HIS D 2 230 ? -25.235 6.132 19.272 1.00 46.07 568 HIS B C 1
ATOM 5349 O O . HIS D 2 230 ? -25.625 6.320 20.432 1.00 43.58 568 HIS B O 1
ATOM 5356 N N . ARG D 2 231 ? -24.187 6.774 18.748 1.00 36.12 569 ARG B N 1
ATOM 5357 C CA . ARG D 2 231 ? -23.417 7.806 19.454 1.00 41.62 569 ARG B CA 1
ATOM 5358 C C . ARG D 2 231 ? -22.903 7.298 20.800 1.00 39.04 569 ARG B C 1
ATOM 5359 O O . ARG D 2 231 ? -23.027 7.955 21.836 1.00 37.80 569 ARG B O 1
ATOM 5367 N N . GLY D 2 232 ? -22.330 6.100 20.780 1.00 36.34 570 GLY B N 1
ATOM 5368 C CA . GLY D 2 232 ? -21.794 5.510 21.986 1.00 34.87 570 GLY B CA 1
ATOM 5369 C C . GLY D 2 232 ? -20.294 5.304 21.910 1.00 38.04 570 GLY B C 1
ATOM 5370 O O . GLY D 2 232 ? -19.556 6.186 21.472 1.00 39.67 570 GLY B O 1
ATOM 5371 N N . VAL D 2 233 ? -19.837 4.126 22.319 1.00 37.46 571 VAL B N 1
ATOM 5372 C CA . VAL D 2 233 ? -18.405 3.866 22.369 1.00 36.14 571 VAL B CA 1
ATOM 5373 C C . VAL D 2 233 ? -17.821 3.802 20.961 1.00 38.87 571 VAL B C 1
ATOM 5374 O O . VAL D 2 233 ? -16.798 4.434 20.667 1.00 40.35 571 VAL B O 1
ATOM 5378 N N . TYR D 2 234 ? -18.461 3.043 20.066 1.00 35.34 572 TYR B N 1
ATOM 5379 C CA . TYR D 2 234 ? -17.944 2.937 18.703 1.00 39.36 572 TYR B CA 1
ATOM 5380 C C . TYR D 2 234 ? -17.871 4.300 18.035 1.00 39.43 572 TYR B C 1
ATOM 5381 O O . TYR D 2 234 ? -16.895 4.604 17.344 1.00 39.63 572 TYR B O 1
ATOM 5390 N N . ALA D 2 235 ? -18.893 5.135 18.234 1.00 39.17 573 ALA B N 1
ATOM 5391 C CA . ALA D 2 235 ? -18.863 6.480 17.668 1.00 44.45 573 ALA B CA 1
ATOM 5392 C C . ALA D 2 235 ? -17.706 7.299 18.232 1.00 49.73 573 ALA B C 1
ATOM 5393 O O . ALA D 2 235 ? -17.118 8.113 17.512 1.00 57.25 573 ALA B O 1
ATOM 5395 N N . GLN D 2 236 ? -17.364 7.103 19.510 1.00 49.65 574 GLN B N 1
ATOM 5396 C CA . GLN D 2 236 ? -16.210 7.799 20.076 1.00 56.98 574 GLN B CA 1
ATOM 5397 C C . GLN D 2 236 ? -14.907 7.250 19.512 1.00 56.85 574 GLN B C 1
ATOM 5398 O O . GLN D 2 236 ? -13.996 8.017 19.180 1.00 60.16 574 GLN B O 1
ATOM 5404 N N . LEU D 2 237 ? -14.795 5.923 19.408 1.00 52.83 575 LEU B N 1
ATOM 5405 C CA . LEU D 2 237 ? -13.634 5.338 18.750 1.00 54.48 575 LEU B CA 1
ATOM 5406 C C . LEU D 2 237 ? -13.494 5.837 17.323 1.00 59.89 575 LEU B C 1
ATOM 5407 O O . LEU D 2 237 ? -12.378 5.865 16.791 1.00 62.33 575 LEU B O 1
ATOM 5412 N N . HIS D 2 238 ? -14.595 6.266 16.705 1.00 59.58 576 HIS B N 1
ATOM 5413 C CA . HIS D 2 238 ? -14.553 6.893 15.391 1.00 65.49 576 HIS B CA 1
ATOM 5414 C C . HIS D 2 238 ? -13.965 8.298 15.484 1.00 75.69 576 HIS B C 1
ATOM 5415 O O . HIS D 2 238 ? -14.458 9.233 14.845 1.00 77.41 576 HIS B O 1
ATOM 5422 N N . LYS D 2 239 ? -12.921 8.452 16.301 1.00 82.79 577 LYS B N 1
ATOM 5423 C CA . LYS D 2 239 ? -12.081 9.639 16.329 1.00 86.74 577 LYS B CA 1
ATOM 5424 C C . LYS D 2 239 ? -10.699 9.380 15.751 1.00 90.58 577 LYS B C 1
ATOM 5425 O O . LYS D 2 239 ? -9.978 10.339 15.457 1.00 94.25 577 LYS B O 1
ATOM 5431 N N . MET D 2 240 ? -10.313 8.116 15.588 1.00 91.28 578 MET B N 1
ATOM 5432 C CA . MET D 2 240 ? -9.027 7.737 15.024 1.00 99.65 578 MET B CA 1
ATOM 5433 C C . MET D 2 240 ? -8.985 7.854 13.505 1.00 106.64 578 MET B C 1
ATOM 5434 O O . MET D 2 240 ? -8.056 7.323 12.885 1.00 107.81 578 MET B O 1
ATOM 5439 N N . GLN D 2 241 ? -9.959 8.523 12.894 1.00 110.17 579 GLN B N 1
ATOM 5440 C CA . GLN D 2 241 ? -9.980 8.696 11.446 1.00 113.54 579 GLN B CA 1
ATOM 5441 C C . GLN D 2 241 ? -10.092 10.170 11.070 1.00 113.89 579 GLN B C 1
ATOM 5442 O O . GLN D 2 241 ? -10.575 10.987 11.855 1.00 111.55 579 GLN B O 1
#

Solvent-accessible surface area: 30022 Å² total; per-residue (Å²): 210,30,107,13,87,18,63,37,28,28,130,26,135,60,54,22,62,31,128,0,27,0,55,6,64,68,27,43,14,50,10,2,0,0,0,0,12,12,65,23,139,84,55,105,86,70,10,1,0,0,2,15,91,60,58,165,66,26,41,14,117,56,0,125,80,23,6,70,3,49,26,39,89,105,135,36,15,0,24,0,54,0,55,137,2,91,76,111,0,44,6,44,0,29,0,0,0,13,0,23,54,19,64,68,6,173,20,9,94,2,61,7,94,201,33,101,18,93,22,64,35,29,32,127,22,137,58,47,25,58,42,138,1,28,0,53,4,58,70,27,38,15,44,18,2,0,0,0,0,18,18,67,26,119,88,124,116,98,73,11,0,0,0,2,13,97,58,63,146,64,25,40,13,118,68,0,124,78,22,6,70,4,49,28,50,83,101,145,35,16,0,32,0,53,0,58,129,2,97,68,136,2,42,3,60,0,36,0,0,0,13,0,22,50,20,58,75,7,178,22,20,82,2,59,8,100,26,52,3,40,2,108,60,0,21,4,33,25,29,30,64,132,100,56,19,0,100,75,2,56,3,102,1,53,54,32,92,13,2,0,0,14,12,174,63,68,6,6,13,28,9,0,3,37,6,3,21,30,39,16,46,16,76,98,31,51,4,17,2,66,57,100,23,8,105,120,48,93,9,44,39,2,30,50,47,13,2,39,0,11,12,42,3,22,4,27,15,40,28,2,2,49,2,1,12,27,38,56,125,79,141,57,43,97,122,86,8,57,96,4,0,130,76,0,90,0,18,100,34,0,105,166,35,136,93,18,12,81,5,43,0,1,29,94,42,31,29,12,35,3,28,56,7,12,60,2,0,2,0,26,2,37,35,50,137,2,41,2,0,4,0,17,1,31,21,48,102,74,130,72,126,20,30,175,28,17,25,61,3,5,68,88,1,25,144,145,31,3,0,3,0,2,2,32,19,72,53,3,12,67,186,8,68,30,0,0,1,1,38,85,1,4,6,0,0,18,1,56,20,100,62,0,63,114,0,82,2,27,5,19,74,51,28,143,148,101,188,25,37,2,35,1,106,68,0,23,4,35,41,12,29,91,122,81,55,23,0,72,69,2,60,4,97,1,57,64,36,93,15,2,0,0,4,14,182,41,63,6,6,5,26,11,0,4,31,5,1,23,28,52,19,41,17,80,112,31,54,5,16,0,72,52,102,17,5,104,128,43,93,9,39,35,2,24,62,51,12,0,36,0,8,19,36,2,22,16,19,29,30,24,0,6,39,0,0,4,23,2,41,51,182,92,43,46,102,121,82,17,51,92,0,0,131,80,0,86,0,26,100,28,0,98,167,22,158,94,18,4,53,18,50,1,14,5,115,32,59,54,8,45,11,29,50,12,14,51,0,1,1,0,3,2,35,20,31,102,5,49,3,0,3,0,14,15,14,48,19,82,57,119,80,158,38,50,163,28,14,26,59,17,10,51,119,10,28,126,141,28,3,0,4,1,2,2,20,80,10,53,39,7,61,196,14,71,32,0,0,1,2,36,74,2,3,6,0,0,18,1,59,23,105,69,0,53,109,0,75,1,27,0,27,104,48,58,160,100,108

Organism: Escherichia coli (strain K12) (NCBI:txid83333)

Nearest PDB structures (foldseek):
  7ndf-assembly2_D  TM=1.009E+00  e=2.800E-22  Vicugna pacos
  7ph2-assembly1_C  TM=9.858E-01  e=1.954E-19  Vicugna pacos
  7ph7-assembly1_D  TM=9.763E-01  e=2.171E-19  Vicugna pacos
  6ul6-assembly1_C  TM=9.645E-01  e=1.739E-17  Vicugna pacos
  7sjs-assembly1_H  TM=9.801E-01  e=3.488E-14  Homo sapiens

Foldseek 3Di:
DKAWAKDFADEEEAQAKTKMKIAIPDDPLLAWKKFKWWAAPVGDIGTAKIAGNVRDIDGDPVQPPFWDWGADPVRSMIMIIGGRDDQVPFTFMWIDTRDPPGDIHPTDGHGYD/DKAKAKDWADEDAQFAKTKMKIAIPPDPLLAWKKFKWWAAPPGDIGTAKIAGNVRDIDGDPVQPPFWDWGADNVRSMIMIIGGRDDQVPFTWMWIDIRPPVGDIHPTGTHGYD/DKKWFAQFWACPPPDDAILAGGDTDTFDFLFAEEEDEDPSLNLVVVLVCLLPPDHTPDTAMDDVRHGSVPDDNVVSVQQEQEQALPQDADQFFLLVLQPCADVHGDDPVLLVVLLVLLVLQVVQVVDPVRRRDGAPPDPHHDDSSNSNSSSLSNLLPGPRQEYEEEDPLPDDDDVNSVSNVVSVCSSSGRGGYYYHDDDDPSQQPGQKYFYGGNNRTDDMDHPVVVCVVCDDVVVVVVVVD/DKKWFAQFWACDPPDDDTLAGGDTDTQDFQFEEEEDEDVSLCLVVVLVVLLPPDDTPDTAMADVHHGSVPDDNVVSVLQEQEQALPQDADQFFLLCLLQVVDPPPDDPVLLVVLLVLLVLQVVQVVAPVRRRFGPDPPGHDDDSSSSNSSSSSSLVSSLHQEYEAEPPPPVADDDSRVSNLVSVVVSSGNHRYYYHDPDPVSCQPGQKYWYGGSNYTDDMDHNVVVCVVVDDVVVVVPVD

GO terms:
  GO:0005886 plasma membrane (C, EXP)
  GO:0042802 identical protein binding (F, IPI)
  GO:0005524 ATP binding (F, IDA)
  GO:0015437 lipopolysaccharide floppase activity (F, IDA)
  GO:0005886 plasma membrane (C, IDA)
  GO:0034204 lipid translocation (P, IDA)
  GO:0008559 ABC-type xenobiotic transporter activity (F, IDA)
  GO:0043190 ATP-binding cassette (ABC) transporter complex (C, IDA)
  GO:0015920 lipopolysaccharide transport (P, EXP)
  GO:0015920 lipopolysaccharide transport (P, IMP)
  GO:0008289 lipid binding (F, IDA)
  GO:0034040 ATPase-coupled lipid transmembrane transporter activity (F, IDA)
  GO:0006869 lipid transport (P, IMP)
  GO:0016020 membrane (C, HDA)

Radius of gyration: 32.72 Å; Cα contacts (8 Å, |Δi|>4): 1680; chains: 4; bounding box: 94×94×51 Å

Secondary structure (DSSP, 8-state):
--EEEEEEEE--TT-SS-SEEEEEEEE-TT-EEEEESSTTSSHHHHHHGGGTSS--SEEEEEETTEEGGGS-HHHHHHHEEEESTTPPP-SSBHHHHH---SSSPPPHHHHHHHHHHTT-HHHHTTSTTGGGPBSSSTT----HHHHHHHHHHHHHH---SEEEEE---SS--SHHHHHHHHHHHHHHTTSEEEEE--SHHHHHTSSEEEEEETTEEEEEE-HHHHHHHTSHHHHHHHHT-/--EEEEEEEE--TT-SS-SEEEEEEEE-TT-EEEEES-TTSSHHHHHHHTTTSS--SEEEEEETTEEGGGS-HHHHHHHEEEESTTPPP-SEEHHHHHTTT-TTSS-HHHHHHHHHHTT-HHHHHTSTTGGGPEESSSSBPPPHHHHHHHHHHHHHHHT-SEEEEE-------SHHHHHHHHHHHHHHTTSEEEEE-SSGGGGTT-SEEEEEETTEEEEEE-HHHHHHHTSHHHHHTT--/--EEEEE---EE-TT--EEEEEEEESS-TTTS-EEEEEE-TTSPPEEEEEE-TT--EEE-TTTTTTEEEEEETTTTEEEEEE-S--GGG-EEEEEEESSTTSEE---EEEEE-/--EEEEE---EE-TT--EEEEEEEESS-TTTS-EEEEEE-TTS--EEEEEE-TT--EEE-GGGTTTEEEEEETTTTEEEEEE-S--GGG-EEEEEEESSTTSEE---EEEEE-

B-factor: mean 51.07, std 19.12, range [18.82, 149.59]

InterPro domains:
  IPR003439 ABC transporter-like, ATP-binding domain [PF00005] (359-509)
  IPR003439 ABC transporter-like, ATP-binding domain [PS50893] (342-578)
  IPR003593 AAA+ ATPase domain [SM00382] (368-555)
  IPR011527 ABC transporter type 1, transmembrane domain [PF00664] (27-298)
  IPR011527 ABC transporter type 1, transmembrane domain [PS50929] (28-310)
  IPR011917 ABC transporter, lipid A-core flippase, MsbA [TIGR02203] (12-581)
  IPR017871 ABC transporter-like, conserved site [PS00211] (481-495)
  IPR027417 P-loop containing nucleoside triphosphate hydrolase [G3DSA:3.40.50.300] (332-582)
  IPR027417 P-loop containing nucleoside triphosphate hydrolase [SSF52540] (332-580)
  IPR036640 ABC transporter type 1, transmembrane domain superfamily [G3DSA:1.20.1560.10] (1-330)
  IPR036640 ABC transporter type 1, transmembrane domain superfamily [SSF90123] (8-325)
  IPR039421 Type 1 protein exporter [PTHR43394] (8-579)

Sequence (707 aa):
QMQLVESGGGLVQAGGSLRLSCAVSGSIFSIITLAWYRQAPGKPRENVATITRGSRTSYADSVKGRFTISKDNAKSTVYLQMNKLKPEDTADYYCNAEGPAGYWGQGTPVTVSQMQLVESGGGLVQAGGSLRLSCAVSGSIFSIITLAWYRQAPGKPRENVATITRGSRTSYADSVKGRFTISKDNAKSTVYLQMNKLKPEDTADYYCNAEGPAGYWGQGTPVTVSGDVEFRNVTFTYPGRDVPALRNINLKIPAGKTVALVGRSGSGKSTIASLITRFYDIDEGEILMDGHDLREYTLASLRNQVALVSQNVHLFNDTVANNIAYARTEQYSREQIEEAARMAYAMDFINKMDNGLDTVIGENGVLLSGGQRQRIAIARALLRDSPILILDEATSALDTESERAIQAALDELQKNRTSLVIAHRLSTIEKADEIVVVEDGVIVERGTHNDLLEHRGVYAQLHKMQFGDVEFRNVTFTYPGRDVPALRNINLKIPAGKTVALVGRSGSGKSTIASLITRFYDIDEGEILMDGHDLREYTLASLRNQVALVSQNVHLFNDTVANNIAYARTEQYSREQIEEAARMAYAMDFINKMDNGLDTVIGENGVLLSGGQRQRIAIARALLRDSPILILDEATSALDTESERAIQAALDELQKNRTSLVIAHRLSTIEKADEIVVVEDGVIVERGTHNDLLEHRGVYAQLHKMQ

CATH classification: 2.60.40.10